Protein AF-0000000076515526 (afdb_homodimer)

pLDDT: mean 81.95, std 21.28, range [21.7, 98.38]

Radius of gyration: 22.46 Å; Cα contacts (8 Å, |Δi|>4): 721; chains: 2; bounding box: 69×51×47 Å

InterPro domains:
  IPR002885 Pentatricopeptide repeat [PF01535] (82-109)
  IPR002885 Pentatricopeptide repeat [PF01535] (110-131)
  IPR002885 Pentatricopeptide repeat [PF01535] (141-168)
  IPR002885 Pentatricopeptide repeat [PF13041] (6-53)
  IPR002885 Pentatricopeptide repeat [PS51375] (5-39)
  IPR002885 Pentatricopeptide repeat [TIGR00756] (8-40)
  IPR002885 Pentatricopeptide repeat [TIGR00756] (141-168)
  IPR011990 Tetratricopeptide-like helical domain superfamily [G3DSA:1.25.40.10] (1-73)
  IPR011990 Tetratricopeptide-like helical domain superfamily [G3DSA:1.25.40.10] (74-132)
  IPR011990 Tetratricopeptide-like helical domain superfamily [G3DSA:1.25.40.10] (133-233)
  IPR046960 Pentatricopeptide repeat-containing protein At4g14850-like, plant [PTHR47926] (3-188)

Sequence (466 aa):
MPEKSSSLWTTMVCGYAQNFCSNEALDLFEDMVGEGFEPSGSTLASVLSACARSGCLELGERIHEFMMVKGVGLGDGVILGTALVYLYAKNGAIAMARRLFDEMSERNVVTWNAMICGLGAYGYVDDVLDLREWVVVPNGVTFVGVLSACCHAGLIDVGCEIFRSMKSVYGIELKIQHYGCLVDLHGRGASTNSGNTEVAERVVKEILALEPQNNVVLSAFSNMQRLDTGRKFMPEKSSSLWTTMVCGYAQNFCSNEALDLFEDMVGEGFEPSGSTLASVLSACARSGCLELGERIHEFMMVKGVGLGDGVILGTALVYLYAKNGAIAMARRLFDEMSERNVVTWNAMICGLGAYGYVDDVLDLREWVVVPNGVTFVGVLSACCHAGLIDVGCEIFRSMKSVYGIELKIQHYGCLVDLHGRGASTNSGNTEVAERVVKEILALEPQNNVVLSAFSNMQRLDTGRKF

Structure (mmCIF, N/CA/C/O backbone):
data_AF-0000000076515526-model_v1
#
loop_
_entity.id
_entity.type
_entity.pdbx_description
1 polymer 'Pentatricopeptide repeat-containing protein'
#
loop_
_atom_site.group_PDB
_atom_site.id
_atom_site.type_symbol
_atom_site.label_atom_id
_atom_site.label_alt_id
_atom_site.label_comp_id
_atom_site.label_asym_id
_atom_site.label_entity_id
_atom_site.label_seq_id
_atom_site.pdbx_PDB_ins_code
_atom_site.Cartn_x
_atom_site.Cartn_y
_atom_site.Cartn_z
_atom_site.occupancy
_atom_site.B_iso_or_equiv
_atom_site.auth_seq_id
_atom_site.auth_comp_id
_atom_site.auth_asym_id
_atom_site.auth_atom_id
_atom_site.pdbx_PDB_model_num
ATOM 1 N N . MET A 1 1 ? 23.5 13 -14.031 1 38.66 1 MET A N 1
ATOM 2 C CA . MET A 1 1 ? 22.859 11.836 -13.422 1 38.66 1 MET A CA 1
ATOM 3 C C . MET A 1 1 ? 23.781 10.617 -13.5 1 38.66 1 MET A C 1
ATOM 5 O O . MET A 1 1 ? 24.406 10.367 -14.523 1 38.66 1 MET A O 1
ATOM 9 N N . PRO A 1 2 ? 24.359 10.305 -12.414 1 48.06 2 PRO A N 1
ATOM 10 C CA . PRO A 1 2 ? 25.297 9.195 -12.562 1 48.06 2 PRO A CA 1
ATOM 11 C C . PRO A 1 2 ? 24.859 8.172 -13.602 1 48.06 2 PRO A C 1
ATOM 13 O O . PRO A 1 2 ? 23.672 8.086 -13.914 1 48.06 2 PRO A O 1
ATOM 16 N N . GLU A 1 3 ? 25.719 7.711 -14.422 1 59.47 3 GLU A N 1
ATOM 17 C CA . GLU A 1 3 ? 25.484 6.668 -15.406 1 59.47 3 GLU A CA 1
ATOM 18 C C . GLU A 1 3 ? 24.516 5.609 -14.875 1 59.47 3 GLU A C 1
ATOM 20 O O . GLU A 1 3 ? 24.75 5.035 -13.812 1 59.47 3 GLU A O 1
ATOM 25 N N . LYS A 1 4 ? 23.328 5.625 -15.422 1 74.19 4 LYS A N 1
ATOM 26 C CA . LYS A 1 4 ? 22.297 4.711 -14.938 1 74.19 4 LYS A CA 1
ATOM 27 C C . LYS A 1 4 ? 22.734 3.258 -15.086 1 74.19 4 LYS A C 1
ATOM 29 O O . LYS A 1 4 ? 23.234 2.857 -16.141 1 74.19 4 LYS A O 1
ATOM 34 N N . SER A 1 5 ? 23 2.656 -14.07 1 87.56 5 SER A N 1
ATOM 35 C CA . SER A 1 5 ? 23.25 1.223 -13.992 1 87.56 5 SER A CA 1
ATOM 36 C C . SER A 1 5 ? 21.953 0.438 -13.789 1 87.56 5 SER A C 1
ATOM 38 O O . SER A 1 5 ? 20.906 1.02 -13.5 1 87.56 5 SER A O 1
ATOM 40 N N . SER A 1 6 ? 22.047 -0.86 -14.094 1 88.19 6 SER A N 1
ATOM 41 C CA . SER A 1 6 ? 20.906 -1.745 -13.898 1 88.19 6 SER A CA 1
ATOM 42 C C . SER A 1 6 ? 20.391 -1.688 -12.461 1 88.19 6 SER A C 1
ATOM 44 O O . SER A 1 6 ? 19.188 -1.714 -12.219 1 88.19 6 SER A O 1
ATOM 46 N N . SER A 1 7 ? 21.328 -1.602 -11.586 1 88.19 7 SER A N 1
ATOM 47 C CA . SER A 1 7 ? 20.984 -1.549 -10.172 1 88.19 7 SER A CA 1
ATOM 48 C C . SER A 1 7 ? 20.234 -0.263 -9.828 1 88.19 7 SER A C 1
ATOM 50 O O . SER A 1 7 ? 19.281 -0.28 -9.047 1 88.19 7 SER A O 1
ATOM 52 N N . LEU A 1 8 ? 20.672 0.806 -10.43 1 90.12 8 LEU A N 1
ATOM 53 C CA . LEU A 1 8 ? 20.016 2.09 -10.188 1 90.12 8 LEU A CA 1
ATOM 54 C C . LEU A 1 8 ? 18.609 2.104 -10.766 1 90.12 8 LEU A C 1
ATOM 56 O O . LEU A 1 8 ? 17.672 2.578 -10.117 1 90.12 8 LEU A O 1
ATOM 60 N N . TRP A 1 9 ? 18.453 1.549 -11.984 1 92.31 9 TRP A N 1
ATOM 61 C CA . TRP A 1 9 ? 17.125 1.432 -12.594 1 92.31 9 TRP A CA 1
ATOM 62 C C . TRP A 1 9 ? 16.188 0.622 -11.711 1 92.31 9 TRP A C 1
ATOM 64 O O . TRP A 1 9 ? 15.047 1.028 -11.461 1 92.31 9 TRP A O 1
ATOM 74 N N . THR A 1 10 ? 16.703 -0.44 -11.195 1 92.81 10 THR A N 1
ATOM 75 C CA . THR A 1 10 ? 15.922 -1.31 -10.328 1 92.81 10 THR A CA 1
ATOM 76 C C . THR A 1 10 ? 15.484 -0.567 -9.07 1 92.81 10 THR A C 1
ATOM 78 O O . THR A 1 10 ? 14.32 -0.63 -8.68 1 92.81 10 THR A O 1
ATOM 81 N N . THR A 1 11 ? 16.391 0.137 -8.531 1 93.25 11 THR A N 1
ATOM 82 C CA . THR A 1 11 ? 16.109 0.897 -7.316 1 93.25 11 THR A CA 1
ATOM 83 C C . THR A 1 11 ? 15.039 1.948 -7.578 1 93.25 11 THR A C 1
ATOM 85 O O . THR A 1 11 ? 14.125 2.121 -6.773 1 93.25 11 THR A O 1
ATOM 88 N N . MET A 1 12 ? 15.156 2.557 -8.68 1 94.25 12 MET A N 1
ATOM 89 C CA . MET A 1 12 ? 14.203 3.613 -9 1 94.25 12 MET A CA 1
ATOM 90 C C . MET A 1 12 ? 12.812 3.033 -9.25 1 94.25 12 MET A C 1
ATOM 92 O O . MET A 1 12 ? 11.828 3.508 -8.68 1 94.25 12 MET A O 1
ATOM 96 N N . VAL A 1 13 ? 12.711 2.008 -10.023 1 95.81 13 VAL A N 1
ATOM 97 C CA . VAL A 1 13 ? 11.43 1.383 -10.352 1 95.81 13 VAL A CA 1
ATOM 98 C C . VAL A 1 13 ? 10.781 0.848 -9.078 1 95.81 13 VAL A C 1
ATOM 100 O O . VAL A 1 13 ? 9.609 1.13 -8.805 1 95.81 13 VAL A O 1
ATOM 103 N N . CYS A 1 14 ? 11.539 0.163 -8.273 1 94.88 14 CYS A N 1
ATOM 104 C CA . CYS A 1 14 ? 11.016 -0.412 -7.035 1 94.88 14 CYS A CA 1
ATOM 105 C C . CYS A 1 14 ? 10.602 0.682 -6.059 1 94.88 14 CYS A C 1
ATOM 107 O O . CYS A 1 14 ? 9.578 0.562 -5.387 1 94.88 14 CYS A O 1
ATOM 109 N N . GLY A 1 15 ? 11.422 1.715 -6.055 1 93.56 15 GLY A N 1
ATOM 110 C CA . GLY A 1 15 ? 11.141 2.816 -5.148 1 93.56 15 GLY A CA 1
ATOM 111 C C . GLY A 1 15 ? 9.805 3.484 -5.418 1 93.56 15 GLY A C 1
ATOM 112 O O . GLY A 1 15 ? 9.039 3.762 -4.488 1 93.56 15 GLY A O 1
ATOM 113 N N . TYR A 1 16 ? 9.484 3.68 -6.664 1 94.5 16 TYR A N 1
ATOM 114 C CA . TYR A 1 16 ? 8.219 4.301 -7.02 1 94.5 16 TYR A CA 1
ATOM 115 C C . TYR A 1 16 ? 7.059 3.326 -6.828 1 94.5 16 TYR A C 1
ATOM 117 O O . TYR A 1 16 ? 6 3.703 -6.32 1 94.5 16 TYR A O 1
ATOM 125 N N . ALA A 1 17 ? 7.309 2.1 -7.191 1 94.75 17 ALA A N 1
ATOM 126 C CA . ALA A 1 17 ? 6.25 1.096 -7.109 1 94.75 17 ALA A CA 1
ATOM 127 C C . ALA A 1 17 ? 5.809 0.88 -5.668 1 94.75 17 ALA A C 1
ATOM 129 O O . ALA A 1 17 ? 4.613 0.764 -5.387 1 94.75 17 ALA A O 1
ATOM 130 N N . GLN A 1 18 ? 6.742 0.837 -4.801 1 91.69 18 GLN A N 1
ATOM 131 C CA . GLN A 1 18 ? 6.402 0.49 -3.424 1 91.69 18 GLN A CA 1
ATOM 132 C C . GLN A 1 18 ? 5.762 1.672 -2.701 1 91.69 18 GLN A C 1
ATOM 134 O O . GLN A 1 18 ? 5.195 1.51 -1.619 1 91.69 18 GLN A O 1
ATOM 139 N N . ASN A 1 19 ? 5.801 2.846 -3.285 1 89.19 19 ASN A N 1
ATOM 140 C CA . ASN A 1 19 ? 5.25 4.039 -2.648 1 89.19 19 ASN A CA 1
ATOM 141 C C . ASN A 1 19 ? 4.02 4.555 -3.389 1 89.19 19 ASN A C 1
ATOM 143 O O . ASN A 1 19 ? 3.805 5.762 -3.48 1 89.19 19 ASN A O 1
ATOM 147 N N . PHE A 1 20 ? 3.33 3.746 -4.008 1 87.19 20 PHE A N 1
ATOM 148 C CA . PHE A 1 20 ? 2.014 3.963 -4.594 1 87.19 20 PHE A CA 1
ATOM 149 C C . PHE A 1 20 ? 2.107 4.879 -5.809 1 87.19 20 PHE A C 1
ATOM 151 O O . PHE A 1 20 ? 1.167 5.617 -6.113 1 87.19 20 PHE A O 1
ATOM 158 N N . CYS A 1 21 ? 3.221 4.945 -6.371 1 93.38 21 CYS A N 1
ATOM 159 C CA . CYS A 1 21 ? 3.43 5.676 -7.617 1 93.38 21 CYS A CA 1
ATOM 160 C C . CYS A 1 21 ? 3.623 4.719 -8.781 1 93.38 21 CYS A C 1
ATOM 162 O O . CYS A 1 21 ? 4.664 4.742 -9.445 1 93.38 21 CYS A O 1
ATOM 164 N N . SER A 1 22 ? 2.641 4.008 -9.086 1 94.5 22 SER A N 1
ATOM 165 C CA . SER A 1 22 ? 2.668 2.924 -10.062 1 94.5 22 SER A CA 1
ATOM 166 C C . SER A 1 22 ? 2.881 3.457 -11.477 1 94.5 22 SER A C 1
ATOM 168 O O . SER A 1 22 ? 3.67 2.9 -12.242 1 94.5 22 SER A O 1
ATOM 170 N N . ASN A 1 23 ? 2.229 4.543 -11.766 1 92.56 23 ASN A N 1
ATOM 171 C CA . ASN A 1 23 ? 2.381 5.086 -13.109 1 92.56 23 ASN A CA 1
ATOM 172 C C . ASN A 1 23 ? 3.818 5.52 -13.383 1 92.56 23 ASN A C 1
ATOM 174 O O . ASN A 1 23 ? 4.375 5.215 -14.438 1 92.56 23 ASN A O 1
ATOM 178 N N . GLU A 1 24 ? 4.367 6.199 -12.414 1 94.56 24 GLU A N 1
ATOM 179 C CA . GLU A 1 24 ? 5.758 6.621 -12.547 1 94.56 24 GLU A CA 1
ATOM 180 C C . GLU A 1 24 ? 6.691 5.418 -12.656 1 94.56 24 GLU A C 1
ATOM 182 O O . GLU A 1 24 ? 7.637 5.43 -13.445 1 94.56 24 GLU A O 1
ATOM 187 N N . ALA A 1 25 ? 6.418 4.387 -11.852 1 96.56 25 ALA A N 1
ATOM 188 C CA . ALA A 1 25 ? 7.215 3.164 -11.898 1 96.56 25 ALA A CA 1
ATOM 189 C C . ALA A 1 25 ? 7.164 2.523 -13.281 1 96.56 25 ALA A C 1
ATOM 191 O O . ALA A 1 25 ? 8.188 2.09 -13.812 1 96.56 25 ALA A O 1
ATOM 192 N N . LEU A 1 26 ? 6.02 2.504 -13.852 1 96.94 26 LEU A N 1
ATOM 193 C CA . LEU A 1 26 ? 5.836 1.887 -15.164 1 96.94 26 LEU A CA 1
ATOM 194 C C . LEU A 1 26 ? 6.539 2.697 -16.25 1 96.94 26 LEU A C 1
ATOM 196 O O . LEU A 1 26 ? 7.137 2.129 -17.172 1 96.94 26 LEU A O 1
ATOM 200 N N . ASP A 1 27 ? 6.434 4.023 -16.125 1 96.44 27 ASP A N 1
ATOM 201 C CA . ASP A 1 27 ? 7.16 4.879 -17.062 1 96.44 27 ASP A CA 1
ATOM 202 C C . ASP A 1 27 ? 8.664 4.621 -17 1 96.44 27 ASP A C 1
ATOM 204 O O . ASP A 1 27 ? 9.328 4.508 -18.031 1 96.44 27 ASP A O 1
ATOM 208 N N . LEU A 1 28 ? 9.172 4.566 -15.789 1 96.44 28 LEU A N 1
ATOM 209 C CA . LEU A 1 28 ? 10.586 4.305 -15.586 1 96.44 28 LEU A CA 1
ATOM 210 C C . LEU A 1 28 ? 10.977 2.945 -16.156 1 96.44 28 LEU A C 1
ATOM 212 O O . LEU A 1 28 ? 12.055 2.797 -16.734 1 96.44 28 LEU A O 1
ATOM 216 N N . PHE A 1 29 ? 10.07 1.975 -16 1 97.38 29 PHE A N 1
ATOM 217 C CA . PHE A 1 29 ? 10.32 0.641 -16.547 1 97.38 29 PHE A CA 1
ATOM 218 C C . PHE A 1 29 ? 10.438 0.682 -18.062 1 97.38 29 PHE A C 1
ATOM 220 O O . PHE A 1 29 ? 11.336 0.062 -18.625 1 97.38 29 PHE A O 1
ATOM 227 N N . GLU A 1 30 ? 9.562 1.394 -18.656 1 96 30 GLU A N 1
ATOM 228 C CA . GLU A 1 30 ? 9.625 1.544 -20.094 1 96 30 GLU A CA 1
ATOM 229 C C . GLU A 1 30 ? 10.938 2.188 -20.531 1 96 30 GLU A C 1
ATOM 231 O O . GLU A 1 30 ? 11.562 1.747 -21.5 1 96 30 GLU A O 1
ATOM 236 N N . ASP A 1 31 ? 11.336 3.199 -19.828 1 96.44 31 ASP A N 1
ATOM 237 C CA . ASP A 1 31 ? 12.609 3.848 -20.109 1 96.44 31 ASP A CA 1
ATOM 238 C C . ASP A 1 31 ? 13.773 2.871 -19.938 1 96.44 31 ASP A C 1
ATOM 240 O O . ASP A 1 31 ? 14.695 2.852 -20.75 1 96.44 31 ASP A O 1
ATOM 244 N N . MET A 1 32 ? 13.758 2.092 -18.844 1 95.62 32 MET A N 1
ATOM 245 C CA . MET A 1 32 ? 14.797 1.118 -18.531 1 95.62 32 MET A CA 1
ATOM 246 C C . MET A 1 32 ? 14.977 0.137 -19.688 1 95.62 32 MET A C 1
ATOM 248 O O . MET A 1 32 ? 16.094 -0.078 -20.156 1 95.62 32 MET A O 1
ATOM 252 N N . VAL A 1 33 ? 13.875 -0.413 -20.109 1 93.88 33 VAL A N 1
ATOM 253 C CA . VAL A 1 33 ? 13.891 -1.394 -21.188 1 93.88 33 VAL A CA 1
ATOM 254 C C . VAL A 1 33 ? 14.312 -0.719 -22.5 1 93.88 33 VAL A C 1
ATOM 256 O O . VAL A 1 33 ? 15.102 -1.281 -23.266 1 93.88 33 VAL A O 1
ATOM 259 N N . GLY A 1 34 ? 13.789 0.48 -22.719 1 94.44 34 GLY A N 1
ATOM 260 C CA . GLY A 1 34 ? 14.141 1.226 -23.922 1 94.44 34 GLY A CA 1
ATOM 261 C C . GLY A 1 34 ? 15.625 1.522 -24.016 1 94.44 34 GLY A C 1
ATOM 262 O O . GLY A 1 34 ? 16.172 1.619 -25.125 1 94.44 34 GLY A O 1
ATOM 263 N N . GLU A 1 35 ? 16.297 1.675 -22.906 1 95.12 35 GLU A N 1
ATOM 264 C CA . GLU A 1 35 ? 17.719 1.973 -22.891 1 95.12 35 GLU A CA 1
ATOM 265 C C . GLU A 1 35 ? 18.547 0.694 -22.953 1 95.12 35 GLU A C 1
ATOM 267 O O . GLU A 1 35 ? 19.781 0.747 -22.938 1 95.12 35 GLU A O 1
ATOM 272 N N . GLY A 1 36 ? 17.906 -0.455 -22.922 1 93.69 36 GLY A N 1
ATOM 273 C CA . GLY A 1 36 ? 18.578 -1.715 -23.188 1 93.69 36 GLY A CA 1
ATOM 274 C C . GLY A 1 36 ? 18.953 -2.471 -21.922 1 93.69 36 GLY A C 1
ATOM 275 O O . GLY A 1 36 ? 19.688 -3.459 -21.969 1 93.69 36 GLY A O 1
ATOM 276 N N . PHE A 1 37 ? 18.469 -2.025 -20.797 1 94.31 37 PHE A N 1
ATOM 277 C CA . PHE A 1 37 ? 18.766 -2.721 -19.547 1 94.31 37 PHE A CA 1
ATOM 278 C C . PHE A 1 37 ? 17.797 -3.875 -19.328 1 94.31 37 PHE A C 1
ATOM 280 O O . PHE A 1 37 ? 16.609 -3.754 -19.609 1 94.31 37 PHE A O 1
ATOM 287 N N . GLU A 1 38 ? 18.328 -4.934 -18.828 1 92.38 38 GLU A N 1
ATOM 288 C CA . GLU A 1 38 ? 17.5 -6.102 -18.516 1 92.38 38 GLU A CA 1
ATOM 289 C C . GLU A 1 38 ? 16.891 -6 -17.125 1 92.38 38 GLU A C 1
ATOM 291 O O . GLU A 1 38 ? 17.625 -5.836 -16.141 1 92.38 38 GLU A O 1
ATOM 296 N N . PRO A 1 39 ? 15.617 -6.191 -17.062 1 93.94 39 PRO A N 1
ATOM 297 C CA . PRO A 1 39 ? 14.992 -6.102 -15.75 1 93.94 39 PRO A CA 1
ATOM 298 C C . PRO A 1 39 ? 15.312 -7.305 -14.859 1 93.94 39 PRO A C 1
ATOM 300 O O . PRO A 1 39 ? 15.398 -8.43 -15.352 1 93.94 39 PRO A O 1
ATOM 303 N N . SER A 1 40 ? 15.578 -7.055 -13.633 1 91.81 40 SER A N 1
ATOM 304 C CA . SER A 1 40 ? 15.781 -8.117 -12.648 1 91.81 40 SER A CA 1
ATOM 305 C C . SER A 1 40 ? 14.445 -8.68 -12.172 1 91.81 40 SER A C 1
ATOM 307 O O . SER A 1 40 ? 13.383 -8.156 -12.516 1 91.81 40 SER A O 1
ATOM 309 N N . GLY A 1 41 ? 14.531 -9.742 -11.328 1 91.88 41 GLY A N 1
ATOM 310 C CA . GLY A 1 41 ? 13.336 -10.289 -10.711 1 91.88 41 GLY A CA 1
ATOM 311 C C . GLY A 1 41 ? 12.578 -9.273 -9.867 1 91.88 41 GLY A C 1
ATOM 312 O O . GLY A 1 41 ? 11.352 -9.219 -9.914 1 91.88 41 GLY A O 1
ATOM 313 N N . SER A 1 42 ? 13.344 -8.492 -9.156 1 93.25 42 SER A N 1
ATOM 314 C CA . SER A 1 42 ? 12.719 -7.469 -8.32 1 93.25 42 SER A CA 1
ATOM 315 C C . SER A 1 42 ? 12.008 -6.418 -9.172 1 93.25 42 SER A C 1
ATOM 317 O O . SER A 1 42 ? 10.938 -5.938 -8.805 1 93.25 42 SER A O 1
ATOM 319 N N . THR A 1 43 ? 12.625 -6.051 -10.273 1 95.06 43 THR A N 1
ATOM 320 C CA . THR A 1 43 ? 12.023 -5.074 -11.172 1 95.06 43 THR A CA 1
ATOM 321 C C . THR A 1 43 ? 10.719 -5.605 -11.758 1 95.06 43 THR A C 1
ATOM 323 O O . THR A 1 43 ? 9.695 -4.922 -11.727 1 95.06 43 THR A O 1
ATOM 326 N N . LEU A 1 44 ? 10.789 -6.809 -12.211 1 95.62 44 LEU A N 1
ATOM 327 C CA . LEU A 1 44 ? 9.617 -7.422 -12.82 1 95.62 44 LEU A CA 1
ATOM 328 C C . LEU A 1 44 ? 8.484 -7.57 -11.805 1 95.62 44 LEU A C 1
ATOM 330 O O . LEU A 1 44 ? 7.336 -7.246 -12.102 1 95.62 44 LEU A O 1
ATOM 334 N N . ALA A 1 45 ?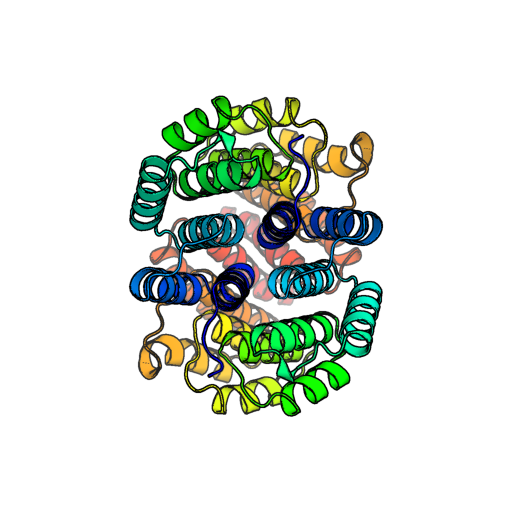 8.812 -7.996 -10.633 1 95.62 45 ALA A N 1
ATOM 335 C CA . ALA A 1 45 ? 7.805 -8.133 -9.578 1 95.62 45 ALA A CA 1
ATOM 336 C C . ALA A 1 45 ? 7.172 -6.785 -9.25 1 95.62 45 ALA A C 1
ATOM 338 O O . ALA A 1 45 ? 5.953 -6.691 -9.078 1 95.62 45 ALA A O 1
ATOM 339 N N . SER A 1 46 ? 7.949 -5.77 -9.195 1 96.88 46 SER A N 1
ATOM 340 C CA . SER A 1 46 ? 7.477 -4.434 -8.844 1 96.88 46 SER A CA 1
ATOM 341 C C . SER A 1 46 ? 6.543 -3.879 -9.906 1 96.88 46 SER A C 1
ATOM 343 O O . SER A 1 46 ? 5.5 -3.301 -9.594 1 96.88 46 SER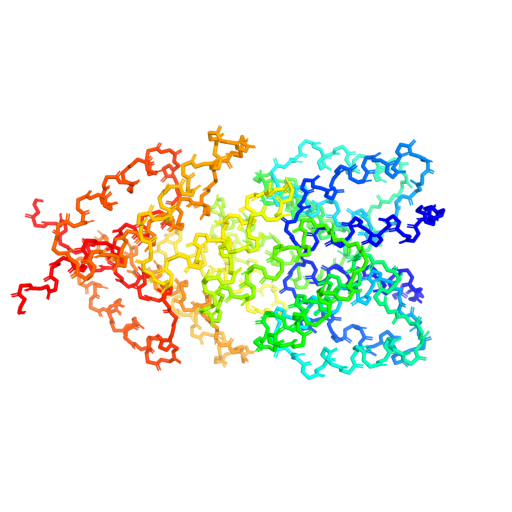 A O 1
ATOM 345 N N . VAL A 1 47 ? 6.91 -4.082 -11.125 1 97.44 47 VAL A N 1
ATOM 346 C CA . VAL A 1 47 ? 6.102 -3.488 -12.188 1 97.44 47 VAL A CA 1
ATOM 347 C C . VAL A 1 47 ? 4.816 -4.293 -12.367 1 97.44 47 VAL A C 1
ATOM 349 O O . VAL A 1 47 ? 3.768 -3.736 -12.703 1 97.44 47 VAL A O 1
ATOM 352 N N . LEU A 1 48 ? 4.867 -5.59 -12.203 1 97.31 48 LEU A N 1
ATOM 353 C CA . LEU A 1 48 ? 3.639 -6.379 -12.219 1 97.31 48 LEU A CA 1
ATOM 354 C C . LEU A 1 48 ? 2.691 -5.93 -11.109 1 97.31 48 LEU A C 1
ATOM 356 O O . LEU A 1 48 ? 1.488 -5.785 -11.336 1 97.31 48 LEU A O 1
ATOM 360 N N . SER A 1 49 ? 3.246 -5.703 -9.922 1 97 49 SER A N 1
ATOM 361 C CA . SER A 1 49 ? 2.449 -5.195 -8.805 1 97 49 SER A CA 1
ATOM 362 C C . SER A 1 49 ? 1.891 -3.809 -9.117 1 97 49 SER A C 1
ATOM 364 O O . SER A 1 49 ? 0.745 -3.508 -8.773 1 97 49 SER A O 1
ATOM 366 N N . ALA A 1 50 ? 2.736 -2.998 -9.734 1 96.62 50 ALA A N 1
ATOM 367 C CA . ALA A 1 50 ? 2.289 -1.664 -10.125 1 96.62 50 ALA A CA 1
ATOM 368 C C . ALA A 1 50 ? 1.137 -1.742 -11.125 1 96.62 50 ALA A C 1
ATOM 370 O O . ALA A 1 50 ? 0.162 -0.993 -11.016 1 96.62 50 ALA A O 1
ATOM 371 N N . CYS A 1 51 ? 1.262 -2.641 -12.078 1 97.12 51 CYS A N 1
ATOM 372 C CA . CYS A 1 51 ? 0.19 -2.852 -13.047 1 97.12 51 CYS A CA 1
ATOM 373 C C . CYS A 1 51 ? -1.095 -3.285 -12.352 1 97.12 51 CYS A C 1
ATOM 375 O O . CYS A 1 51 ? -2.186 -2.852 -12.727 1 97.12 51 CYS A O 1
ATOM 377 N N . ALA A 1 52 ? -0.952 -4.133 -11.375 1 96.44 52 ALA A N 1
ATOM 378 C CA . ALA A 1 52 ? -2.115 -4.598 -10.633 1 96.44 52 ALA A CA 1
ATOM 379 C C . ALA A 1 52 ? -2.812 -3.441 -9.922 1 96.44 52 ALA A C 1
ATOM 381 O O . ALA A 1 52 ? -4.027 -3.277 -10.031 1 96.44 52 ALA A O 1
ATOM 382 N N . ARG A 1 53 ? -2.078 -2.615 -9.281 1 92 53 ARG A N 1
ATOM 383 C CA . ARG A 1 53 ? -2.611 -1.527 -8.469 1 92 53 ARG A CA 1
ATOM 384 C C . ARG A 1 53 ? -3.191 -0.422 -9.352 1 92 53 ARG A C 1
ATOM 386 O O . ARG A 1 53 ? -4.148 0.249 -8.961 1 92 53 ARG A O 1
ATOM 393 N N . SER A 1 54 ? -2.654 -0.326 -10.586 1 91.06 54 SER A N 1
ATOM 394 C CA . SER A 1 54 ? -3.086 0.755 -11.461 1 91.06 54 SER A CA 1
ATOM 395 C C . SER A 1 54 ? -4.191 0.292 -12.406 1 91.06 54 SER A C 1
ATOM 397 O O . SER A 1 54 ? -4.699 1.078 -13.211 1 91.06 54 SER A O 1
ATOM 399 N N . GLY A 1 55 ? -4.492 -0.908 -12.367 1 91.81 55 GLY A N 1
ATOM 400 C CA . GLY A 1 55 ? -5.527 -1.435 -13.242 1 91.81 55 GLY A CA 1
ATOM 401 C C . GLY A 1 55 ? -5.066 -1.588 -14.68 1 91.81 55 GLY A C 1
ATOM 402 O O . GLY A 1 55 ? -5.871 -1.49 -15.609 1 91.81 55 GLY A O 1
ATOM 403 N N . CYS A 1 56 ? -3.82 -1.73 -14.844 1 94.75 56 CYS A N 1
ATOM 404 C CA . CYS A 1 56 ? -3.242 -1.87 -16.172 1 94.75 56 CYS A CA 1
ATOM 405 C C . CYS A 1 56 ? -3.027 -3.338 -16.531 1 94.75 56 CYS A C 1
ATOM 407 O O . CYS A 1 56 ? -1.905 -3.752 -16.828 1 94.75 56 CYS A O 1
ATOM 409 N N . LEU A 1 57 ? -4.047 -4.117 -16.672 1 96.75 57 LEU A N 1
ATOM 410 C CA . LEU A 1 57 ? -3.973 -5.551 -16.938 1 96.75 57 LEU A CA 1
ATOM 411 C C . LEU A 1 57 ? -3.299 -5.824 -18.281 1 96.75 57 LEU A C 1
ATOM 413 O O . LEU A 1 57 ? -2.486 -6.746 -18.391 1 96.75 57 LEU A O 1
ATOM 417 N N . GLU A 1 58 ? -3.646 -5.008 -19.266 1 97.19 58 GLU A N 1
ATOM 418 C CA . GLU A 1 58 ? -3.074 -5.227 -20.594 1 97.19 58 GLU A CA 1
ATOM 419 C C . GLU A 1 58 ? -1.553 -5.117 -20.562 1 97.19 58 GLU A C 1
ATOM 421 O O . GLU A 1 58 ? -0.852 -5.969 -21.109 1 97.19 58 GLU A O 1
ATOM 426 N N . LEU A 1 59 ? -1.137 -4.086 -19.938 1 96.75 59 LEU A N 1
ATOM 427 C CA . LEU A 1 59 ? 0.308 -3.936 -19.812 1 96.75 59 LEU A CA 1
ATOM 428 C C . LEU A 1 59 ? 0.9 -5.09 -19 1 96.75 59 LEU A C 1
ATOM 430 O O . LEU A 1 59 ? 1.955 -5.621 -19.359 1 96.75 59 LEU A O 1
ATOM 434 N N . GLY A 1 60 ? 0.281 -5.473 -17.891 1 97.88 60 GLY A N 1
ATOM 435 C CA . GLY A 1 60 ? 0.71 -6.621 -17.109 1 97.88 60 GLY A CA 1
ATOM 436 C C . GLY A 1 60 ? 0.813 -7.895 -17.938 1 97.88 60 GLY A C 1
ATOM 437 O O . GLY A 1 60 ? 1.748 -8.68 -17.766 1 97.88 60 GLY A O 1
ATOM 438 N N . GLU A 1 61 ? -0.099 -8.047 -18.844 1 98.06 61 GLU A N 1
ATOM 439 C CA . GLU A 1 61 ? -0.086 -9.203 -19.734 1 98.06 61 GLU A CA 1
ATOM 440 C C . GLU A 1 61 ? 1.115 -9.172 -20.672 1 98.06 61 GLU A C 1
ATOM 442 O O . GLU A 1 61 ? 1.724 -10.203 -20.953 1 98.06 61 GLU A O 1
ATOM 447 N N . ARG A 1 62 ? 1.386 -8.047 -21.141 1 96.81 62 ARG A N 1
ATOM 448 C CA . ARG A 1 62 ? 2.553 -7.898 -22.016 1 96.81 62 ARG A CA 1
ATOM 449 C C . ARG A 1 62 ? 3.836 -8.234 -21.25 1 96.81 62 ARG A C 1
ATOM 451 O O . ARG A 1 62 ? 4.734 -8.875 -21.797 1 96.81 62 ARG A O 1
ATOM 458 N N . ILE A 1 63 ? 3.932 -7.828 -20.047 1 96.38 63 ILE A N 1
ATOM 459 C CA . ILE A 1 63 ? 5.098 -8.133 -19.219 1 96.38 63 ILE A CA 1
ATOM 460 C C . ILE A 1 63 ? 5.164 -9.633 -18.953 1 96.38 63 ILE A C 1
ATOM 462 O O . ILE A 1 63 ? 6.246 -10.227 -18.969 1 96.38 63 ILE A O 1
ATOM 466 N N . HIS A 1 64 ? 4.004 -10.195 -18.656 1 96.75 64 HIS A N 1
ATOM 467 C CA . HIS A 1 64 ? 3.93 -11.641 -18.469 1 96.75 64 HIS A CA 1
ATOM 468 C C . HIS A 1 64 ? 4.445 -12.383 -19.703 1 96.75 64 HIS A C 1
ATOM 470 O O . HIS A 1 64 ? 5.227 -13.328 -19.578 1 96.75 64 HIS A O 1
ATOM 476 N N . GLU A 1 65 ? 4.074 -11.906 -20.859 1 95.69 65 GLU A N 1
ATOM 477 C CA . GLU A 1 65 ? 4.547 -12.492 -22.109 1 95.69 65 GLU A CA 1
ATOM 478 C C . GLU A 1 65 ? 6.059 -12.32 -22.266 1 95.69 65 GLU A C 1
ATOM 480 O O . GLU A 1 65 ? 6.754 -13.25 -22.672 1 95.69 65 GLU A O 1
ATOM 485 N N . PHE A 1 66 ? 6.465 -11.164 -22 1 92.62 66 PHE A N 1
ATOM 486 C CA . PHE A 1 66 ? 7.895 -10.883 -22.031 1 92.62 66 PHE A CA 1
ATOM 487 C C . PHE A 1 66 ? 8.664 -11.859 -21.156 1 92.62 66 PHE A C 1
ATOM 489 O O . PHE A 1 66 ? 9.703 -12.383 -21.562 1 92.62 66 PHE A O 1
ATOM 496 N N . MET A 1 67 ? 8.164 -12.094 -20 1 93.12 67 MET A N 1
ATOM 497 C CA . MET A 1 67 ? 8.797 -13.023 -19.062 1 93.12 67 MET A CA 1
ATOM 498 C C . MET A 1 67 ? 8.859 -14.43 -19.656 1 93.12 67 MET A C 1
ATOM 500 O O . MET A 1 67 ? 9.898 -15.094 -19.578 1 93.12 67 MET A O 1
ATOM 504 N N . MET A 1 68 ? 7.832 -14.812 -20.25 1 91.94 68 MET A N 1
ATOM 505 C CA . MET A 1 68 ? 7.77 -16.141 -20.828 1 91.94 68 MET A CA 1
ATOM 506 C C . MET A 1 68 ? 8.805 -16.297 -21.938 1 91.94 68 MET A C 1
ATOM 508 O O . MET A 1 68 ? 9.5 -17.312 -22.016 1 91.94 68 MET A O 1
ATOM 512 N N . VAL A 1 69 ? 8.922 -15.328 -22.75 1 91.25 69 VAL A N 1
ATOM 513 C CA . VAL A 1 69 ? 9.852 -15.359 -23.875 1 91.25 69 VAL A CA 1
ATOM 514 C C . VAL A 1 69 ? 11.289 -15.43 -23.359 1 91.25 69 VAL A C 1
ATOM 516 O O . VAL A 1 69 ? 12.133 -16.109 -23.938 1 91.25 69 VAL A O 1
ATOM 519 N N . LYS A 1 70 ? 11.547 -14.797 -22.234 1 88.62 70 LYS A N 1
ATOM 520 C CA . LYS A 1 70 ? 12.883 -14.766 -21.656 1 88.62 70 LYS A CA 1
ATOM 521 C C . LYS A 1 70 ? 13.141 -15.984 -20.781 1 88.62 70 LYS A C 1
ATOM 523 O O . LYS A 1 70 ? 14.227 -16.125 -20.203 1 88.62 70 LYS A O 1
ATOM 528 N N . GLY A 1 71 ? 12.148 -16.797 -20.609 1 85.81 71 GLY A N 1
ATOM 529 C CA . GLY A 1 71 ? 12.289 -18.016 -19.812 1 85.81 71 GLY A CA 1
ATOM 530 C C . GLY A 1 71 ? 12.18 -17.766 -18.328 1 85.81 71 GLY A C 1
ATOM 531 O O . GLY A 1 71 ? 12.711 -18.531 -17.516 1 85.81 71 GLY A O 1
ATOM 532 N N . VAL A 1 72 ? 11.711 -16.562 -18.031 1 81.56 72 VAL A N 1
ATOM 533 C CA . VAL A 1 72 ? 11.453 -16.234 -16.625 1 81.56 72 VAL A CA 1
ATOM 534 C C . VAL A 1 72 ? 10.016 -16.609 -16.281 1 81.56 72 VAL A C 1
ATOM 536 O O . VAL A 1 72 ? 9.078 -16.234 -17 1 81.56 72 VAL A O 1
ATOM 539 N N . GLY A 1 73 ? 9.773 -17.516 -15.375 1 67.62 73 GLY A N 1
ATOM 540 C CA . GLY A 1 73 ? 8.398 -17.906 -15.094 1 67.62 73 GLY A CA 1
ATOM 541 C C . GLY A 1 73 ? 8.172 -18.297 -13.641 1 67.62 73 GLY A C 1
ATOM 542 O O . GLY A 1 73 ? 8.883 -17.812 -12.75 1 67.62 73 GLY A O 1
ATOM 543 N N . LEU A 1 74 ? 7.152 -18.938 -13.453 1 67.62 74 LEU A N 1
ATOM 544 C CA . LEU A 1 74 ? 6.648 -19.359 -12.148 1 67.62 74 LEU A CA 1
ATOM 545 C C . LEU A 1 74 ? 7.691 -20.172 -11.398 1 67.62 74 LEU A C 1
ATOM 547 O O . LEU A 1 74 ? 7.73 -20.172 -10.164 1 67.62 74 LEU A O 1
ATOM 551 N N . GLY A 1 75 ? 8.406 -20.656 -12.156 1 62.81 75 GLY A N 1
ATOM 552 C CA . GLY A 1 75 ? 9.469 -21.469 -11.578 1 62.81 75 GLY A CA 1
ATOM 553 C C . GLY A 1 75 ? 10.609 -20.641 -11.023 1 62.81 75 GLY A C 1
ATOM 554 O O . GLY A 1 75 ? 11.445 -21.141 -10.273 1 62.81 75 GLY A O 1
ATOM 555 N N . ASP A 1 76 ? 10.625 -19.453 -11.328 1 67.56 76 ASP A N 1
ATOM 556 C CA . ASP A 1 76 ? 11.766 -18.609 -10.961 1 67.56 76 ASP A CA 1
ATOM 557 C C . ASP A 1 76 ? 11.578 -18.016 -9.562 1 67.56 76 ASP A C 1
ATOM 559 O O . ASP A 1 76 ? 12.484 -17.375 -9.031 1 67.56 76 ASP A O 1
ATOM 563 N N . GLY A 1 77 ? 10.523 -18.406 -9.031 1 83.5 77 GLY A N 1
ATOM 564 C CA . GLY A 1 77 ? 10.477 -18 -7.633 1 83.5 77 GLY A CA 1
ATOM 565 C C . GLY A 1 77 ? 9.094 -17.578 -7.176 1 83.5 77 GLY A C 1
ATOM 566 O O . GLY A 1 77 ? 8.25 -17.203 -7.992 1 83.5 77 GLY A O 1
ATOM 567 N N . VAL A 1 78 ? 8.906 -17.719 -5.977 1 92.81 78 VAL A N 1
ATOM 568 C CA . VAL A 1 78 ? 7.625 -17.5 -5.32 1 92.81 78 VAL A CA 1
ATOM 569 C C . VAL A 1 78 ? 7.207 -16.031 -5.504 1 92.81 78 VAL A C 1
ATOM 571 O O . VAL A 1 78 ? 6.02 -15.742 -5.645 1 92.81 78 VAL A O 1
ATOM 574 N N . ILE A 1 79 ? 8.18 -15.164 -5.664 1 94.56 79 ILE A N 1
ATOM 575 C CA . ILE A 1 79 ? 7.871 -13.742 -5.707 1 94.56 79 ILE A CA 1
ATOM 576 C C . ILE A 1 79 ? 7.262 -13.383 -7.059 1 94.56 79 ILE A C 1
ATOM 578 O O . ILE A 1 79 ? 6.238 -12.695 -7.125 1 94.56 79 ILE A O 1
ATOM 582 N N . LEU A 1 80 ? 7.848 -13.891 -8.133 1 94.81 80 LEU A N 1
ATOM 583 C CA . LEU A 1 80 ? 7.328 -13.594 -9.461 1 94.81 80 LEU A CA 1
ATOM 584 C C . LEU A 1 80 ? 5.98 -14.273 -9.68 1 94.81 80 LEU A C 1
ATOM 586 O O . LEU A 1 80 ? 5.059 -13.664 -10.234 1 94.81 80 LEU A O 1
ATOM 590 N N . GLY A 1 81 ? 5.91 -15.523 -9.273 1 95.81 81 GLY A N 1
ATOM 591 C CA . GLY A 1 81 ? 4.625 -16.203 -9.344 1 95.81 81 GLY A CA 1
ATOM 592 C C . GLY A 1 81 ? 3.529 -15.477 -8.586 1 95.81 81 GLY A C 1
ATOM 593 O O . GLY A 1 81 ? 2.414 -15.32 -9.094 1 95.81 81 GLY A O 1
ATOM 594 N N . THR A 1 82 ? 3.818 -14.977 -7.41 1 96.94 82 THR A N 1
ATOM 595 C CA . THR A 1 82 ? 2.881 -14.227 -6.582 1 96.94 82 THR A CA 1
ATOM 596 C C . THR A 1 82 ? 2.455 -12.938 -7.281 1 96.94 82 THR A C 1
ATOM 598 O O . THR A 1 82 ? 1.273 -12.586 -7.277 1 96.94 82 THR A O 1
ATOM 601 N N . ALA A 1 83 ? 3.406 -12.242 -7.875 1 97 83 ALA A N 1
ATOM 602 C CA . ALA A 1 83 ? 3.105 -11 -8.57 1 97 83 ALA A CA 1
ATOM 603 C C . ALA A 1 83 ? 2.148 -11.242 -9.742 1 97 83 ALA A C 1
ATOM 605 O O . ALA A 1 83 ? 1.267 -10.422 -10.008 1 97 83 ALA A O 1
ATOM 606 N N . LEU A 1 84 ? 2.311 -12.336 -10.391 1 97.19 84 LEU A N 1
ATOM 607 C CA . LEU A 1 84 ? 1.425 -12.688 -11.492 1 97.19 84 LEU A CA 1
ATOM 608 C C . LEU A 1 84 ? 0.025 -13.016 -10.984 1 97.19 84 LEU A C 1
ATOM 610 O O . LEU A 1 84 ? -0.968 -12.531 -11.531 1 97.19 84 LEU A O 1
ATOM 614 N N . VAL A 1 85 ? -0.046 -13.82 -9.969 1 97.69 85 VAL A N 1
ATOM 615 C CA . VAL A 1 85 ? -1.337 -14.133 -9.367 1 97.69 85 VAL A CA 1
ATOM 616 C C . VAL A 1 85 ? -2.037 -12.844 -8.938 1 97.69 85 VAL A C 1
ATOM 618 O O . VAL A 1 85 ? -3.227 -12.664 -9.203 1 97.69 85 VAL A O 1
ATOM 621 N N . TYR A 1 86 ? -1.313 -11.969 -8.32 1 97.94 86 TYR A N 1
ATOM 622 C CA . TYR A 1 86 ? -1.84 -10.695 -7.844 1 97.94 86 TYR A CA 1
ATOM 623 C C . TYR A 1 86 ? -2.354 -9.852 -9 1 97.94 86 TYR A C 1
ATOM 625 O O . TYR A 1 86 ? -3.439 -9.273 -8.922 1 97.94 86 TYR A O 1
ATOM 633 N N . LEU A 1 87 ? -1.576 -9.789 -10.062 1 97.75 87 LEU A N 1
ATOM 634 C CA . LEU A 1 87 ? -1.962 -9.008 -11.234 1 97.75 87 LEU A CA 1
ATOM 635 C C . LEU A 1 87 ? -3.328 -9.438 -11.75 1 97.75 87 LEU A C 1
ATOM 637 O O . LEU A 1 87 ? -4.234 -8.617 -11.898 1 97.75 87 LEU A O 1
ATOM 641 N N . TYR A 1 88 ? -3.432 -10.703 -11.938 1 98.25 88 TYR A N 1
ATOM 642 C CA . TYR A 1 88 ? -4.641 -11.219 -12.57 1 98.25 88 TYR A CA 1
ATOM 643 C C . TYR A 1 88 ? -5.809 -11.211 -11.586 1 98.25 88 TYR A C 1
ATOM 645 O O . TYR A 1 88 ? -6.926 -10.82 -11.945 1 98.25 88 TYR A O 1
ATOM 653 N N . ALA A 1 89 ? -5.629 -11.539 -10.375 1 98 89 ALA A N 1
ATOM 654 C CA . ALA A 1 89 ? -6.699 -11.602 -9.383 1 98 89 ALA A CA 1
ATOM 655 C C . ALA A 1 89 ? -7.25 -10.211 -9.078 1 98 89 ALA A C 1
ATOM 657 O O . ALA A 1 89 ? -8.469 -10.023 -9.016 1 98 89 ALA A O 1
ATOM 658 N N . LYS A 1 90 ? -6.371 -9.32 -8.922 1 95.19 90 LYS A N 1
ATOM 659 C CA . LYS A 1 90 ? -6.77 -7.957 -8.562 1 95.19 90 LYS A CA 1
ATOM 660 C C . LYS A 1 90 ? -7.617 -7.324 -9.664 1 95.19 90 LYS A C 1
ATOM 662 O O . LYS A 1 90 ? -8.477 -6.488 -9.391 1 95.19 90 LYS A O 1
ATOM 667 N N . ASN A 1 91 ? -7.363 -7.746 -10.891 1 95.56 91 ASN A N 1
ATOM 668 C CA . ASN A 1 91 ? -8.039 -7.121 -12.023 1 95.56 91 ASN A CA 1
ATOM 669 C C . ASN A 1 91 ? -9.172 -8 -12.555 1 95.56 91 ASN A C 1
ATOM 671 O O . ASN A 1 91 ? -9.656 -7.797 -13.664 1 95.56 91 ASN A O 1
ATOM 675 N N . GLY A 1 92 ? -9.547 -9.016 -11.883 1 95.12 92 GLY A N 1
ATOM 676 C CA . GLY A 1 92 ? -10.758 -9.773 -12.141 1 95.12 92 GLY A CA 1
ATOM 677 C C . GLY A 1 92 ? -10.547 -10.93 -13.109 1 95.12 92 GLY A C 1
ATOM 678 O O . GLY A 1 92 ? -11.5 -11.602 -13.492 1 95.12 92 GLY A O 1
ATOM 679 N N . ALA A 1 93 ? -9.367 -11.047 -13.578 1 98 93 ALA A N 1
ATOM 680 C CA . ALA A 1 93 ? -9.047 -12.234 -14.375 1 98 93 ALA A CA 1
ATOM 681 C C . ALA A 1 93 ? -8.828 -13.453 -13.484 1 98 93 ALA A C 1
ATOM 683 O O . ALA A 1 93 ? -7.742 -14.031 -13.477 1 98 93 ALA A O 1
ATOM 684 N N . ILE A 1 94 ? -9.875 -13.906 -12.875 1 98 94 ILE A N 1
ATOM 685 C CA . ILE A 1 94 ? -9.828 -14.867 -11.773 1 98 94 ILE A CA 1
ATOM 686 C C . ILE A 1 94 ? -9.422 -16.234 -12.305 1 98 94 ILE A C 1
ATOM 688 O O . ILE A 1 94 ? -8.664 -16.969 -11.656 1 98 94 ILE A O 1
ATOM 692 N N . ALA A 1 95 ? -9.953 -16.562 -13.445 1 97.88 95 ALA A N 1
ATOM 693 C CA . ALA A 1 95 ? -9.617 -17.875 -14.016 1 97.88 95 ALA A CA 1
ATOM 694 C C . ALA A 1 95 ? -8.109 -18 -14.234 1 97.88 95 ALA A C 1
ATOM 696 O O . ALA A 1 95 ? -7.512 -19.016 -13.891 1 97.88 95 ALA A O 1
ATOM 697 N N . MET A 1 96 ? -7.535 -17 -14.805 1 98 96 MET A N 1
ATOM 698 C CA . MET A 1 96 ? -6.094 -17 -15.031 1 98 96 MET A CA 1
ATOM 699 C C . MET A 1 96 ? -5.332 -16.984 -13.711 1 98 96 MET A C 1
ATOM 701 O O . MET A 1 96 ? -4.344 -17.719 -13.562 1 98 96 MET A O 1
ATOM 705 N N . ALA A 1 97 ? -5.746 -16.172 -12.75 1 98.25 97 ALA A N 1
ATOM 706 C CA . ALA A 1 97 ? -5.121 -16.125 -11.438 1 98.25 97 ALA A CA 1
ATOM 707 C C . ALA A 1 97 ? -5.129 -17.5 -10.766 1 98.25 97 ALA A C 1
ATOM 709 O O . ALA A 1 97 ? -4.117 -17.938 -10.219 1 98.25 97 ALA A O 1
ATOM 710 N N . ARG A 1 98 ? -6.277 -18.156 -10.875 1 97.62 98 ARG A N 1
ATOM 711 C CA . ARG A 1 98 ? -6.43 -19.469 -10.266 1 97.62 98 ARG A CA 1
ATOM 712 C C . ARG A 1 98 ? -5.523 -20.5 -10.938 1 97.62 98 ARG A C 1
ATOM 714 O O . ARG A 1 98 ? -4.906 -21.312 -10.258 1 97.62 98 ARG A O 1
ATOM 721 N N . ARG A 1 99 ? -5.469 -20.438 -12.172 1 97.31 99 ARG A N 1
ATOM 722 C CA . ARG A 1 99 ? -4.598 -21.344 -12.906 1 97.31 99 ARG A CA 1
ATOM 723 C C . ARG A 1 99 ? -3.143 -21.172 -12.484 1 97.31 99 ARG A C 1
ATOM 725 O O . ARG A 1 99 ? -2.461 -22.141 -12.164 1 97.31 99 ARG A O 1
ATOM 732 N N . LEU A 1 100 ? -2.666 -19.969 -12.484 1 97.06 100 LEU A N 1
ATOM 733 C CA . LEU A 1 100 ? -1.293 -19.672 -12.086 1 97.06 100 LEU A CA 1
ATOM 734 C C . LEU A 1 100 ? -1.045 -20.094 -10.641 1 97.06 100 LEU A C 1
ATOM 736 O O . LEU A 1 100 ? -0.025 -20.719 -10.344 1 97.06 100 LEU A O 1
ATOM 740 N N . PHE A 1 101 ? -1.968 -19.781 -9.805 1 97.31 101 PHE A N 1
ATOM 741 C CA . PHE A 1 101 ? -1.903 -20.125 -8.391 1 97.31 101 PHE A CA 1
ATOM 742 C C . PHE A 1 101 ? -1.726 -21.641 -8.219 1 97.31 101 PHE A C 1
ATOM 744 O O . PHE A 1 101 ? -0.859 -22.078 -7.457 1 97.31 101 PHE A O 1
ATOM 751 N N . ASP A 1 102 ? -2.486 -22.328 -8.977 1 95.88 102 ASP A N 1
ATOM 752 C CA . ASP A 1 102 ? -2.463 -23.781 -8.859 1 95.88 102 ASP A CA 1
ATOM 753 C C . ASP A 1 102 ? -1.177 -24.359 -9.453 1 95.88 102 ASP A C 1
ATOM 755 O O . ASP A 1 102 ? -0.691 -25.406 -8.992 1 95.88 102 ASP A O 1
ATOM 759 N N . GLU A 1 103 ? -0.613 -23.719 -10.383 1 94.88 103 GLU A N 1
ATOM 760 C CA . GLU A 1 103 ? 0.589 -24.203 -11.062 1 94.88 103 GLU A CA 1
ATOM 761 C C . GLU A 1 103 ? 1.839 -23.922 -10.234 1 94.88 103 GLU A C 1
ATOM 763 O O . GLU A 1 103 ? 2.898 -24.5 -10.477 1 94.88 103 GLU A O 1
ATOM 768 N N . MET A 1 104 ? 1.728 -23 -9.289 1 94.56 104 MET A N 1
ATOM 769 C CA . MET A 1 104 ? 2.891 -22.672 -8.469 1 94.5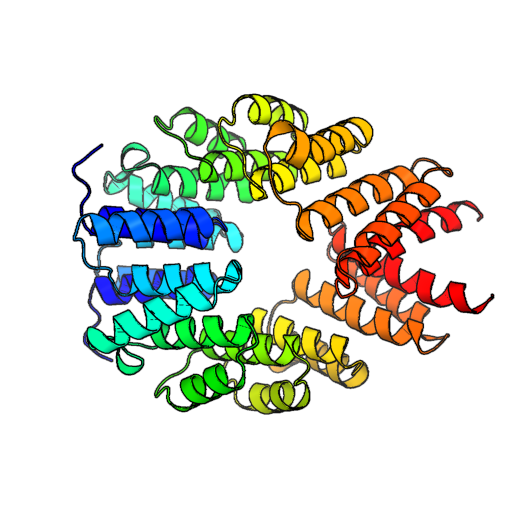6 104 MET A CA 1
ATOM 770 C C . MET A 1 104 ? 3.279 -23.844 -7.57 1 94.56 104 MET A C 1
ATOM 772 O O . MET A 1 104 ? 2.416 -24.469 -6.953 1 94.56 104 MET A O 1
ATOM 776 N N . SER A 1 105 ? 4.586 -24.109 -7.559 1 92 105 SER A N 1
ATOM 777 C CA . SER A 1 105 ? 5.074 -25.203 -6.719 1 92 105 SER A CA 1
ATOM 778 C C . SER A 1 105 ? 5.168 -24.766 -5.258 1 92 105 SER A C 1
ATOM 780 O O . SER A 1 105 ? 5.105 -25.609 -4.355 1 92 105 SER A O 1
ATOM 782 N N . GLU A 1 106 ? 5.418 -23.594 -5.031 1 92.44 106 GLU A N 1
ATOM 783 C CA . GLU A 1 106 ? 5.508 -23.016 -3.689 1 92.44 106 GLU A CA 1
ATOM 784 C C . GLU A 1 106 ? 4.68 -21.734 -3.576 1 92.44 106 GLU A C 1
ATOM 786 O O . GLU A 1 106 ? 4.582 -20.969 -4.531 1 92.44 106 GLU A O 1
ATOM 791 N N . ARG A 1 107 ? 4.109 -21.609 -2.369 1 94.5 107 ARG A N 1
ATOM 792 C CA . ARG A 1 107 ? 3.318 -20.422 -2.078 1 94.5 107 ARG A CA 1
ATOM 793 C C . ARG A 1 107 ? 3.648 -19.875 -0.697 1 94.5 107 ARG A C 1
ATOM 795 O O . ARG A 1 107 ? 3.959 -20.625 0.224 1 94.5 107 ARG A O 1
ATOM 802 N N . ASN A 1 108 ? 3.68 -18.625 -0.608 1 93.88 108 ASN A N 1
ATOM 803 C CA . ASN A 1 108 ? 3.824 -17.984 0.696 1 93.88 108 ASN A CA 1
ATOM 804 C C . ASN A 1 108 ? 2.572 -17.203 1.076 1 93.88 108 ASN A C 1
ATOM 806 O O . ASN A 1 108 ? 1.564 -17.25 0.369 1 93.88 108 ASN A O 1
ATOM 810 N N . VAL A 1 109 ? 2.605 -16.531 2.182 1 95.94 109 VAL A N 1
ATOM 811 C CA . VAL A 1 109 ? 1.42 -15.867 2.713 1 95.94 109 VAL A CA 1
ATOM 812 C C . VAL A 1 109 ? 0.963 -14.773 1.748 1 95.94 109 VAL A C 1
ATOM 814 O O . VAL A 1 109 ? -0.236 -14.523 1.604 1 95.94 109 VAL A O 1
ATOM 817 N N . VAL A 1 110 ? 1.859 -14.148 1.056 1 96.44 110 VAL A N 1
ATOM 818 C CA . VAL A 1 110 ? 1.523 -13.102 0.096 1 96.44 110 VAL A CA 1
ATOM 819 C C . VAL A 1 110 ? 0.739 -13.703 -1.069 1 96.44 110 VAL A C 1
ATOM 821 O O . VAL A 1 110 ? -0.194 -13.078 -1.583 1 96.44 110 VAL A O 1
ATOM 824 N N . THR A 1 111 ? 1.16 -14.891 -1.44 1 97.19 111 THR A N 1
ATOM 825 C CA . THR A 1 111 ? 0.46 -15.586 -2.514 1 97.19 111 THR A CA 1
ATOM 826 C C . THR A 1 111 ? -0.992 -15.859 -2.127 1 97.19 111 THR A C 1
ATOM 828 O O . THR A 1 111 ? -1.909 -15.57 -2.898 1 97.19 111 THR A O 1
ATOM 831 N N . TRP A 1 112 ? -1.126 -16.391 -0.99 1 97.56 112 TRP A N 1
ATOM 832 C CA . TRP A 1 112 ? -2.459 -16.703 -0.486 1 97.56 112 TRP A CA 1
ATOM 833 C C . TRP A 1 112 ? -3.305 -15.438 -0.356 1 97.56 112 TRP A C 1
ATOM 835 O O . TRP A 1 112 ? -4.469 -15.422 -0.77 1 97.56 112 TRP A O 1
ATOM 845 N N . ASN A 1 113 ? -2.736 -14.43 0.198 1 97.25 113 ASN A N 1
ATOM 846 C CA . ASN A 1 113 ? -3.434 -13.156 0.332 1 97.25 113 ASN A CA 1
ATOM 847 C C . ASN A 1 113 ? -3.904 -12.633 -1.021 1 97.25 113 ASN A C 1
ATOM 849 O O . ASN A 1 113 ? -5.023 -12.133 -1.142 1 97.25 113 ASN A O 1
ATOM 853 N N . ALA A 1 114 ? -3.025 -12.711 -1.982 1 97.62 114 ALA A N 1
ATOM 854 C CA . ALA A 1 114 ? -3.371 -12.234 -3.318 1 97.62 114 ALA A CA 1
ATOM 855 C C . ALA A 1 114 ? -4.598 -12.961 -3.859 1 97.62 114 ALA A C 1
ATOM 857 O O . ALA A 1 114 ? -5.527 -12.328 -4.371 1 97.62 114 ALA A O 1
ATOM 858 N N . MET A 1 115 ? -4.605 -14.25 -3.697 1 98.25 115 MET A N 1
ATOM 859 C CA . MET A 1 115 ? -5.707 -15.047 -4.223 1 98.25 115 MET A CA 1
ATOM 860 C C . MET A 1 115 ? -6.984 -14.812 -3.422 1 98.25 115 MET A C 1
ATOM 862 O O . MET A 1 115 ? -8.055 -14.617 -3.996 1 98.25 115 MET A O 1
ATOM 866 N N . ILE A 1 116 ? -6.898 -14.789 -2.148 1 98.06 116 ILE A N 1
ATOM 867 C CA . ILE A 1 116 ? -8.039 -14.594 -1.26 1 98.06 116 ILE A CA 1
ATOM 868 C C . ILE A 1 116 ? -8.664 -13.219 -1.513 1 98.06 116 ILE A C 1
ATOM 870 O O . ILE A 1 116 ? -9.875 -13.102 -1.706 1 98.06 116 ILE A O 1
ATOM 874 N N . CYS A 1 117 ? -7.859 -12.234 -1.541 1 96.12 117 CYS A N 1
ATOM 875 C CA . CYS A 1 117 ? -8.359 -10.883 -1.759 1 96.12 117 CYS A CA 1
ATOM 876 C C . CYS A 1 117 ? -8.984 -10.75 -3.145 1 96.12 117 CYS A C 1
ATOM 878 O O . CYS A 1 117 ? -10.023 -10.102 -3.303 1 96.12 117 CYS A O 1
ATOM 880 N N . GLY A 1 118 ? -8.32 -11.352 -4.113 1 96.06 118 GLY A N 1
ATOM 881 C CA . GLY A 1 118 ? -8.867 -11.328 -5.461 1 96.06 118 GLY A CA 1
ATOM 882 C C . GLY A 1 118 ? -10.227 -11.992 -5.562 1 96.06 118 GLY A C 1
ATOM 883 O O . GLY A 1 118 ? -11.164 -11.414 -6.113 1 96.06 118 GLY A O 1
ATOM 884 N N . LEU A 1 119 ? -10.312 -13.141 -5.031 1 97.38 119 LEU A N 1
ATOM 885 C CA . LEU A 1 119 ? -11.57 -13.875 -5.035 1 97.38 119 LEU A CA 1
ATOM 886 C C . LEU A 1 119 ? -12.656 -13.102 -4.289 1 97.38 119 LEU A C 1
ATOM 888 O O . LEU A 1 119 ? -13.781 -12.977 -4.773 1 97.38 119 LEU A O 1
ATOM 892 N N . GLY A 1 120 ? -12.367 -12.555 -3.195 1 95.56 120 GLY A N 1
ATOM 893 C CA . GLY A 1 120 ? -13.312 -11.812 -2.383 1 95.56 120 GLY A CA 1
ATOM 894 C C . GLY A 1 120 ? -13.852 -10.57 -3.076 1 95.56 120 GLY A C 1
ATOM 895 O O . GLY A 1 120 ? -15.047 -10.281 -3.004 1 95.56 120 GLY A O 1
ATOM 896 N N . ALA A 1 121 ? -13 -9.922 -3.74 1 90.62 121 ALA A N 1
ATOM 897 C CA . ALA A 1 121 ? -13.375 -8.68 -4.406 1 90.62 121 ALA A CA 1
ATOM 898 C C . ALA A 1 121 ? -14.375 -8.938 -5.527 1 90.62 121 ALA A C 1
ATOM 900 O O . ALA A 1 121 ? -15.141 -8.047 -5.902 1 90.62 121 ALA A O 1
ATOM 901 N N . TYR A 1 122 ? -14.352 -10.086 -5.996 1 92.69 122 TYR A N 1
ATOM 902 C CA . TYR A 1 122 ? -15.227 -10.383 -7.125 1 92.69 122 TYR A CA 1
ATOM 903 C C . TYR A 1 122 ? -16.328 -11.359 -6.727 1 92.69 122 TYR A C 1
ATOM 905 O O . TYR A 1 122 ? -16.938 -12 -7.586 1 92.69 122 TYR A O 1
ATOM 913 N N . GLY A 1 123 ? -16.531 -11.586 -5.438 1 91.06 123 GLY A N 1
ATOM 914 C CA . GLY A 1 123 ? -17.734 -12.211 -4.918 1 91.06 123 GLY A CA 1
ATOM 915 C C . GLY A 1 123 ? -17.609 -13.711 -4.766 1 91.06 123 GLY A C 1
ATOM 916 O O . GLY A 1 123 ? -18.609 -14.414 -4.633 1 91.06 123 GLY A O 1
ATOM 917 N N . TYR A 1 124 ? -16.438 -14.219 -4.809 1 96.62 124 TYR A N 1
ATOM 918 C CA . TYR A 1 124 ? -16.25 -15.656 -4.664 1 96.62 124 TYR A CA 1
ATOM 919 C C . TYR A 1 124 ? -16 -16.031 -3.209 1 96.62 124 TYR A C 1
ATOM 921 O O . TYR A 1 124 ? -15 -16.656 -2.885 1 96.62 124 TYR A O 1
ATOM 929 N N . VAL A 1 125 ? -16.969 -15.75 -2.393 1 96.94 125 VAL A N 1
ATOM 930 C CA . VAL A 1 125 ? -16.828 -15.875 -0.948 1 96.94 125 VAL A CA 1
ATOM 931 C C . VAL A 1 125 ? -16.641 -17.344 -0.574 1 96.94 125 VAL A C 1
ATOM 933 O O . VAL A 1 125 ? -15.867 -17.656 0.338 1 96.94 125 VAL A O 1
ATOM 936 N N . ASP A 1 126 ? -17.328 -18.219 -1.239 1 97.62 126 ASP A N 1
ATOM 937 C CA . ASP A 1 126 ? -17.172 -19.625 -0.933 1 97.62 126 ASP A CA 1
ATOM 938 C C . ASP A 1 126 ? -15.742 -20.094 -1.186 1 97.62 126 ASP A C 1
ATOM 940 O O . ASP A 1 126 ? -15.172 -20.844 -0.386 1 97.62 126 ASP A O 1
ATOM 944 N N . ASP A 1 127 ? -15.234 -19.688 -2.266 1 97.81 127 ASP A N 1
ATOM 945 C CA . ASP A 1 127 ? -13.852 -20.016 -2.582 1 97.81 127 ASP A CA 1
ATOM 946 C C . ASP A 1 127 ? -12.898 -19.453 -1.534 1 97.81 127 ASP A C 1
ATOM 948 O O . ASP A 1 127 ? -11.914 -20.094 -1.164 1 97.81 127 ASP A O 1
ATOM 952 N N . VAL A 1 128 ? -13.125 -18.219 -1.105 1 98.38 128 VAL A N 1
ATOM 953 C CA . VAL A 1 128 ? -12.312 -17.562 -0.087 1 98.38 128 VAL A CA 1
ATOM 954 C C . VAL A 1 128 ? -12.312 -18.406 1.19 1 98.38 128 VAL A C 1
ATOM 956 O O . VAL A 1 128 ? -11.25 -18.672 1.758 1 98.38 128 VAL A O 1
ATOM 959 N N . LEU A 1 129 ? -13.484 -18.797 1.627 1 97.88 129 LEU A N 1
ATOM 960 C CA . LEU A 1 129 ? -13.617 -19.562 2.863 1 97.88 129 LEU A CA 1
ATOM 961 C C . LEU A 1 129 ? -12.945 -20.938 2.73 1 97.88 129 LEU A C 1
ATOM 963 O O . LEU A 1 129 ? -12.344 -21.438 3.688 1 97.88 129 LEU A O 1
ATOM 967 N N . ASP A 1 130 ? -13.055 -21.5 1.578 1 97.44 130 ASP A N 1
ATOM 968 C CA . ASP A 1 130 ? -12.383 -22.766 1.319 1 97.44 130 ASP A CA 1
ATOM 969 C C . ASP A 1 130 ? -10.867 -22.609 1.366 1 97.44 130 ASP A C 1
ATOM 971 O O . ASP A 1 130 ? -10.164 -23.406 2 1 97.44 130 ASP A O 1
ATOM 975 N N . LEU A 1 131 ? -10.312 -21.625 0.725 1 97.56 131 LEU A N 1
ATOM 976 C CA . LEU A 1 131 ? -8.875 -21.406 0.649 1 97.56 131 LEU A CA 1
ATOM 977 C C . LEU A 1 131 ? -8.305 -21.094 2.025 1 97.56 131 LEU A C 1
ATOM 979 O O . LEU A 1 131 ? -7.172 -21.469 2.336 1 97.56 131 LEU A O 1
ATOM 983 N N . ARG A 1 132 ? -9.047 -20.328 2.779 1 96.75 132 ARG A N 1
ATOM 984 C CA . ARG A 1 132 ? -8.602 -19.938 4.109 1 96.75 132 ARG A CA 1
ATOM 985 C C . ARG A 1 132 ? -8.172 -21.141 4.93 1 96.75 132 ARG A C 1
ATOM 987 O O . ARG A 1 132 ? -7.219 -21.062 5.711 1 96.75 132 ARG A O 1
ATOM 994 N N . GLU A 1 133 ? -8.797 -22.25 4.711 1 94.06 133 GLU A N 1
ATOM 995 C CA . GLU A 1 133 ? -8.523 -23.453 5.484 1 94.06 133 GLU A CA 1
ATOM 996 C C . GLU A 1 133 ? -7.148 -24.031 5.141 1 94.06 133 GLU A C 1
ATOM 998 O O . GLU A 1 133 ? -6.59 -24.812 5.91 1 94.06 133 GLU A O 1
ATOM 1003 N N . TRP A 1 134 ? -6.609 -23.641 4.086 1 93.69 134 TRP A N 1
ATOM 1004 C CA . TRP A 1 134 ? -5.344 -24.203 3.619 1 93.69 134 TRP A CA 1
ATOM 1005 C C . TRP A 1 134 ? -4.188 -23.25 3.928 1 93.69 134 TRP A C 1
ATOM 1007 O O . TRP A 1 134 ? -3.023 -23.594 3.707 1 93.69 134 TRP A O 1
ATOM 1017 N N . VAL A 1 135 ? -4.496 -22.047 4.34 1 94.12 135 VAL A N 1
ATOM 1018 C CA . VAL A 1 135 ? -3.43 -21.109 4.688 1 94.12 135 VAL A CA 1
ATOM 1019 C C . VAL A 1 135 ? -2.76 -21.547 5.988 1 94.12 135 VAL A C 1
ATOM 1021 O O . VAL A 1 135 ? -3.385 -21.531 7.051 1 94.12 135 VAL A O 1
ATOM 1024 N N . VAL A 1 136 ? -1.58 -21.906 5.887 1 87.62 136 VAL A N 1
ATOM 1025 C CA . VAL A 1 136 ? -0.884 -22.484 7.027 1 87.62 136 VAL A CA 1
ATOM 1026 C C . VAL A 1 136 ? -0.585 -21.391 8.055 1 87.62 136 VAL A C 1
ATOM 1028 O O . VAL A 1 136 ? -0.82 -21.578 9.258 1 87.62 136 VAL A O 1
ATOM 1031 N N . VAL A 1 137 ? -0.062 -20.25 7.66 1 93.25 137 VAL A N 1
ATOM 1032 C CA . VAL A 1 137 ? 0.283 -19.156 8.562 1 93.25 137 VAL A CA 1
ATOM 1033 C C . VAL A 1 137 ? -0.358 -17.859 8.078 1 93.25 137 VAL A C 1
ATOM 1035 O O . VAL A 1 137 ? 0.31 -17.016 7.473 1 93.25 137 VAL A O 1
ATOM 1038 N N . PRO A 1 138 ? -1.628 -17.75 8.406 1 96.06 138 PRO A N 1
ATOM 1039 C CA . PRO A 1 138 ? -2.295 -16.5 8 1 96.06 138 PRO A CA 1
ATOM 1040 C C . PRO A 1 138 ? -1.794 -15.289 8.773 1 96.06 138 PRO A C 1
ATOM 1042 O O . PRO A 1 138 ? -1.187 -15.43 9.836 1 96.06 138 PRO A O 1
ATOM 1045 N N . ASN A 1 139 ? -1.887 -14.164 8.227 1 94.62 139 ASN A N 1
ATOM 1046 C CA . ASN A 1 139 ? -1.555 -12.914 8.906 1 94.62 139 ASN A CA 1
ATOM 1047 C C . ASN A 1 139 ? -2.709 -11.914 8.836 1 94.62 139 ASN A C 1
ATOM 1049 O O . ASN A 1 139 ? -3.824 -12.273 8.461 1 94.62 139 ASN A O 1
ATOM 1053 N N . GLY A 1 140 ? -2.484 -10.711 9.32 1 93.69 140 GLY A N 1
ATOM 1054 C CA . GLY A 1 140 ? -3.531 -9.703 9.359 1 93.69 140 GLY A CA 1
ATOM 1055 C C . GLY A 1 140 ? -4.141 -9.414 8 1 93.69 140 GLY A C 1
ATOM 1056 O O . GLY A 1 140 ? -5.348 -9.18 7.895 1 93.69 140 GLY A O 1
ATOM 1057 N N . VAL A 1 141 ? -3.342 -9.414 7 1 93.56 141 VAL A N 1
ATOM 1058 C CA . VAL A 1 141 ? -3.805 -9.133 5.645 1 93.56 141 VAL A CA 1
ATOM 1059 C C . VAL A 1 141 ? -4.734 -10.25 5.172 1 93.56 141 VAL A C 1
ATOM 1061 O O . VAL A 1 141 ? -5.734 -9.992 4.5 1 93.56 141 VAL A O 1
ATOM 1064 N N . THR A 1 142 ? -4.398 -11.469 5.477 1 97.31 142 THR A N 1
ATOM 1065 C CA . THR A 1 142 ? -5.254 -12.602 5.16 1 97.31 142 THR A CA 1
ATOM 1066 C C . THR A 1 142 ? -6.676 -12.367 5.66 1 97.31 142 THR A C 1
ATOM 1068 O O . THR A 1 142 ? -7.637 -12.5 4.902 1 97.31 142 THR A O 1
ATOM 1071 N N . PHE A 1 143 ? -6.711 -11.953 6.84 1 96.62 143 PHE A N 1
ATOM 1072 C CA . PHE A 1 143 ? -8.016 -11.859 7.48 1 96.62 143 PHE A CA 1
ATOM 1073 C C . PHE A 1 143 ? -8.758 -10.617 7.02 1 96.62 143 PHE A C 1
ATOM 1075 O O . PHE A 1 143 ? -9.992 -10.594 7.008 1 96.62 143 PHE A O 1
ATOM 1082 N N . VAL A 1 144 ? -8.039 -9.617 6.695 1 92.44 144 VAL A N 1
ATOM 1083 C CA . VAL A 1 144 ? -8.719 -8.5 6.039 1 92.44 144 VAL A CA 1
ATOM 1084 C C . VAL A 1 144 ? -9.43 -9 4.777 1 92.44 144 VAL A C 1
ATOM 1086 O O . VAL A 1 144 ? -10.578 -8.641 4.523 1 92.44 144 VAL A O 1
ATOM 1089 N N . GLY A 1 145 ? -8.719 -9.805 4.004 1 95.19 145 GLY A N 1
ATOM 1090 C CA . GLY A 1 145 ? -9.305 -10.367 2.795 1 95.19 145 GLY A CA 1
ATOM 1091 C C . GLY A 1 145 ? -10.523 -11.234 3.072 1 95.19 145 GLY A C 1
ATOM 1092 O O . GLY A 1 145 ? -11.555 -11.094 2.412 1 95.19 145 GLY A O 1
ATOM 1093 N N . VAL A 1 146 ? -10.414 -12.023 4.035 1 97.75 146 VAL A N 1
ATOM 1094 C CA . VAL A 1 146 ? -11.492 -12.953 4.359 1 97.75 146 VAL A CA 1
ATOM 1095 C C . VAL A 1 146 ? -12.688 -12.188 4.91 1 97.75 146 VAL A C 1
ATOM 1097 O O . VAL A 1 146 ? -13.828 -12.406 4.48 1 97.75 146 VAL A O 1
ATOM 1100 N N . LEU A 1 147 ? -12.461 -11.281 5.812 1 93.75 147 LEU A N 1
ATOM 1101 C CA . LEU A 1 147 ? -13.531 -10.508 6.43 1 93.75 147 LEU A CA 1
ATOM 1102 C C . LEU A 1 147 ? -14.227 -9.617 5.402 1 93.75 147 LEU A C 1
ATOM 1104 O O . LEU A 1 147 ? -15.445 -9.461 5.434 1 93.75 147 LEU A O 1
ATOM 1108 N N . SER A 1 148 ? -13.461 -9.094 4.543 1 90.94 148 SER A N 1
ATOM 1109 C CA . SER A 1 148 ? -14.031 -8.281 3.479 1 90.94 148 SER A CA 1
ATOM 1110 C C . SER A 1 148 ? -14.961 -9.102 2.592 1 90.94 148 SER A C 1
ATOM 1112 O O . SER A 1 148 ? -16.031 -8.625 2.195 1 90.94 148 SER A O 1
ATOM 1114 N N . ALA A 1 149 ? -14.516 -10.281 2.295 1 94.69 149 ALA A N 1
ATOM 1115 C CA . ALA A 1 149 ? -15.359 -11.172 1.501 1 94.69 149 ALA A CA 1
ATOM 1116 C C . ALA A 1 149 ? -16.656 -11.484 2.229 1 94.69 149 ALA A C 1
ATOM 1118 O O . ALA A 1 149 ? -17.734 -11.484 1.62 1 94.69 149 ALA A O 1
ATOM 1119 N N . CYS A 1 150 ? -16.594 -11.734 3.492 1 93.56 150 CYS A N 1
ATOM 1120 C CA . CYS A 1 150 ? -17.781 -12 4.293 1 93.56 150 CYS A CA 1
ATOM 1121 C C . CYS A 1 150 ? -18.719 -10.789 4.312 1 93.56 150 CYS A C 1
ATOM 1123 O O . CYS A 1 150 ? -19.938 -10.938 4.246 1 93.56 150 CYS A O 1
ATOM 1125 N N . CYS A 1 151 ? -18.109 -9.641 4.402 1 83 151 CYS A N 1
ATOM 1126 C CA . CYS A 1 151 ? -18.891 -8.398 4.391 1 83 151 CYS A CA 1
ATOM 1127 C C . CYS A 1 151 ? -19.672 -8.258 3.09 1 83 151 CYS A C 1
ATOM 1129 O O . CYS A 1 151 ? -20.875 -8.008 3.113 1 83 151 CYS A O 1
ATOM 1131 N N . HIS A 1 152 ? -19.078 -8.484 2.035 1 84.19 152 HIS A N 1
ATOM 1132 C CA . HIS A 1 152 ? -19.688 -8.336 0.72 1 84.19 152 HIS A CA 1
ATOM 1133 C C . HIS A 1 152 ? -20.812 -9.344 0.523 1 84.19 152 HIS A C 1
ATOM 1135 O O . HIS A 1 152 ? -21.812 -9.055 -0.147 1 84.19 152 HIS A O 1
ATOM 1141 N N . ALA A 1 153 ? -20.594 -10.445 1.17 1 91.5 153 ALA A N 1
ATOM 1142 C CA . ALA A 1 153 ? -21.562 -11.523 0.982 1 91.5 153 ALA A CA 1
ATOM 1143 C C . ALA A 1 153 ? -22.641 -11.484 2.055 1 91.5 153 ALA A C 1
ATOM 1145 O O . ALA A 1 153 ? -23.578 -12.289 2.035 1 91.5 153 ALA A O 1
ATOM 1146 N N . GLY A 1 154 ? -22.453 -10.648 3.025 1 84.75 154 GLY A N 1
ATOM 1147 C CA . GLY A 1 154 ? -23.438 -10.531 4.09 1 84.75 154 GLY A CA 1
ATOM 1148 C C . GLY A 1 154 ? -23.391 -11.68 5.078 1 84.75 154 GLY A C 1
ATOM 1149 O O . GLY A 1 154 ? -24.406 -12.055 5.664 1 84.75 154 GLY A O 1
ATOM 1150 N N . LEU A 1 155 ? -22.266 -12.289 5.203 1 93.75 155 LEU A N 1
ATOM 1151 C CA . LEU A 1 155 ? -22.109 -13.398 6.137 1 93.75 155 LEU A CA 1
ATOM 1152 C C . LEU A 1 155 ? -21.656 -12.891 7.504 1 93.75 155 LEU A C 1
ATOM 1154 O O . LEU A 1 155 ? -20.516 -13.117 7.91 1 93.75 155 LEU A O 1
ATOM 1158 N N . ILE A 1 156 ? -22.484 -12.375 8.258 1 87.25 156 ILE A N 1
ATOM 1159 C CA . ILE A 1 156 ? -22.188 -11.664 9.492 1 87.25 156 ILE A CA 1
ATOM 1160 C C . ILE A 1 156 ? -21.719 -12.648 10.555 1 87.25 156 ILE A C 1
ATOM 1162 O O . ILE A 1 156 ? -20.656 -12.453 11.164 1 87.25 156 ILE A O 1
ATOM 1166 N N . ASP A 1 157 ? -22.469 -13.719 10.734 1 90.75 157 ASP A N 1
ATOM 1167 C CA . ASP A 1 157 ? -22.109 -14.68 11.773 1 90.75 157 ASP A CA 1
ATOM 1168 C C . ASP A 1 157 ? -20.75 -15.312 11.5 1 90.75 157 ASP A C 1
ATOM 1170 O O . ASP A 1 157 ? -19.906 -15.391 12.398 1 90.75 157 ASP A O 1
ATOM 1174 N N . VAL A 1 158 ? -20.578 -15.695 10.328 1 95.94 158 VAL A N 1
ATOM 1175 C CA . VAL A 1 158 ? -19.312 -16.312 9.93 1 95.94 158 VAL A CA 1
ATOM 1176 C C . VAL A 1 158 ? -18.172 -15.312 10.102 1 95.94 158 VAL A C 1
ATOM 1178 O O . VAL A 1 158 ? -17.125 -15.648 10.648 1 95.94 158 VAL A O 1
ATOM 1181 N N . GLY A 1 159 ? -18.359 -14.117 9.617 1 95.19 159 GLY A N 1
ATOM 1182 C CA . GLY A 1 159 ? -17.359 -13.062 9.75 1 95.19 159 GLY A CA 1
ATOM 1183 C C . GLY A 1 159 ? -16.984 -12.773 11.195 1 95.19 159 GLY A C 1
ATOM 1184 O O . GLY A 1 159 ? -15.812 -12.578 11.508 1 95.19 159 GLY A O 1
ATOM 1185 N N . CYS A 1 160 ? -17.953 -12.773 12.039 1 89.12 160 CYS A N 1
ATOM 1186 C CA . CYS A 1 160 ? -17.703 -12.523 13.453 1 89.12 160 CYS A CA 1
ATOM 1187 C C . CYS A 1 160 ? -16.875 -13.648 14.07 1 89.12 160 CYS A C 1
ATOM 1189 O O . CYS A 1 160 ? -15.969 -13.398 14.867 1 89.12 160 CYS A O 1
ATOM 1191 N N . GLU A 1 161 ? -17.234 -14.742 13.703 1 94.94 161 GLU A N 1
ATOM 1192 C CA . GLU A 1 161 ? -16.453 -15.883 14.195 1 94.94 161 GLU A CA 1
ATOM 1193 C C . GLU A 1 161 ? -15.008 -15.812 13.719 1 94.94 161 GLU A C 1
ATOM 1195 O O . GLU A 1 161 ? -14.086 -16.078 14.492 1 94.94 161 GLU A O 1
ATOM 1200 N N . ILE A 1 162 ? -14.883 -15.477 12.562 1 96.88 162 ILE A N 1
ATOM 1201 C CA . ILE A 1 162 ? -13.547 -15.367 11.977 1 96.88 162 ILE A CA 1
ATOM 1202 C C . ILE A 1 162 ? -12.773 -14.25 12.672 1 96.88 162 ILE A C 1
ATOM 1204 O O . ILE A 1 162 ? -11.602 -14.422 13.023 1 96.88 162 ILE A O 1
ATOM 1208 N N . PHE A 1 163 ? -13.375 -13.156 12.828 1 94.12 163 PHE A N 1
ATOM 1209 C CA . PHE A 1 163 ? -12.75 -12.031 13.523 1 94.12 163 PHE A CA 1
ATOM 1210 C C . PHE A 1 163 ? -12.242 -12.453 14.891 1 94.12 163 PHE A C 1
ATOM 1212 O O . PHE A 1 163 ? -11.094 -12.172 15.25 1 94.12 163 PHE A O 1
ATOM 1219 N N . ARG A 1 164 ? -13.062 -13.188 15.547 1 91.62 164 ARG A N 1
ATOM 1220 C CA . ARG A 1 164 ? -12.68 -13.641 16.875 1 91.62 164 ARG A CA 1
ATOM 1221 C C . ARG A 1 164 ? -11.523 -14.633 16.812 1 91.62 164 ARG A C 1
ATOM 1223 O O . ARG A 1 164 ? -10.656 -14.641 17.688 1 91.62 164 ARG A O 1
ATOM 1230 N N . SER A 1 165 ? -11.484 -15.406 15.852 1 95.19 165 SER A N 1
ATOM 1231 C CA . SER A 1 165 ? -10.469 -16.453 15.727 1 95.19 165 SER A CA 1
ATOM 1232 C C . SER A 1 165 ? -9.086 -15.852 15.492 1 95.19 165 SER A C 1
ATOM 1234 O O . SER A 1 165 ? -8.07 -16.516 15.703 1 95.19 165 SER A O 1
ATOM 1236 N N . MET A 1 166 ? -8.984 -14.617 14.953 1 95.31 166 MET A N 1
ATOM 1237 C CA . MET A 1 166 ? -7.695 -13.977 14.672 1 95.31 166 MET A CA 1
ATOM 1238 C C . MET A 1 166 ? -6.801 -13.984 15.906 1 95.31 166 MET A C 1
ATOM 1240 O O . MET A 1 166 ? -5.637 -14.375 15.828 1 95.31 166 MET A O 1
ATOM 1244 N N . LYS A 1 167 ? -7.359 -13.562 17 1 91.94 167 LYS A N 1
ATOM 1245 C CA . LYS A 1 167 ? -6.59 -13.516 18.234 1 91.94 167 LYS A CA 1
ATOM 1246 C C . LYS A 1 167 ? -6.57 -14.875 18.922 1 91.94 167 LYS A C 1
ATOM 1248 O O . LYS A 1 167 ? -5.508 -15.375 19.297 1 91.94 167 LYS A O 1
ATOM 1253 N N . SER A 1 168 ? -7.746 -15.492 19.062 1 94.06 168 SER A N 1
ATOM 1254 C CA . SER A 1 168 ? -7.891 -16.672 19.906 1 94.06 168 SER A CA 1
ATOM 1255 C C . SER A 1 168 ? -7.172 -17.875 19.297 1 94.06 168 SER A C 1
ATOM 1257 O O . SER A 1 168 ? -6.621 -18.703 20.031 1 94.06 168 SER A O 1
ATOM 1259 N N . VAL A 1 169 ? -7.125 -17.984 18.031 1 94.56 169 VAL A N 1
ATOM 1260 C CA . VAL A 1 169 ? -6.562 -19.172 17.375 1 94.56 169 VAL A CA 1
ATOM 1261 C C . VAL A 1 169 ? -5.188 -18.828 16.797 1 94.56 169 VAL A C 1
ATOM 1263 O O . VAL A 1 169 ? -4.234 -19.594 16.969 1 94.56 169 VAL A O 1
ATOM 1266 N N . TYR A 1 170 ? -4.977 -17.703 16.25 1 95.06 170 TYR A N 1
ATOM 1267 C CA . TYR A 1 170 ? -3.77 -17.422 15.484 1 95.06 170 TYR A CA 1
ATOM 1268 C C . TYR A 1 170 ? -2.865 -16.438 16.203 1 95.06 170 TYR A C 1
ATOM 1270 O O . TYR A 1 170 ? -1.743 -16.172 15.766 1 95.06 170 TYR A O 1
ATOM 1278 N N . GLY A 1 171 ? -3.408 -15.812 17.219 1 94.62 171 GLY A N 1
ATOM 1279 C CA . GLY A 1 171 ? -2.598 -14.883 18 1 94.62 171 GLY A CA 1
ATOM 1280 C C . GLY A 1 171 ? -2.297 -13.594 17.266 1 94.62 171 GLY A C 1
ATOM 1281 O O . GLY A 1 171 ? -1.289 -12.938 17.531 1 94.62 171 GLY A O 1
ATOM 1282 N N . ILE A 1 172 ? -3.113 -13.242 16.359 1 93.06 172 ILE A N 1
ATOM 1283 C CA . ILE A 1 172 ? -2.904 -12.047 15.562 1 93.06 172 ILE A CA 1
ATOM 1284 C C . ILE A 1 172 ? -3.445 -10.828 16.297 1 93.06 172 ILE A C 1
ATOM 1286 O O . ILE A 1 172 ? -4.574 -10.844 16.797 1 93.06 172 ILE A O 1
ATOM 1290 N N . GLU A 1 173 ? -2.545 -9.828 16.391 1 87.06 173 GLU A N 1
ATOM 1291 C CA . GLU A 1 173 ? -2.98 -8.57 16.984 1 87.06 173 GLU A CA 1
ATOM 1292 C C . GLU A 1 173 ? -3.943 -7.828 16.078 1 87.06 173 GLU A C 1
ATOM 1294 O O . GLU A 1 173 ? -3.646 -7.621 14.891 1 87.06 173 GLU A O 1
ATOM 1299 N N . LEU A 1 174 ? -5.035 -7.398 16.609 1 85.25 174 LEU A N 1
ATOM 1300 C CA . LEU A 1 174 ? -6.062 -6.699 15.852 1 85.25 174 LEU A CA 1
ATOM 1301 C C . LEU A 1 174 ? -5.68 -5.242 15.633 1 85.25 174 LEU A C 1
ATOM 1303 O O . LEU A 1 174 ? -5.191 -4.578 16.547 1 85.25 174 LEU A O 1
ATOM 1307 N N . LYS A 1 175 ? -5.766 -4.855 14.445 1 79 175 LYS A N 1
ATOM 1308 C CA . LYS A 1 175 ? -5.473 -3.48 14.047 1 79 175 LYS A CA 1
ATOM 1309 C C . LYS A 1 175 ? -6.727 -2.773 13.547 1 79 175 LYS A C 1
ATOM 1311 O O . LYS A 1 175 ? -7.789 -3.389 13.438 1 79 175 LYS A O 1
ATOM 1316 N N . ILE A 1 176 ? -6.574 -1.501 13.172 1 72.94 176 ILE A N 1
ATOM 1317 C CA . ILE A 1 176 ? -7.699 -0.649 12.812 1 72.94 176 ILE A CA 1
ATOM 1318 C C . ILE A 1 176 ? -8.414 -1.23 11.586 1 72.94 176 ILE A C 1
ATOM 1320 O O . ILE A 1 176 ? -9.641 -1.164 11.492 1 72.94 176 ILE A O 1
ATOM 1324 N N . GLN A 1 177 ? -7.641 -1.784 10.711 1 77.44 177 GLN A N 1
ATOM 1325 C CA . GLN A 1 177 ? -8.227 -2.322 9.492 1 77.44 177 GLN A CA 1
ATOM 1326 C C . GLN A 1 177 ? -9.133 -3.514 9.797 1 77.44 177 GLN A C 1
ATOM 1328 O O . GLN A 1 177 ? -10.156 -3.711 9.133 1 77.44 177 GLN A O 1
ATOM 1333 N N . HIS A 1 178 ? -8.781 -4.25 10.805 1 84.44 178 HIS A N 1
ATOM 1334 C CA . HIS A 1 178 ? -9.594 -5.406 11.18 1 84.44 178 HIS A CA 1
ATOM 1335 C C . HIS A 1 178 ? -10.906 -4.977 11.82 1 84.44 178 HIS A C 1
ATOM 1337 O O . HIS A 1 178 ? -11.969 -5.508 11.5 1 84.44 178 HIS A O 1
ATOM 1343 N N . TYR A 1 179 ? -10.773 -4.008 12.625 1 75.69 179 TYR A N 1
ATOM 1344 C CA . TYR A 1 179 ? -11.977 -3.449 13.234 1 75.69 179 TYR A CA 1
ATOM 1345 C C . TYR A 1 179 ? -12.867 -2.797 12.18 1 75.69 179 TYR A C 1
ATOM 1347 O O . TYR A 1 179 ? -14.094 -2.863 12.273 1 75.69 179 TYR A O 1
ATOM 1355 N N . GLY A 1 180 ? -12.25 -2.1 11.242 1 74.31 180 GLY A N 1
ATOM 1356 C CA . GLY A 1 180 ? -13.008 -1.54 10.133 1 74.31 180 GLY A CA 1
ATOM 1357 C C . GLY A 1 180 ? -13.828 -2.576 9.391 1 74.31 180 GLY A C 1
ATOM 1358 O O . GLY A 1 180 ? -14.984 -2.324 9.039 1 74.31 180 GLY A O 1
ATOM 1359 N N . CYS A 1 181 ? -13.266 -3.715 9.219 1 82 181 CYS A N 1
ATOM 1360 C CA . CYS A 1 181 ? -13.984 -4.801 8.562 1 82 181 CYS A CA 1
ATOM 1361 C C . CYS A 1 181 ? -15.18 -5.242 9.398 1 82 181 CYS A C 1
ATOM 1363 O O . CYS A 1 181 ? -16.25 -5.559 8.859 1 82 181 CYS A O 1
ATOM 1365 N N . LEU A 1 182 ? -14.938 -5.312 10.672 1 80 182 LEU A N 1
ATOM 1366 C CA . LEU A 1 182 ? -16.016 -5.711 11.578 1 80 182 LEU A CA 1
ATOM 1367 C C . LEU A 1 182 ? -17.156 -4.711 11.531 1 80 182 LEU A C 1
ATOM 1369 O O . LEU A 1 182 ? -18.328 -5.102 11.5 1 80 182 LEU A O 1
ATOM 1373 N N . VAL A 1 183 ? -16.828 -3.457 11.531 1 72.81 183 VAL A N 1
ATOM 1374 C CA . VAL A 1 183 ? -17.828 -2.4 11.453 1 72.81 183 VAL A CA 1
ATOM 1375 C C . VAL A 1 183 ? -18.609 -2.516 10.141 1 72.81 183 VAL A C 1
ATOM 1377 O O . VAL A 1 183 ? -19.844 -2.441 10.133 1 72.81 183 VAL A O 1
ATOM 1380 N N . ASP A 1 184 ? -17.938 -2.764 9.102 1 73.56 184 ASP A N 1
ATOM 1381 C CA . ASP A 1 184 ? -18.578 -2.938 7.805 1 73.56 184 ASP A CA 1
ATOM 1382 C C . ASP A 1 184 ? -19.484 -4.16 7.801 1 73.56 184 ASP A C 1
ATOM 1384 O O . ASP A 1 184 ? -20.547 -4.145 7.18 1 73.56 184 ASP A O 1
ATOM 1388 N N . LEU A 1 185 ? -19.016 -5.145 8.438 1 79.19 185 LEU A N 1
ATOM 1389 C CA . LEU A 1 185 ? -19.75 -6.402 8.508 1 79.19 185 LEU A CA 1
ATOM 1390 C C . LEU A 1 185 ? -21.109 -6.195 9.18 1 79.19 185 LEU A C 1
ATOM 1392 O O . LEU A 1 185 ? -22.141 -6.656 8.672 1 79.19 185 LEU A O 1
ATOM 1396 N N . HIS A 1 186 ? -21.141 -5.438 10.172 1 71.81 186 HIS A N 1
ATOM 1397 C CA . HIS A 1 186 ? -22.375 -5.211 10.93 1 71.81 186 HIS A CA 1
ATOM 1398 C C . HIS A 1 186 ? -23.234 -4.133 10.281 1 71.81 186 HIS A C 1
ATOM 1400 O O . HIS A 1 186 ? -24.453 -4.133 10.43 1 71.81 186 HIS A O 1
ATOM 1406 N N . GLY A 1 187 ? -22.594 -3.184 9.695 1 62.69 187 GLY A N 1
ATOM 1407 C CA . GLY A 1 187 ? -23.344 -2.131 9.016 1 62.69 187 GLY A CA 1
ATOM 1408 C C . GLY A 1 187 ? -24.172 -2.639 7.863 1 62.69 187 GLY A C 1
ATOM 1409 O O . GLY A 1 187 ? -25.297 -2.168 7.648 1 62.69 187 GLY A O 1
ATOM 1410 N N . ARG A 1 188 ? -23.734 -3.475 7.172 1 61.66 188 ARG A N 1
ATOM 1411 C CA . ARG A 1 188 ? -24.469 -4.031 6.039 1 61.66 188 ARG A CA 1
ATOM 1412 C C . ARG A 1 188 ? -25.609 -4.93 6.512 1 61.66 188 ARG A C 1
ATOM 1414 O O . ARG A 1 188 ? -26.641 -5.047 5.84 1 61.66 188 ARG A O 1
ATOM 1421 N N . GLY A 1 189 ? -25.391 -5.555 7.617 1 53.22 189 GLY A N 1
ATOM 1422 C CA . GLY A 1 189 ? -26.453 -6.367 8.211 1 53.22 189 GLY A CA 1
ATOM 1423 C C . GLY A 1 189 ? -27.625 -5.543 8.711 1 53.22 189 GLY A C 1
ATOM 1424 O O . GLY A 1 189 ? -28.766 -5.996 8.672 1 53.22 189 GLY A O 1
ATOM 1425 N N . ALA A 1 190 ? -27.297 -4.387 9.305 1 49.53 190 ALA A N 1
ATOM 1426 C CA . ALA A 1 190 ? -28.344 -3.514 9.828 1 49.53 190 ALA A CA 1
ATOM 1427 C C . ALA A 1 190 ? -29.266 -3.037 8.711 1 49.53 190 ALA A C 1
ATOM 1429 O O . ALA A 1 190 ? -30.453 -2.795 8.938 1 49.53 190 ALA A O 1
ATOM 1430 N N . SER A 1 191 ? -28.703 -2.752 7.609 1 43.53 191 SER A N 1
ATOM 1431 C CA . SER A 1 191 ? -29.562 -2.293 6.535 1 43.53 191 SER A CA 1
ATOM 1432 C C . SER A 1 191 ? -30.609 -3.348 6.184 1 43.53 191 SER A C 1
ATOM 1434 O O . SER A 1 191 ? -31.719 -3.014 5.746 1 43.53 191 SER A O 1
ATOM 1436 N N . THR A 1 192 ? -30.266 -4.527 6.477 1 45.03 192 THR A N 1
ATOM 1437 C CA . THR A 1 192 ? -31.266 -5.52 6.102 1 45.03 192 THR A CA 1
ATOM 1438 C C . THR A 1 192 ? -32.219 -5.805 7.27 1 45.03 192 THR A C 1
ATOM 1440 O O . THR A 1 192 ? -33.344 -6.223 7.062 1 45.03 192 THR A O 1
ATOM 1443 N N . ASN A 1 193 ? -31.656 -5.742 8.633 1 39.72 193 ASN A N 1
ATOM 1444 C CA . ASN A 1 193 ? -32.531 -6.055 9.758 1 39.72 193 ASN A CA 1
ATOM 1445 C C . ASN A 1 193 ? -32.531 -4.945 10.805 1 39.72 193 ASN A C 1
ATOM 1447 O O . ASN A 1 193 ? -31.453 -4.406 11.133 1 39.72 193 ASN A O 1
ATOM 1451 N N . SER A 1 194 ? -33.594 -4.164 11.242 1 43 194 SER A N 1
ATOM 1452 C CA . SER A 1 194 ? -33.875 -3.111 12.219 1 43 194 SER A CA 1
ATOM 1453 C C . SER A 1 194 ? -32.969 -3.232 13.438 1 43 194 SER A C 1
ATOM 1455 O O . SER A 1 194 ? -32.625 -2.229 14.07 1 43 194 SER A O 1
ATOM 1457 N N . GLY A 1 195 ? -32.719 -4.309 14.031 1 42.06 195 GLY A N 1
ATOM 1458 C CA . GLY A 1 195 ? -32.156 -4.598 15.344 1 42.06 195 GLY A CA 1
ATOM 1459 C C . GLY A 1 195 ? -30.656 -4.473 15.398 1 42.06 195 GLY A C 1
ATOM 1460 O O . GLY A 1 195 ? -30.078 -4.449 16.484 1 42.06 195 GLY A O 1
ATOM 1461 N N . ASN A 1 196 ? -29.922 -4.402 14.414 1 47.19 196 ASN A N 1
ATOM 1462 C CA . ASN A 1 196 ? -28.484 -4.645 14.375 1 47.19 196 ASN A CA 1
ATOM 1463 C C . ASN A 1 196 ? -27.688 -3.34 14.461 1 47.19 196 ASN A C 1
ATOM 1465 O O . ASN A 1 196 ? -26.469 -3.348 14.383 1 47.19 196 ASN A O 1
ATOM 1469 N N . THR A 1 197 ? -28.328 -2.371 14.656 1 48.72 197 THR A N 1
ATOM 1470 C CA . THR A 1 197 ? -27.719 -1.055 14.805 1 48.72 197 THR A CA 1
ATOM 1471 C C . THR A 1 197 ? -27.031 -0.926 16.156 1 48.72 197 THR A C 1
ATOM 1473 O O . THR A 1 197 ? -25.969 -0.313 16.266 1 48.72 197 THR A O 1
ATOM 1476 N N . GLU A 1 198 ? -27.781 -1.521 17.078 1 49.22 198 GLU A N 1
ATOM 1477 C CA . GLU A 1 198 ? -27.219 -1.414 18.422 1 49.22 198 GLU A CA 1
ATOM 1478 C C . GLU A 1 198 ? -25.844 -2.088 18.5 1 49.22 198 GLU A C 1
ATOM 1480 O O . GLU A 1 198 ? -24.938 -1.578 19.156 1 49.22 198 GLU A O 1
ATOM 1485 N N . VAL A 1 199 ? -25.703 -3.168 17.891 1 48.59 199 VAL A N 1
ATOM 1486 C CA . VAL A 1 199 ? -24.453 -3.9 17.938 1 48.59 199 VAL A CA 1
ATOM 1487 C C . VAL A 1 199 ? -23.359 -3.104 17.203 1 48.59 199 VAL A C 1
ATOM 1489 O O . VAL A 1 199 ? -22.25 -2.979 17.703 1 48.59 199 VAL A O 1
ATOM 1492 N N . ALA A 1 200 ? -23.812 -2.631 16.156 1 50.91 200 ALA A N 1
ATOM 1493 C CA . ALA A 1 200 ? -22.859 -1.812 15.406 1 50.91 200 ALA A CA 1
ATOM 1494 C C . ALA A 1 200 ? -22.391 -0.623 16.234 1 50.91 200 ALA A C 1
ATOM 1496 O O . ALA A 1 200 ? -21.203 -0.297 16.25 1 50.91 200 ALA A O 1
ATOM 1497 N N . GLU A 1 201 ? -23.359 -0.153 16.969 1 50.72 201 GLU A N 1
ATOM 1498 C CA . GLU A 1 201 ? -23.031 0.97 17.828 1 50.72 201 GLU A CA 1
ATOM 1499 C C . GLU A 1 201 ? -22.047 0.547 18.938 1 50.72 201 GLU A C 1
ATOM 1501 O O . GLU A 1 201 ? -21.109 1.273 19.25 1 50.72 201 GLU A O 1
ATOM 1506 N N . ARG A 1 202 ? -22.344 -0.514 19.469 1 50.94 202 ARG A N 1
ATOM 1507 C CA . ARG A 1 202 ? -21.484 -1.01 20.547 1 50.94 202 ARG A CA 1
ATOM 1508 C C . ARG A 1 202 ? -20.094 -1.314 20.016 1 50.94 202 ARG A C 1
ATOM 1510 O O . ARG A 1 202 ? -19.094 -0.998 20.672 1 50.94 202 ARG A O 1
ATOM 1517 N N . VAL A 1 203 ? -20.016 -1.928 19 1 51.12 203 VAL A N 1
ATOM 1518 C CA . VAL A 1 203 ? -18.719 -2.287 18.422 1 51.12 203 VAL A CA 1
ATOM 1519 C C . VAL A 1 203 ? -17.922 -1.022 18.125 1 51.12 203 VAL A C 1
ATOM 1521 O O . VAL A 1 203 ? -16.719 -0.954 18.422 1 51.12 203 VAL A O 1
ATOM 1524 N N . VAL A 1 204 ? -18.641 -0.114 17.656 1 53.06 204 VAL A N 1
ATOM 1525 C CA . VAL A 1 204 ? -17.969 1.153 17.359 1 53.06 204 VAL A CA 1
ATOM 1526 C C . VAL A 1 204 ? -17.453 1.78 18.656 1 53.06 204 VAL A C 1
ATOM 1528 O O . VAL A 1 204 ? -16.328 2.285 18.703 1 53.06 204 VAL A O 1
ATOM 1531 N N . LYS A 1 205 ? -18.375 1.744 19.594 1 50.88 205 LYS A N 1
ATOM 1532 C CA . LYS A 1 205 ? -17.969 2.307 20.875 1 50.88 205 LYS A CA 1
ATOM 1533 C C . LYS A 1 205 ? -16.719 1.609 21.406 1 50.88 205 LYS A C 1
ATOM 1535 O O . LYS A 1 205 ? -15.82 2.26 21.938 1 50.88 205 LYS A O 1
ATOM 1540 N N . GLU A 1 206 ? -16.703 0.386 21.328 1 48.81 206 GLU A N 1
ATOM 1541 C CA . GLU A 1 206 ? -15.562 -0.377 21.828 1 48.81 206 GLU A CA 1
ATOM 1542 C C . GLU A 1 206 ? -14.32 -0.115 20.984 1 48.81 206 GLU A C 1
ATOM 1544 O O . GLU A 1 206 ? -13.211 -0.04 21.516 1 48.81 206 GLU A O 1
ATOM 1549 N N . ILE A 1 207 ? -14.57 -0.111 19.766 1 50 207 ILE A N 1
ATOM 1550 C CA . ILE A 1 207 ? -13.453 0.182 18.875 1 50 207 ILE A CA 1
ATOM 1551 C C . ILE A 1 207 ? -12.891 1.568 19.188 1 50 207 ILE A C 1
ATOM 1553 O O . ILE A 1 207 ? -11.68 1.756 19.234 1 50 207 ILE A O 1
ATOM 1557 N N . LEU A 1 208 ? -13.859 2.504 19.375 1 51.44 208 LEU A N 1
ATOM 1558 C CA . LEU A 1 208 ? -13.445 3.863 19.703 1 51.44 208 LEU A CA 1
ATOM 1559 C C . LEU A 1 208 ? -12.68 3.895 21.016 1 51.44 208 LEU A C 1
ATOM 1561 O O . LEU A 1 208 ? -11.781 4.719 21.203 1 51.44 208 LEU A O 1
ATOM 1565 N N . ALA A 1 209 ? -13.156 3.082 21.875 1 47.59 209 ALA A N 1
ATOM 1566 C CA . ALA A 1 209 ? -12.438 3.002 23.156 1 47.59 209 ALA A CA 1
ATOM 1567 C C . ALA A 1 209 ? -11.008 2.494 22.938 1 47.59 209 ALA A C 1
ATOM 1569 O O . ALA A 1 209 ? -10.102 2.852 23.703 1 47.59 209 ALA A O 1
ATOM 1570 N N . LEU A 1 210 ? -10.859 1.681 22.078 1 41.5 210 LEU A N 1
ATOM 1571 C CA . LEU A 1 210 ? -9.539 1.093 21.875 1 41.5 210 LEU A CA 1
ATOM 1572 C C . LEU A 1 210 ? -8.633 2.055 21.109 1 41.5 210 LEU A C 1
ATOM 1574 O O . LEU A 1 210 ? -7.426 2.104 21.359 1 41.5 210 LEU A O 1
ATOM 1578 N N . GLU A 1 211 ? -9.047 2.648 20.109 1 37.97 211 GLU A N 1
ATOM 1579 C CA . GLU A 1 211 ? -8.242 3.617 19.359 1 37.97 211 GLU A CA 1
ATOM 1580 C C . GLU A 1 211 ? -9.023 4.902 19.109 1 37.97 211 GLU A C 1
ATOM 1582 O O . GLU A 1 211 ? -9.602 5.082 18.031 1 37.97 211 GLU A O 1
ATOM 1587 N N . PRO A 1 212 ? -9.133 5.637 20.156 1 39.75 212 PRO A N 1
ATOM 1588 C CA . PRO A 1 212 ? -9.938 6.863 20.078 1 39.75 212 PRO A CA 1
ATOM 1589 C C . PRO A 1 212 ? -9.633 7.691 18.844 1 39.75 212 PRO A C 1
ATOM 1591 O O . PRO A 1 212 ? -10.5 8.422 18.359 1 39.75 212 PRO A O 1
ATOM 1594 N N . GLN A 1 213 ? -8.5 7.691 18.469 1 39.62 213 GLN A N 1
ATOM 1595 C CA . GLN A 1 213 ? -8.125 8.617 17.391 1 39.62 213 GLN A CA 1
ATOM 1596 C C . GLN A 1 213 ? -8.539 8.078 16.031 1 39.62 213 GLN A C 1
ATOM 1598 O O . GLN A 1 213 ? -8.273 8.695 15 1 39.62 213 GLN A O 1
ATOM 1603 N N . ASN A 1 214 ? -9.078 6.945 16.062 1 37.84 214 ASN A N 1
ATOM 1604 C CA . ASN A 1 214 ? -9.281 6.32 14.75 1 37.84 214 ASN A CA 1
ATOM 1605 C C . ASN A 1 214 ? -10.586 6.785 14.109 1 37.84 214 ASN A C 1
ATOM 1607 O O . ASN A 1 214 ? -11.672 6.391 14.531 1 37.84 214 ASN A O 1
ATOM 1611 N N . ASN A 1 215 ? -10.539 7.867 13.539 1 41.19 215 ASN A N 1
ATOM 1612 C CA . ASN A 1 215 ? -11.625 8.5 12.797 1 41.19 215 ASN A CA 1
ATOM 1613 C C . ASN A 1 215 ? -12.312 7.52 11.852 1 41.19 215 ASN A C 1
ATOM 1615 O O . ASN A 1 215 ? -13.484 7.695 11.516 1 41.19 215 ASN A O 1
ATOM 1619 N N . VAL A 1 216 ? -11.648 6.57 11.406 1 41.31 216 VAL A N 1
ATOM 1620 C CA 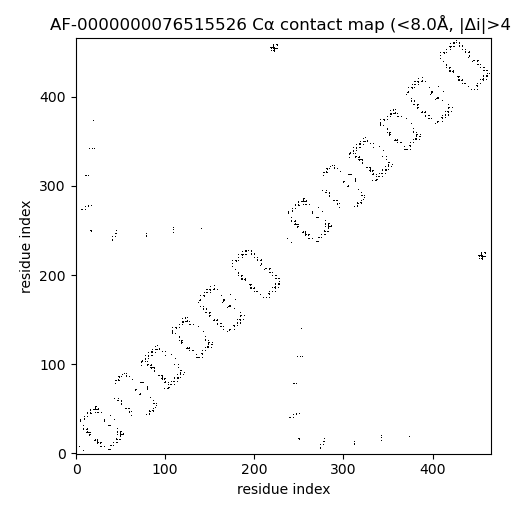. VAL A 1 216 ? -12.242 5.617 10.484 1 41.31 216 VAL A CA 1
ATOM 1621 C C . VAL A 1 216 ? -13.367 4.852 11.172 1 41.31 216 VAL A C 1
ATOM 1623 O O . VAL A 1 216 ? -14.43 4.621 10.586 1 41.31 216 VAL A O 1
ATOM 1626 N N . VAL A 1 217 ? -13.062 4.539 12.438 1 44.06 217 VAL A N 1
ATOM 1627 C CA . VAL A 1 217 ? -14.086 3.826 13.203 1 44.06 217 VAL A CA 1
ATOM 1628 C C . VAL A 1 217 ? -15.336 4.688 13.32 1 44.06 217 VAL A C 1
ATOM 1630 O O . VAL A 1 217 ? -16.453 4.188 13.164 1 44.06 217 VAL A O 1
ATOM 1633 N N . LEU A 1 218 ? -15.016 5.883 13.562 1 41.75 218 LEU A N 1
ATOM 1634 C CA . LEU A 1 218 ? -16.156 6.785 13.719 1 41.75 218 LEU A CA 1
ATOM 1635 C C . LEU A 1 218 ? -16.938 6.91 12.422 1 41.75 218 LEU A C 1
ATOM 1637 O O . LEU A 1 218 ? -18.172 6.918 12.43 1 41.75 218 LEU A O 1
ATOM 1641 N N . SER A 1 219 ? -16.188 6.922 11.414 1 43.69 219 SER A N 1
ATOM 1642 C CA . SER A 1 219 ? -16.844 7.039 10.117 1 43.69 219 SER A CA 1
ATOM 1643 C C . SER A 1 219 ? -17.578 5.758 9.758 1 43.69 219 SER A C 1
ATOM 1645 O O . SER A 1 219 ? -18.688 5.809 9.227 1 43.69 219 SER A O 1
ATOM 1647 N N . ALA A 1 220 ? -16.969 4.664 10.102 1 42.94 220 ALA A N 1
ATOM 1648 C CA . ALA A 1 220 ? -17.625 3.383 9.867 1 42.94 220 ALA A CA 1
ATOM 1649 C C . ALA A 1 220 ? -18.875 3.246 10.727 1 42.94 220 ALA A C 1
ATOM 1651 O O . ALA A 1 220 ? -19.906 2.729 10.273 1 42.94 220 ALA A O 1
ATOM 1652 N N . PHE A 1 221 ? -18.859 3.754 11.914 1 42.84 221 PHE A N 1
ATOM 1653 C CA . PHE A 1 221 ? -19.969 3.703 12.852 1 42.84 221 PHE A CA 1
ATOM 1654 C C . PHE A 1 221 ? -21.125 4.57 12.367 1 42.84 221 PHE A C 1
ATOM 1656 O O . PHE A 1 221 ? -22.297 4.188 12.492 1 42.84 221 PHE A O 1
ATOM 1663 N N . SER A 1 222 ? -20.812 5.625 11.93 1 40.69 222 SER A N 1
ATOM 1664 C CA . SER A 1 222 ? -21.859 6.547 11.492 1 40.69 222 SER A CA 1
ATOM 1665 C C . SER A 1 222 ? -22.641 5.969 10.328 1 40.69 222 SER A C 1
ATOM 1667 O O . SER A 1 222 ? -23.844 6.258 10.18 1 40.69 222 SER A O 1
ATOM 1669 N N . ASN A 1 223 ? -22.062 5.164 9.555 1 38.84 223 ASN A N 1
ATOM 1670 C CA . ASN A 1 223 ? -22.766 4.445 8.492 1 38.84 223 ASN A CA 1
ATOM 1671 C C . ASN A 1 223 ? -23.781 3.451 9.062 1 38.84 223 ASN A C 1
ATOM 1673 O O . ASN A 1 223 ? -24.844 3.25 8.492 1 38.84 223 ASN A O 1
ATOM 1677 N N . MET A 1 224 ? -23.609 2.896 10.164 1 38.84 224 MET A N 1
ATOM 1678 C CA . MET A 1 224 ? -24.484 1.91 10.797 1 38.84 224 MET A CA 1
ATOM 1679 C C . MET A 1 224 ? -25.766 2.562 11.305 1 38.84 224 MET A C 1
ATOM 1681 O O . MET A 1 224 ? -26.844 1.979 11.203 1 38.84 224 MET A O 1
ATOM 1685 N N . GLN A 1 225 ? -25.719 3.602 11.898 1 37.09 225 GLN A N 1
ATOM 1686 C CA . GLN A 1 225 ? -26.906 4.211 12.5 1 37.09 225 GLN A CA 1
ATOM 1687 C C . GLN A 1 225 ? -27.875 4.691 11.438 1 37.09 225 GLN A C 1
ATOM 1689 O O . GLN A 1 225 ? -29.094 4.688 11.648 1 37.09 225 GLN A O 1
ATOM 1694 N N . ARG A 1 226 ? -27.5 5.156 10.289 1 35.41 226 ARG A N 1
ATOM 1695 C CA . ARG A 1 226 ? -28.406 5.684 9.273 1 35.41 226 ARG A CA 1
ATOM 1696 C C . ARG A 1 226 ? -29.141 4.559 8.555 1 35.41 226 ARG A C 1
ATOM 1698 O O . ARG A 1 226 ? -30.25 4.754 8.055 1 35.41 226 ARG A O 1
ATOM 1705 N N . LEU A 1 227 ? -28.625 3.418 8.406 1 33.62 227 LEU A N 1
ATOM 1706 C CA . LEU A 1 227 ? -29.406 2.322 7.836 1 33.62 227 LEU A CA 1
ATOM 1707 C C . LEU A 1 227 ? -30.609 1.994 8.719 1 33.62 227 LEU A C 1
ATOM 1709 O O . LEU A 1 227 ? -31.641 1.557 8.227 1 33.62 227 LEU A O 1
ATOM 1713 N N . ASP A 1 228 ? -30.594 2.312 9.844 1 32.44 228 ASP A N 1
ATOM 1714 C CA . ASP A 1 228 ? -31.781 2.082 10.664 1 32.44 228 ASP A CA 1
ATOM 1715 C C . ASP A 1 228 ? -32.844 3.154 10.406 1 32.44 228 ASP A C 1
ATOM 1717 O O . ASP A 1 228 ? -34.031 2.857 10.383 1 32.44 228 ASP A O 1
ATOM 1721 N N . THR A 1 229 ? -32.438 4.426 10.211 1 31.91 229 THR A N 1
ATOM 1722 C CA . THR A 1 229 ? -33.5 5.43 10.156 1 31.91 229 THR A CA 1
ATOM 1723 C C . THR A 1 229 ? -34.156 5.453 8.773 1 31.91 229 THR A C 1
ATOM 1725 O O . THR A 1 229 ? -35.219 6.074 8.586 1 31.91 229 THR A O 1
ATOM 1728 N N . GLY A 1 230 ? -33.594 5.035 7.75 1 31.58 230 GLY A N 1
ATOM 1729 C CA . GLY A 1 230 ? -34.312 5.043 6.488 1 31.58 230 GLY A CA 1
ATOM 1730 C C . GLY A 1 230 ? -35.5 4.09 6.465 1 31.58 230 GLY A C 1
ATOM 1731 O O . GLY A 1 230 ? -36.156 3.938 5.441 1 31.58 230 GLY A O 1
ATOM 1732 N N . ARG A 1 231 ? -35.719 3.211 7.285 1 29.8 231 ARG A N 1
ATOM 1733 C CA . ARG A 1 231 ? -36.969 2.477 7.176 1 29.8 231 ARG A CA 1
ATOM 1734 C C . ARG A 1 231 ? -38.125 3.307 7.707 1 29.8 231 ARG A C 1
ATOM 1736 O O . ARG A 1 231 ? -39.281 2.844 7.727 1 29.8 231 ARG A O 1
ATOM 1743 N N . LYS A 1 232 ? -37.938 4.379 8.367 1 28.36 232 LYS A N 1
ATOM 1744 C CA . LYS A 1 232 ? -39.25 4.922 8.734 1 28.36 232 LYS A CA 1
ATOM 1745 C C . LYS A 1 232 ? -39.844 5.707 7.578 1 28.36 232 LYS A C 1
ATOM 1747 O O . LYS A 1 232 ? -40.938 6.305 7.727 1 28.36 232 LYS A O 1
ATOM 1752 N N . PHE A 1 233 ? -39.125 5.871 6.508 1 23.16 233 PHE A N 1
ATOM 1753 C CA . PHE A 1 233 ? -40.125 6.359 5.543 1 23.16 233 PHE A CA 1
ATOM 1754 C C . PHE A 1 233 ? -40.656 5.215 4.699 1 23.16 233 PHE A C 1
ATOM 1756 O O . PHE A 1 233 ? -39.938 4.246 4.422 1 23.16 233 PHE A O 1
ATOM 1763 N N . MET B 1 1 ? 16.422 -24.953 -1.843 1 39.06 1 MET B N 1
ATOM 1764 C CA . MET B 1 1 ? 16.234 -23.547 -2.148 1 39.06 1 MET B CA 1
ATOM 1765 C C . MET B 1 1 ? 17.422 -22.984 -2.922 1 39.06 1 MET B C 1
ATOM 1767 O O . MET B 1 1 ? 18.578 -23.266 -2.582 1 39.06 1 MET B O 1
ATOM 1771 N N . PRO B 1 2 ? 17.234 -22.844 -4.121 1 48.59 2 PRO B N 1
ATOM 1772 C CA . PRO B 1 2 ? 18.438 -22.422 -4.848 1 48.59 2 PRO B CA 1
ATOM 1773 C C . PRO B 1 2 ? 19.344 -21.531 -4.008 1 48.59 2 PRO B C 1
ATOM 1775 O O . PRO B 1 2 ? 18.875 -20.891 -3.055 1 48.59 2 PRO B O 1
ATOM 1778 N N . GLU B 1 3 ? 20.594 -21.75 -4.09 1 60.88 3 GLU B N 1
ATOM 1779 C CA . GLU B 1 3 ? 21.625 -20.953 -3.445 1 60.88 3 GLU B CA 1
ATOM 1780 C C . GLU B 1 3 ? 21.266 -19.469 -3.457 1 60.88 3 GLU B C 1
ATOM 1782 O O . GLU B 1 3 ? 20.969 -18.906 -4.516 1 60.88 3 GLU B O 1
ATOM 1787 N N . LYS B 1 4 ? 20.906 -18.984 -2.256 1 74.25 4 LYS B N 1
ATOM 1788 C CA . LYS B 1 4 ? 20.422 -17.609 -2.143 1 74.25 4 LYS B CA 1
ATOM 1789 C C . LYS B 1 4 ? 21.5 -16.625 -2.596 1 74.25 4 LYS B C 1
ATOM 1791 O O . LYS B 1 4 ? 22.656 -16.719 -2.186 1 74.25 4 LYS B O 1
ATOM 1796 N N . SER B 1 5 ? 21.328 -16.047 -3.646 1 87.81 5 SER B N 1
ATOM 1797 C CA . SER B 1 5 ? 22.141 -14.953 -4.152 1 87.81 5 SER B CA 1
ATOM 1798 C C . SER B 1 5 ? 21.625 -13.609 -3.645 1 87.81 5 SER B C 1
ATOM 1800 O O . SER B 1 5 ? 20.531 -13.523 -3.088 1 87.81 5 SER B O 1
ATOM 1802 N N . SER B 1 6 ? 22.5 -12.625 -3.709 1 88.38 6 SER B N 1
ATOM 1803 C CA . SER B 1 6 ? 22.125 -11.273 -3.312 1 88.38 6 SER B CA 1
ATOM 1804 C C . SER B 1 6 ? 20.891 -10.797 -4.062 1 88.38 6 SER B C 1
ATOM 1806 O O . SER B 1 6 ? 20.031 -10.133 -3.488 1 88.38 6 SER B O 1
ATOM 1808 N N . SER B 1 7 ? 20.844 -11.156 -5.293 1 88.25 7 SER B N 1
ATOM 1809 C CA . SER B 1 7 ? 19.719 -10.758 -6.125 1 88.25 7 SER B CA 1
ATOM 1810 C C . SER B 1 7 ? 18.422 -11.414 -5.656 1 88.25 7 SER B C 1
ATOM 1812 O O . SER B 1 7 ? 17.359 -10.781 -5.648 1 88.25 7 SER B O 1
ATOM 1814 N N . LEU B 1 8 ? 18.531 -12.656 -5.27 1 90.31 8 LEU B N 1
ATOM 1815 C CA . LEU B 1 8 ? 17.359 -13.375 -4.789 1 90.31 8 LEU B CA 1
ATOM 1816 C C . LEU B 1 8 ? 16.875 -12.805 -3.459 1 90.31 8 LEU B C 1
ATOM 1818 O O . LEU B 1 8 ? 15.672 -12.617 -3.26 1 90.31 8 LEU B O 1
ATOM 1822 N N . TRP B 1 9 ? 17.828 -12.5 -2.545 1 92.38 9 TRP B N 1
ATOM 1823 C CA . TRP B 1 9 ? 17.484 -11.859 -1.277 1 92.38 9 TRP B CA 1
ATOM 1824 C C . TRP B 1 9 ? 16.75 -10.539 -1.509 1 92.38 9 TRP B C 1
ATOM 1826 O O . TRP B 1 9 ? 15.719 -10.281 -0.893 1 92.38 9 TRP B O 1
ATOM 1836 N N . THR B 1 10 ? 17.281 -9.797 -2.426 1 92.81 10 THR B N 1
ATOM 1837 C CA . THR B 1 10 ? 16.688 -8.508 -2.748 1 92.81 10 THR B CA 1
ATOM 1838 C C . THR B 1 10 ? 15.266 -8.672 -3.271 1 92.81 10 THR B C 1
ATOM 1840 O O . THR B 1 10 ? 14.352 -7.969 -2.842 1 92.81 10 THR B O 1
ATOM 1843 N N . THR B 1 11 ? 15.117 -9.617 -4.113 1 93.25 11 THR B N 1
ATOM 1844 C CA . THR B 1 11 ? 13.805 -9.883 -4.695 1 93.25 11 THR B CA 1
ATOM 1845 C C . THR B 1 11 ? 12.805 -10.297 -3.613 1 93.25 11 THR B C 1
ATOM 1847 O O . THR B 1 11 ? 11.664 -9.836 -3.609 1 93.25 11 THR B O 1
ATOM 1850 N N . MET B 1 12 ? 13.281 -11.086 -2.746 1 94.31 12 MET B N 1
ATOM 1851 C CA . MET B 1 12 ? 12.391 -11.578 -1.697 1 94.31 12 MET B CA 1
ATOM 1852 C C . MET B 1 12 ? 12 -10.445 -0.748 1 94.31 12 MET B C 1
ATOM 1854 O O . MET B 1 12 ? 10.82 -10.25 -0.458 1 94.31 12 MET B O 1
ATOM 1858 N N . VAL B 1 13 ? 12.938 -9.68 -0.279 1 95.81 13 VAL B N 1
ATOM 1859 C CA . VAL B 1 13 ? 12.688 -8.578 0.649 1 95.81 13 VAL B CA 1
ATOM 1860 C C . VAL B 1 13 ? 11.758 -7.559 0.002 1 95.81 13 VAL B C 1
ATOM 1862 O O . VAL B 1 13 ? 10.742 -7.172 0.592 1 95.81 13 VAL B O 1
ATOM 1865 N N . CYS B 1 14 ? 12.039 -7.191 -1.223 1 94.88 14 CYS B N 1
ATOM 1866 C CA . CYS B 1 14 ? 11.227 -6.207 -1.93 1 94.88 14 CYS B CA 1
ATOM 1867 C C . CYS B 1 14 ? 9.82 -6.742 -2.186 1 94.88 14 CYS B C 1
ATOM 1869 O O . CYS B 1 14 ? 8.844 -6.004 -2.068 1 94.88 14 CYS B O 1
ATOM 1871 N N . GLY B 1 15 ? 9.805 -8.023 -2.5 1 93.62 15 GLY B N 1
ATOM 1872 C CA . GLY B 1 15 ? 8.516 -8.641 -2.785 1 93.62 15 GLY B CA 1
ATOM 1873 C C . GLY B 1 15 ? 7.562 -8.602 -1.606 1 93.62 15 GLY B C 1
ATOM 1874 O O . GLY B 1 15 ? 6.387 -8.273 -1.767 1 93.62 15 GLY B O 1
ATOM 1875 N N . TYR B 1 16 ? 8.07 -8.852 -0.434 1 94.56 16 TYR B N 1
ATOM 1876 C CA . TYR B 1 16 ? 7.23 -8.82 0.759 1 94.56 16 TYR B CA 1
ATOM 1877 C C . TYR B 1 16 ? 6.898 -7.387 1.155 1 94.56 16 TYR B C 1
ATOM 1879 O O . TYR B 1 16 ? 5.762 -7.086 1.525 1 94.56 16 TYR B O 1
ATOM 1887 N N . ALA B 1 17 ? 7.883 -6.539 1.031 1 94.69 17 ALA B N 1
ATOM 1888 C CA . ALA B 1 17 ? 7.695 -5.148 1.441 1 94.69 17 ALA B CA 1
ATOM 1889 C C . ALA B 1 17 ? 6.625 -4.469 0.596 1 94.69 17 ALA B C 1
ATOM 1891 O O . ALA B 1 17 ? 5.797 -3.717 1.118 1 94.69 17 ALA B O 1
ATOM 1892 N N . GLN B 1 18 ? 6.645 -4.727 -0.646 1 91.56 18 GLN B N 1
ATOM 1893 C CA . GLN B 1 18 ? 5.742 -3.998 -1.53 1 91.56 18 GLN B CA 1
ATOM 1894 C C . GLN B 1 18 ? 4.32 -4.547 -1.437 1 91.56 18 GLN B C 1
ATOM 1896 O O . GLN B 1 18 ? 3.375 -3.926 -1.927 1 91.56 18 GLN B O 1
ATOM 1901 N N . ASN B 1 19 ? 4.137 -5.668 -0.789 1 89.44 19 ASN B N 1
ATOM 1902 C CA . ASN B 1 19 ? 2.82 -6.293 -0.697 1 89.44 19 ASN B CA 1
ATOM 1903 C C . ASN B 1 19 ? 2.293 -6.277 0.735 1 89.44 19 ASN B C 1
ATOM 1905 O O . ASN B 1 19 ? 1.633 -7.227 1.167 1 89.44 19 ASN B O 1
ATOM 1909 N N . PHE B 1 20 ? 2.652 -5.371 1.488 1 87.19 20 PHE B N 1
ATOM 1910 C CA . PHE B 1 20 ? 2.123 -5.031 2.805 1 87.19 20 PHE B CA 1
ATOM 1911 C C . PHE B 1 20 ? 2.508 -6.094 3.83 1 87.19 20 PHE B C 1
ATOM 1913 O O . PHE B 1 20 ? 1.775 -6.324 4.797 1 87.19 20 PHE B O 1
ATOM 1920 N N . CYS B 1 21 ? 3.514 -6.793 3.555 1 93.56 21 CYS B N 1
ATOM 1921 C CA . CYS B 1 21 ? 4.07 -7.758 4.496 1 93.56 21 CYS B CA 1
ATOM 1922 C C . CYS B 1 21 ? 5.398 -7.266 5.062 1 93.56 21 CYS B C 1
ATOM 1924 O O . CYS B 1 21 ? 6.426 -7.926 4.91 1 93.56 21 CYS B O 1
ATOM 1926 N N . SER B 1 22 ? 5.344 -6.238 5.762 1 94.5 22 SER B N 1
ATOM 1927 C CA . SER B 1 22 ? 6.508 -5.52 6.266 1 94.5 22 SER B CA 1
ATOM 1928 C C . SER B 1 22 ? 7.27 -6.352 7.293 1 94.5 22 SER B C 1
ATOM 1930 O O . SER B 1 22 ? 8.5 -6.41 7.262 1 94.5 22 SER B O 1
ATOM 1932 N N . ASN B 1 23 ? 6.531 -7.008 8.133 1 92.44 23 ASN B N 1
ATOM 1933 C CA . ASN B 1 23 ? 7.207 -7.805 9.156 1 92.44 23 ASN B CA 1
ATOM 1934 C C . ASN B 1 23 ? 8.023 -8.938 8.531 1 92.44 23 ASN B C 1
ATOM 1936 O O . ASN B 1 23 ? 9.172 -9.164 8.914 1 92.44 23 ASN B O 1
ATOM 1940 N N . GLU B 1 24 ? 7.402 -9.578 7.602 1 94.56 24 GLU B N 1
ATOM 1941 C CA . GLU B 1 24 ? 8.109 -10.648 6.906 1 94.56 24 GLU B CA 1
ATOM 1942 C C . GLU B 1 24 ? 9.328 -10.109 6.16 1 94.56 24 GLU B C 1
ATOM 1944 O O . GLU B 1 24 ? 10.391 -10.742 6.156 1 94.56 24 GLU B O 1
ATOM 1949 N N . ALA B 1 25 ? 9.172 -8.961 5.52 1 96.56 25 ALA B N 1
ATOM 1950 C CA . ALA B 1 25 ? 10.273 -8.32 4.809 1 96.56 25 ALA B CA 1
ATOM 1951 C C . ALA B 1 25 ? 11.438 -8.023 5.754 1 96.56 25 ALA B C 1
ATOM 1953 O O . ALA B 1 25 ? 12.602 -8.266 5.418 1 96.56 25 ALA B O 1
ATOM 1954 N N . LEU B 1 26 ? 11.125 -7.543 6.906 1 96.94 26 LEU B N 1
ATOM 1955 C CA . LEU B 1 26 ? 12.148 -7.188 7.883 1 96.94 26 LEU B CA 1
ATOM 1956 C C . LEU B 1 26 ? 12.859 -8.43 8.406 1 96.94 26 LEU B C 1
ATOM 1958 O O . LEU B 1 26 ? 14.078 -8.422 8.602 1 96.94 26 LEU B O 1
ATOM 1962 N N . ASP B 1 27 ? 12.062 -9.484 8.641 1 96.44 27 ASP B N 1
ATOM 1963 C CA . ASP B 1 27 ? 12.664 -10.75 9.055 1 96.44 27 ASP B CA 1
ATOM 1964 C C . ASP B 1 27 ? 13.648 -11.258 8 1 96.44 27 ASP B C 1
ATOM 1966 O O . ASP B 1 27 ? 14.75 -11.695 8.328 1 96.44 27 ASP B O 1
ATOM 1970 N N . LEU B 1 28 ? 13.219 -11.227 6.773 1 96.31 28 LEU B N 1
ATOM 1971 C CA . LEU B 1 28 ? 14.07 -11.664 5.672 1 96.31 28 LEU B CA 1
ATOM 1972 C C . LEU B 1 28 ? 15.328 -10.812 5.586 1 96.31 28 LEU B C 1
ATOM 1974 O O . LEU B 1 28 ? 16.422 -11.336 5.301 1 96.31 28 LEU B O 1
ATOM 1978 N N . PHE B 1 29 ? 15.172 -9.508 5.844 1 97.44 29 PHE B N 1
ATOM 1979 C CA . PHE B 1 29 ? 16.312 -8.602 5.828 1 97.44 29 PHE B CA 1
ATOM 1980 C C . PHE B 1 29 ? 17.328 -9 6.895 1 97.44 29 PHE B C 1
ATOM 1982 O O . PHE B 1 29 ? 18.531 -9.023 6.633 1 97.44 29 PHE B O 1
ATOM 1989 N N . GLU B 1 30 ? 16.828 -9.289 8.047 1 96 30 GLU B N 1
ATOM 1990 C CA . GLU B 1 30 ? 17.719 -9.727 9.125 1 96 30 GLU B CA 1
ATOM 1991 C C . GLU B 1 30 ? 18.453 -11.008 8.742 1 96 30 GLU B C 1
ATOM 1993 O O . GLU B 1 30 ? 19.656 -11.133 8.984 1 96 30 GLU B O 1
ATOM 1998 N N . ASP B 1 31 ? 17.75 -11.922 8.148 1 96.44 31 ASP B N 1
ATOM 1999 C CA . ASP B 1 31 ? 18.359 -13.156 7.676 1 96.44 31 ASP B CA 1
ATOM 2000 C C . ASP B 1 31 ? 19.438 -12.867 6.621 1 96.44 31 ASP B C 1
ATOM 2002 O O . ASP B 1 31 ? 20.516 -13.469 6.637 1 96.44 31 ASP B O 1
ATOM 2006 N N . MET B 1 32 ? 19.109 -11.969 5.656 1 95.5 32 MET B N 1
ATOM 2007 C CA . MET B 1 32 ? 20.016 -11.602 4.578 1 95.5 32 MET B CA 1
ATOM 2008 C C . MET B 1 32 ? 21.344 -11.078 5.137 1 95.5 32 MET B C 1
ATOM 2010 O O . MET B 1 32 ? 22.406 -11.539 4.738 1 95.5 32 MET B O 1
ATOM 2014 N N . VAL B 1 33 ? 21.219 -10.164 6.059 1 93.81 33 VAL B N 1
ATOM 2015 C CA . VAL B 1 33 ? 22.406 -9.555 6.664 1 93.81 33 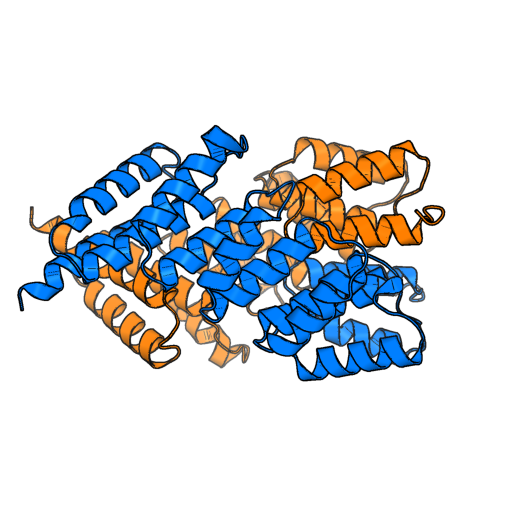VAL B CA 1
ATOM 2016 C C . VAL B 1 33 ? 23.156 -10.586 7.5 1 93.81 33 VAL B C 1
ATOM 2018 O O . VAL B 1 33 ? 24.375 -10.648 7.473 1 93.81 33 VAL B O 1
ATOM 2021 N N . GLY B 1 34 ? 22.391 -11.391 8.227 1 94.5 34 GLY B N 1
ATOM 2022 C CA . GLY B 1 34 ? 22.984 -12.43 9.047 1 94.5 34 GLY B CA 1
ATOM 2023 C C . GLY B 1 34 ? 23.797 -13.43 8.242 1 94.5 34 GLY B C 1
ATOM 2024 O O . GLY B 1 34 ? 24.766 -13.992 8.734 1 94.5 34 GLY B O 1
ATOM 2025 N N . GLU B 1 35 ? 23.406 -13.68 7.016 1 95.19 35 GLU B N 1
ATOM 2026 C CA . GLU B 1 35 ? 24.094 -14.625 6.148 1 95.19 35 GLU B CA 1
ATOM 2027 C C . GLU B 1 35 ? 25.266 -13.969 5.422 1 95.19 35 GLU B C 1
ATOM 2029 O O . GLU B 1 35 ? 25.969 -14.617 4.641 1 95.19 35 GLU B O 1
ATOM 2034 N N . GLY B 1 36 ? 25.422 -12.664 5.582 1 93.62 36 GLY B N 1
ATOM 2035 C CA . GLY B 1 36 ? 26.609 -11.977 5.102 1 93.62 36 GLY B CA 1
ATOM 2036 C C . GLY B 1 36 ? 26.391 -11.273 3.771 1 93.62 36 GLY B C 1
ATOM 2037 O O . GLY B 1 36 ? 27.359 -10.805 3.148 1 93.62 36 GLY B O 1
ATOM 2038 N N . PHE B 1 37 ? 25.188 -11.195 3.32 1 94.38 37 PHE B N 1
ATOM 2039 C CA . PHE B 1 37 ? 24.906 -10.508 2.062 1 94.38 37 PHE B CA 1
ATOM 2040 C C . PHE B 1 37 ? 24.766 -9.008 2.281 1 94.38 37 PHE B C 1
ATOM 2042 O O . PHE B 1 37 ? 24.172 -8.578 3.275 1 94.38 37 PHE B O 1
ATOM 2049 N N . GLU B 1 38 ? 25.297 -8.258 1.378 1 92.25 38 GLU B N 1
ATOM 2050 C CA . GLU B 1 38 ? 25.188 -6.805 1.439 1 92.25 38 GLU B CA 1
ATOM 2051 C C . GLU B 1 38 ? 23.891 -6.324 0.799 1 92.25 38 GLU B C 1
ATOM 2053 O O . GLU B 1 38 ? 23.609 -6.617 -0.367 1 92.25 38 GLU B O 1
ATOM 2058 N N . PRO B 1 39 ? 23.172 -5.531 1.532 1 93.94 39 PRO B N 1
ATOM 2059 C CA . PRO B 1 39 ? 21.922 -5.039 0.956 1 93.94 39 PRO B CA 1
ATOM 2060 C C . PRO B 1 39 ? 22.141 -3.996 -0.139 1 93.94 39 PRO B C 1
ATOM 2062 O O . PRO B 1 39 ? 23.062 -3.18 -0.041 1 93.94 39 PRO B O 1
ATOM 2065 N N . SER B 1 40 ? 21.406 -4.094 -1.182 1 91.81 40 SER B N 1
ATOM 2066 C CA . SER B 1 40 ? 21.422 -3.1 -2.252 1 91.81 40 SER B CA 1
ATOM 2067 C C . SER B 1 40 ? 20.609 -1.871 -1.884 1 91.81 40 SER B C 1
ATOM 2069 O O . SER B 1 40 ? 19.922 -1.854 -0.852 1 91.81 40 SER B O 1
ATOM 2071 N N . GLY B 1 41 ? 20.641 -0.858 -2.775 1 91.81 41 GLY B N 1
ATOM 2072 C CA . GLY B 1 41 ? 19.797 0.316 -2.59 1 91.81 41 GLY B CA 1
ATOM 2073 C C . GLY B 1 41 ? 18.312 -0.008 -2.545 1 91.81 41 GLY B C 1
ATOM 2074 O O . GLY B 1 41 ? 17.578 0.543 -1.726 1 91.81 41 GLY B O 1
ATOM 2075 N N . SER B 1 42 ? 17.938 -0.912 -3.41 1 93.31 42 SER B N 1
ATOM 2076 C CA . SER B 1 42 ? 16.547 -1.308 -3.441 1 93.31 42 SER B CA 1
ATOM 2077 C C . SER B 1 42 ? 16.141 -2.014 -2.15 1 93.31 42 SER B C 1
ATOM 2079 O O . SER B 1 42 ? 15.023 -1.816 -1.65 1 93.31 42 SER B O 1
ATOM 2081 N N . THR B 1 43 ? 17.016 -2.84 -1.647 1 95.06 43 THR B N 1
ATOM 2082 C CA . THR B 1 43 ? 16.75 -3.551 -0.403 1 9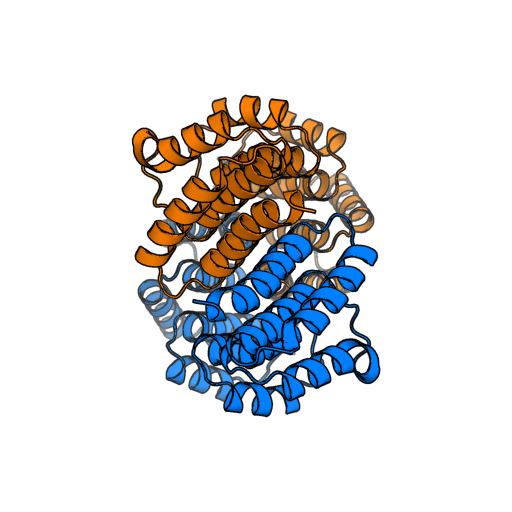5.06 43 THR B CA 1
ATOM 2083 C C . THR B 1 43 ? 16.594 -2.57 0.758 1 95.06 43 THR B C 1
ATOM 2085 O O . THR B 1 43 ? 15.633 -2.641 1.518 1 95.06 43 THR B O 1
ATOM 2088 N N . LEU B 1 44 ? 17.531 -1.679 0.825 1 95.62 44 LEU B N 1
ATOM 2089 C CA . LEU B 1 44 ? 17.516 -0.699 1.906 1 95.62 44 LEU B CA 1
ATOM 2090 C C . LEU B 1 44 ? 16.266 0.181 1.832 1 95.62 44 LEU B C 1
ATOM 2092 O O . LEU B 1 44 ? 15.617 0.417 2.848 1 95.62 44 LEU B O 1
ATOM 2096 N N . ALA B 1 45 ? 15.93 0.613 0.666 1 95.56 45 ALA B N 1
ATOM 2097 C CA . ALA B 1 45 ? 14.734 1.429 0.49 1 95.56 45 ALA B CA 1
ATOM 2098 C C . ALA B 1 45 ? 13.477 0.661 0.907 1 95.56 45 ALA B C 1
ATOM 2100 O O . ALA B 1 45 ? 12.602 1.211 1.57 1 95.56 45 ALA B O 1
ATOM 2101 N N . SER B 1 46 ? 13.414 -0.578 0.576 1 96.88 46 SER B N 1
ATOM 2102 C CA . SER B 1 46 ? 12.25 -1.411 0.871 1 96.88 46 SER B CA 1
ATOM 2103 C C . SER B 1 46 ? 12.094 -1.631 2.371 1 96.88 46 SER B C 1
ATOM 2105 O O . SER B 1 46 ? 10.984 -1.546 2.906 1 96.88 46 SER B O 1
ATOM 2107 N N . VAL B 1 47 ? 13.188 -1.865 3.02 1 97.44 47 VAL B N 1
ATOM 2108 C CA . VAL B 1 47 ? 13.078 -2.174 4.441 1 97.44 47 VAL B CA 1
ATOM 2109 C C . VAL B 1 47 ? 12.828 -0.893 5.23 1 97.44 47 VAL B C 1
ATOM 2111 O O . VAL B 1 47 ? 12.133 -0.914 6.254 1 97.44 47 VAL B O 1
ATOM 2114 N N . LEU B 1 48 ? 13.391 0.214 4.816 1 97.38 48 LEU B N 1
ATOM 2115 C CA . LEU B 1 48 ? 13.055 1.485 5.445 1 97.38 48 LEU B CA 1
ATOM 2116 C C . LEU B 1 48 ? 11.562 1.784 5.301 1 97.38 48 LEU B C 1
ATOM 2118 O O . LEU B 1 48 ? 10.914 2.211 6.262 1 97.38 48 LEU B O 1
ATOM 2122 N N . SER B 1 49 ? 11.023 1.546 4.102 1 97 49 SER B N 1
ATOM 2123 C CA . SER B 1 49 ? 9.594 1.724 3.873 1 97 49 SER B CA 1
ATOM 2124 C C . SER B 1 49 ? 8.773 0.763 4.727 1 97 49 SER B C 1
ATOM 2126 O O . SER B 1 49 ? 7.727 1.138 5.258 1 97 49 SER B O 1
ATOM 2128 N N . ALA B 1 50 ? 9.266 -0.461 4.812 1 96.69 50 ALA B N 1
ATOM 2129 C CA . ALA B 1 50 ? 8.594 -1.45 5.648 1 96.69 50 ALA B CA 1
ATOM 2130 C C . ALA B 1 50 ? 8.57 -1.011 7.109 1 96.69 50 ALA B C 1
ATOM 2132 O O . ALA B 1 50 ? 7.551 -1.146 7.789 1 96.69 50 ALA B O 1
ATOM 2133 N N . CYS B 1 51 ? 9.695 -0.489 7.57 1 97.19 51 CYS B N 1
ATOM 2134 C CA . CYS B 1 51 ? 9.766 0.028 8.938 1 97.19 51 CYS B CA 1
ATOM 2135 C C . CYS B 1 51 ? 8.773 1.163 9.141 1 97.19 51 CYS B C 1
ATOM 2137 O O . CYS B 1 51 ? 8.141 1.257 10.195 1 97.19 51 CYS B O 1
ATOM 2139 N N . ALA B 1 52 ? 8.656 2.006 8.156 1 96.38 52 ALA B N 1
ATOM 2140 C CA . ALA B 1 52 ? 7.719 3.117 8.242 1 96.38 52 ALA B CA 1
ATOM 2141 C C . ALA B 1 52 ? 6.285 2.613 8.367 1 96.38 52 ALA B C 1
ATOM 2143 O O . ALA B 1 52 ? 5.543 3.043 9.258 1 96.38 52 ALA B O 1
ATOM 2144 N N . ARG B 1 53 ? 5.918 1.676 7.59 1 91.69 53 ARG B N 1
ATOM 2145 C CA . ARG B 1 53 ? 4.547 1.171 7.531 1 91.69 53 ARG B CA 1
ATOM 2146 C C . ARG B 1 53 ? 4.211 0.352 8.773 1 91.69 53 ARG B C 1
ATOM 2148 O O . ARG B 1 53 ? 3.062 0.331 9.219 1 91.69 53 ARG B O 1
ATOM 2155 N N . SER B 1 54 ? 5.258 -0.237 9.375 1 91.12 54 SER B N 1
ATOM 2156 C CA . SER B 1 54 ? 5.023 -1.107 10.523 1 91.12 54 SER B CA 1
ATOM 2157 C C . SER B 1 54 ? 5.188 -0.349 11.836 1 91.12 54 SER B C 1
ATOM 2159 O O . SER B 1 54 ? 5.004 -0.917 12.914 1 91.12 54 SER B O 1
ATOM 2161 N N . GLY B 1 55 ? 5.566 0.83 11.766 1 91.56 55 GLY B N 1
ATOM 2162 C CA . GLY B 1 55 ? 5.762 1.618 12.969 1 91.56 55 GLY B CA 1
ATOM 2163 C C . GLY B 1 55 ? 7.016 1.24 13.734 1 91.56 55 GLY B C 1
ATOM 2164 O O . GLY B 1 55 ? 7.066 1.362 14.961 1 91.56 55 GLY B O 1
ATOM 2165 N N . CYS B 1 56 ? 7.949 0.723 13.039 1 94.75 56 CYS B N 1
ATOM 2166 C CA . CYS B 1 56 ? 9.203 0.294 13.648 1 94.75 56 CYS B CA 1
ATOM 2167 C C . CYS B 1 56 ? 10.281 1.361 13.484 1 94.75 56 CYS B C 1
ATOM 2169 O O . CYS B 1 56 ? 11.344 1.098 12.922 1 94.75 56 CYS B O 1
ATOM 2171 N N . LEU B 1 57 ? 10.148 2.492 14.086 1 96.75 57 LEU B N 1
ATOM 2172 C CA . LEU B 1 57 ? 11.062 3.619 13.953 1 96.75 57 LEU B CA 1
ATOM 2173 C C . LEU B 1 57 ? 12.445 3.258 14.477 1 96.75 57 LEU B C 1
ATOM 2175 O O . LEU B 1 57 ? 13.461 3.615 13.867 1 96.75 57 LEU B O 1
ATOM 2179 N N . GLU B 1 58 ? 12.477 2.555 15.617 1 97.19 58 GLU B N 1
ATOM 2180 C CA . GLU B 1 58 ? 13.766 2.197 16.203 1 97.19 58 GLU B CA 1
ATOM 2181 C C . GLU B 1 58 ? 14.594 1.356 15.242 1 97.19 58 GLU B C 1
ATOM 2183 O O . GLU B 1 58 ? 15.781 1.622 15.047 1 97.19 58 GLU B O 1
ATOM 2188 N N . LEU B 1 59 ? 13.938 0.396 14.703 1 96.81 59 LEU B N 1
ATOM 2189 C CA . LEU B 1 59 ? 14.641 -0.417 13.719 1 96.81 59 LEU B CA 1
ATOM 2190 C C . LEU B 1 59 ? 15.055 0.426 12.516 1 96.81 59 LEU B C 1
ATOM 2192 O O . LEU B 1 59 ? 16.172 0.284 12.016 1 96.81 59 LEU B O 1
ATOM 2196 N N . GLY B 1 60 ? 14.172 1.268 12.008 1 97.88 60 GLY B N 1
ATOM 2197 C CA . GLY B 1 60 ? 14.508 2.184 10.93 1 97.88 60 GLY B CA 1
ATOM 2198 C C . GLY B 1 60 ? 15.719 3.047 11.227 1 97.88 60 GLY B C 1
ATOM 2199 O O . GLY B 1 60 ? 16.547 3.283 10.352 1 97.88 60 GLY B O 1
ATOM 2200 N N . GLU B 1 61 ? 15.812 3.449 12.453 1 98 61 GLU B N 1
ATOM 2201 C CA . GLU B 1 61 ? 16.953 4.25 12.883 1 98 61 GLU B CA 1
ATOM 2202 C C . GLU B 1 61 ? 18.25 3.441 12.836 1 98 61 GLU B C 1
ATOM 2204 O O . GLU B 1 61 ? 19.297 3.961 12.453 1 98 61 GLU B O 1
ATOM 2209 N N . ARG B 1 62 ? 18.156 2.264 13.242 1 96.81 62 ARG B N 1
ATOM 2210 C CA . ARG B 1 62 ? 19.328 1.395 13.18 1 96.81 62 ARG B CA 1
ATOM 2211 C C . ARG B 1 62 ? 19.781 1.189 11.734 1 96.81 62 ARG B C 1
ATOM 2213 O O . ARG B 1 62 ? 20.984 1.184 11.453 1 96.81 62 ARG B O 1
ATOM 2220 N N . ILE B 1 63 ? 18.875 1.041 10.852 1 96.38 63 ILE B N 1
ATOM 2221 C CA . ILE B 1 63 ? 19.203 0.884 9.438 1 96.38 63 ILE B CA 1
ATOM 2222 C C . ILE B 1 63 ? 19.812 2.176 8.906 1 96.38 63 ILE B C 1
ATOM 2224 O O . ILE B 1 63 ? 20.766 2.141 8.125 1 96.38 63 ILE B O 1
ATOM 2228 N N . HIS B 1 64 ? 19.203 3.275 9.305 1 96.75 64 HIS B N 1
ATOM 2229 C CA . HIS B 1 64 ? 19.766 4.57 8.922 1 96.75 64 HIS B CA 1
ATOM 2230 C C . HIS B 1 64 ? 21.219 4.703 9.375 1 96.75 64 HIS B C 1
ATOM 2232 O O . HIS B 1 64 ? 22.062 5.145 8.602 1 96.75 64 HIS B O 1
ATOM 2238 N N . GLU B 1 65 ? 21.484 4.246 10.578 1 95.69 65 GLU B N 1
ATOM 2239 C CA . GLU B 1 65 ? 22.844 4.266 11.102 1 95.69 65 GLU B CA 1
ATOM 2240 C C . GLU B 1 65 ? 23.766 3.346 10.289 1 95.69 65 GLU B C 1
ATOM 2242 O O . GLU B 1 65 ? 24.891 3.705 9.977 1 95.69 65 GLU B O 1
ATOM 2247 N N . PHE B 1 66 ? 23.266 2.223 10.055 1 92.75 66 PHE B N 1
ATOM 2248 C CA . PHE B 1 66 ? 24 1.265 9.234 1 92.75 66 PHE B CA 1
ATOM 2249 C C . PHE B 1 66 ? 24.391 1.884 7.902 1 92.75 66 PHE B C 1
ATOM 2251 O O . PHE B 1 66 ? 25.531 1.731 7.449 1 92.75 66 PHE B O 1
ATOM 2258 N N . MET B 1 67 ? 23.484 2.568 7.293 1 93.06 67 MET B N 1
ATOM 2259 C CA . MET B 1 67 ? 23.734 3.227 6.012 1 93.06 67 MET B CA 1
ATOM 2260 C C . MET B 1 67 ? 24.844 4.27 6.141 1 93.06 67 MET B C 1
ATOM 2262 O O . MET B 1 67 ? 25.75 4.328 5.301 1 93.06 67 MET B O 1
ATOM 2266 N N . MET B 1 68 ? 24.781 4.977 7.164 1 91.94 68 MET B N 1
ATOM 2267 C CA . MET B 1 68 ? 25.766 6.023 7.383 1 91.94 68 MET B CA 1
ATOM 2268 C C . MET B 1 68 ? 27.156 5.426 7.535 1 91.94 68 MET B C 1
ATOM 2270 O O . MET B 1 68 ? 28.125 5.93 6.953 1 91.94 68 MET B O 1
ATOM 2274 N N . VAL B 1 69 ? 27.281 4.391 8.25 1 91.25 69 VAL B N 1
ATOM 2275 C CA . VAL B 1 69 ? 28.562 3.736 8.492 1 91.25 69 VAL B CA 1
ATOM 2276 C C . VAL B 1 69 ? 29.125 3.193 7.184 1 91.25 69 VAL B C 1
ATOM 2278 O O . VAL B 1 69 ? 30.328 3.238 6.957 1 91.25 69 VAL B O 1
ATOM 2281 N N . LYS B 1 70 ? 28.266 2.766 6.301 1 88.69 70 LYS B N 1
ATOM 2282 C CA . LYS B 1 70 ? 28.688 2.184 5.031 1 88.69 70 LYS B CA 1
ATOM 2283 C C . LYS B 1 70 ? 28.875 3.264 3.971 1 88.69 70 LYS B C 1
ATOM 2285 O O . LYS B 1 70 ? 29.234 2.963 2.83 1 88.69 70 LYS B O 1
ATOM 2290 N N . GLY B 1 71 ? 28.578 4.473 4.305 1 85.56 71 GLY B N 1
ATOM 2291 C CA . GLY B 1 71 ? 28.766 5.586 3.385 1 85.56 71 GLY B CA 1
ATOM 2292 C C . GLY B 1 71 ? 27.641 5.73 2.387 1 85.56 71 GLY B C 1
ATOM 2293 O O . GLY B 1 71 ? 27.828 6.277 1.299 1 85.56 71 GLY B O 1
ATOM 2294 N N . VAL B 1 72 ? 26.562 5 2.699 1 81.69 72 VAL B N 1
ATOM 2295 C CA . VAL B 1 72 ? 25.375 5.137 1.877 1 81.69 72 VAL B CA 1
ATOM 2296 C C . VAL B 1 72 ? 24.469 6.23 2.449 1 81.69 72 VAL B C 1
ATOM 2298 O O . VAL B 1 72 ? 24.203 6.254 3.652 1 81.69 72 VAL B O 1
ATOM 2301 N N . GLY B 1 73 ? 24.219 7.305 1.745 1 67.31 73 GLY B N 1
ATOM 2302 C CA . GLY B 1 73 ? 23.438 8.375 2.33 1 67.31 73 GLY B CA 1
ATOM 2303 C C . GLY B 1 73 ? 22.547 9.086 1.317 1 67.31 73 GLY B C 1
ATOM 2304 O O . GLY B 1 73 ? 22.172 8.508 0.301 1 67.31 73 GLY B O 1
ATOM 2305 N N . LEU B 1 74 ? 22.141 10.172 1.707 1 67.06 74 LEU B N 1
ATOM 2306 C CA . LEU B 1 74 ? 21.203 11.031 0.973 1 67.06 74 LEU B CA 1
ATOM 2307 C C . LEU B 1 74 ? 21.75 11.359 -0.41 1 67.06 74 LEU B C 1
ATOM 2309 O O . LEU B 1 74 ? 20.984 11.578 -1.352 1 67.06 74 LEU B O 1
ATOM 2313 N N . GLY B 1 75 ? 22.906 11.281 -0.384 1 62.16 75 GLY B N 1
ATOM 2314 C CA . GLY B 1 75 ? 23.562 11.57 -1.651 1 62.16 75 GLY B CA 1
ATOM 2315 C C . GLY B 1 75 ? 23.484 10.414 -2.631 1 62.16 75 GLY B C 1
ATOM 2316 O O . GLY B 1 75 ? 23.75 10.586 -3.822 1 62.16 75 GLY B O 1
ATOM 2317 N N . ASP B 1 76 ? 23.109 9.32 -2.184 1 66.5 76 ASP B N 1
ATOM 2318 C CA . ASP B 1 76 ? 23.156 8.125 -3.02 1 66.5 76 ASP B CA 1
ATOM 2319 C C . ASP B 1 76 ? 21.859 7.984 -3.834 1 66.5 76 ASP B C 1
ATOM 2321 O O . ASP B 1 76 ? 21.75 7.098 -4.684 1 66.5 76 ASP B O 1
ATOM 2325 N N . GLY B 1 77 ? 21.078 8.945 -3.643 1 83.25 77 GLY B N 1
ATOM 2326 C CA . GLY B 1 77 ? 19.969 8.898 -4.59 1 83.25 77 GLY B CA 1
ATOM 2327 C C . GLY B 1 77 ? 18.641 9.305 -3.98 1 83.25 77 GLY B C 1
ATOM 2328 O O . GLY B 1 77 ? 18.469 9.25 -2.76 1 83.25 77 GLY B O 1
ATOM 2329 N N . VAL B 1 78 ? 17.859 9.75 -4.777 1 92.75 78 VAL B N 1
ATOM 2330 C CA . VAL B 1 78 ? 16.547 10.305 -4.414 1 92.75 78 VAL B CA 1
ATOM 2331 C C . VAL B 1 78 ? 15.703 9.234 -3.732 1 92.75 78 VAL B C 1
ATOM 2333 O O . VAL B 1 78 ? 14.938 9.539 -2.816 1 92.75 78 VAL B O 1
ATOM 2336 N N . ILE B 1 79 ? 15.969 7.984 -4.047 1 94.56 79 ILE B N 1
ATOM 2337 C CA . ILE B 1 79 ? 15.109 6.914 -3.547 1 94.56 79 ILE B CA 1
ATOM 2338 C C . ILE B 1 79 ? 15.422 6.648 -2.074 1 94.56 79 ILE B C 1
ATOM 2340 O O . ILE B 1 79 ? 14.516 6.559 -1.248 1 94.56 79 ILE B O 1
ATOM 2344 N N . LEU B 1 80 ? 16.688 6.59 -1.736 1 94.75 80 LEU B N 1
ATOM 2345 C CA . LEU B 1 80 ? 17.062 6.332 -0.352 1 94.75 80 LEU B CA 1
ATOM 2346 C C . LEU B 1 80 ? 16.734 7.527 0.535 1 94.75 80 LEU B C 1
ATOM 2348 O O . LEU B 1 80 ? 16.234 7.359 1.648 1 94.75 80 LEU B O 1
ATOM 2352 N N . GLY B 1 81 ? 17.062 8.703 0.03 1 95.69 81 GLY B N 1
ATOM 2353 C CA . GLY B 1 81 ? 16.656 9.891 0.766 1 95.69 81 GLY B CA 1
ATOM 2354 C C . GLY B 1 81 ? 15.172 9.961 1.027 1 95.69 81 GLY B C 1
ATOM 2355 O O . GLY B 1 81 ? 14.742 10.281 2.139 1 95.69 81 GLY B O 1
ATOM 2356 N N . THR B 1 82 ? 14.359 9.633 0.051 1 96.94 82 THR B N 1
ATOM 2357 C CA . THR B 1 82 ? 12.906 9.617 0.165 1 96.94 82 THR B CA 1
ATOM 2358 C C . THR B 1 82 ? 12.461 8.594 1.207 1 96.94 82 THR B C 1
ATOM 2360 O O . THR B 1 82 ? 11.578 8.875 2.02 1 96.94 82 THR B O 1
ATOM 2363 N N . ALA B 1 83 ? 13.062 7.426 1.188 1 97.06 83 ALA B N 1
ATOM 2364 C CA . ALA B 1 83 ? 12.711 6.379 2.143 1 97.06 83 ALA B CA 1
ATOM 2365 C C . ALA B 1 83 ? 12.992 6.824 3.576 1 97.06 83 ALA B C 1
ATOM 2367 O O . ALA B 1 83 ? 12.227 6.508 4.492 1 97.06 83 ALA B O 1
ATOM 2368 N N . LEU B 1 84 ? 14.039 7.555 3.752 1 97.19 84 LEU B N 1
ATOM 2369 C CA . LEU B 1 84 ? 14.375 8.07 5.074 1 97.19 84 LEU B CA 1
ATOM 2370 C C . LEU B 1 84 ? 13.375 9.133 5.516 1 97.19 84 LEU B C 1
ATOM 2372 O O . LEU B 1 84 ? 12.891 9.102 6.648 1 97.19 84 LEU B O 1
ATOM 2376 N N . VAL B 1 85 ? 13.086 10.055 4.637 1 97.69 85 VAL B N 1
ATOM 2377 C CA . VAL B 1 85 ? 12.086 11.07 4.941 1 97.69 85 VAL B CA 1
ATOM 2378 C C . VAL B 1 85 ? 10.758 10.406 5.305 1 97.69 85 VAL B C 1
ATOM 2380 O O . VAL B 1 85 ? 10.117 10.773 6.293 1 97.69 85 VAL B O 1
ATOM 2383 N N . TYR B 1 86 ? 10.391 9.422 4.555 1 97.88 86 TYR B N 1
ATOM 2384 C CA . TYR B 1 86 ? 9.141 8.695 4.773 1 97.88 86 TYR B CA 1
ATOM 2385 C C . TYR B 1 86 ? 9.148 8 6.133 1 97.88 86 TYR B C 1
ATOM 2387 O O . TYR B 1 86 ? 8.164 8.062 6.871 1 97.88 86 TYR B O 1
ATOM 2395 N N . LEU B 1 87 ? 10.258 7.355 6.449 1 97.81 87 LEU B N 1
ATOM 2396 C CA . LEU B 1 87 ? 10.383 6.656 7.723 1 97.81 87 LEU B CA 1
ATOM 2397 C C . LEU B 1 87 ? 10.102 7.598 8.891 1 97.81 87 LEU B C 1
ATOM 2399 O O . LEU B 1 87 ? 9.242 7.316 9.727 1 97.81 87 LEU B O 1
ATOM 2403 N N . TYR B 1 88 ? 10.773 8.688 8.859 1 98.25 88 TYR B N 1
ATOM 2404 C CA . TYR B 1 88 ? 10.703 9.602 10 1 98.25 88 TYR B CA 1
ATOM 2405 C C . TYR B 1 88 ? 9.383 10.359 10 1 98.25 88 TYR B C 1
ATOM 2407 O O . TYR B 1 88 ? 8.75 10.508 11.055 1 98.25 88 TYR B O 1
ATOM 2415 N N . ALA B 1 89 ? 8.883 10.789 8.914 1 97.94 89 ALA B N 1
ATOM 2416 C CA . ALA B 1 89 ? 7.648 11.562 8.828 1 97.94 89 ALA B CA 1
ATOM 2417 C C . ALA B 1 89 ? 6.441 10.719 9.219 1 97.94 89 ALA B C 1
ATOM 2419 O O . ALA B 1 89 ? 5.578 11.164 9.977 1 97.94 89 ALA B O 1
ATOM 2420 N N . LYS B 1 90 ? 6.43 9.555 8.727 1 95.06 90 LYS B N 1
ATOM 2421 C CA . LYS B 1 90 ? 5.293 8.664 8.969 1 95.06 90 LYS B CA 1
ATOM 2422 C C . LYS B 1 90 ? 5.172 8.336 10.453 1 95.06 90 LYS B C 1
ATOM 2424 O O . LYS B 1 90 ? 4.07 8.102 10.953 1 95.06 90 LYS B O 1
ATOM 2429 N N . ASN B 1 91 ? 6.309 8.32 11.133 1 95.38 91 ASN B N 1
ATOM 2430 C CA . ASN B 1 91 ? 6.309 7.902 12.531 1 95.38 91 ASN B CA 1
ATOM 2431 C C . ASN B 1 91 ? 6.398 9.102 13.477 1 95.38 91 ASN B C 1
ATOM 2433 O O . ASN B 1 91 ? 6.719 8.945 14.656 1 95.38 91 ASN B O 1
ATOM 2437 N N . GLY B 1 92 ? 6.25 10.273 13.023 1 95 92 GLY B N 1
ATOM 2438 C CA . GLY B 1 92 ? 6.066 11.461 13.836 1 95 92 GLY B CA 1
ATOM 2439 C C . GLY B 1 92 ? 7.371 12.148 14.195 1 95 92 GLY B C 1
ATOM 2440 O O . GLY B 1 92 ? 7.379 13.117 14.961 1 95 92 GLY B O 1
ATOM 2441 N N . ALA B 1 93 ? 8.43 11.578 13.773 1 97.94 93 ALA B N 1
ATOM 2442 C CA . ALA B 1 93 ? 9.703 12.273 13.938 1 97.94 93 ALA B CA 1
ATOM 2443 C C . ALA B 1 93 ? 9.867 13.375 12.898 1 97.94 93 ALA B C 1
ATOM 2445 O O . ALA B 1 93 ? 10.805 13.344 12.094 1 97.94 93 ALA B O 1
ATOM 2446 N N . ILE B 1 94 ? 9.094 14.391 13.016 1 97.94 94 ILE B N 1
ATOM 2447 C CA . ILE B 1 94 ? 8.898 15.406 11.984 1 97.94 94 ILE B CA 1
ATOM 2448 C C . ILE B 1 94 ? 10.156 16.266 11.852 1 97.94 94 ILE B C 1
ATOM 2450 O O . ILE B 1 94 ? 10.555 16.625 10.75 1 97.94 94 ILE B O 1
ATOM 2454 N N . ALA B 1 95 ? 10.719 16.578 12.969 1 97.81 95 ALA B N 1
ATOM 2455 C CA . ALA B 1 95 ? 11.922 17.406 12.93 1 97.81 95 ALA B CA 1
ATOM 2456 C C . ALA B 1 95 ? 13.023 16.734 12.117 1 97.81 95 ALA B C 1
ATOM 2458 O O . ALA B 1 95 ? 13.664 17.359 11.281 1 97.81 95 ALA B O 1
ATOM 2459 N N . MET B 1 96 ? 13.242 15.492 12.375 1 98 96 MET B N 1
ATOM 2460 C CA . MET B 1 96 ? 14.242 14.727 11.641 1 98 96 MET B CA 1
ATOM 2461 C C . MET B 1 96 ? 13.867 14.609 10.164 1 98 96 MET B C 1
ATOM 2463 O O . MET B 1 96 ? 14.711 14.766 9.289 1 98 96 MET B O 1
ATOM 2467 N N . ALA B 1 97 ? 12.617 14.312 9.867 1 98.25 97 ALA B N 1
ATOM 2468 C CA . ALA B 1 97 ? 12.125 14.211 8.492 1 98.25 97 ALA B CA 1
ATOM 2469 C C . ALA B 1 97 ? 12.375 15.508 7.73 1 98.25 97 ALA B C 1
ATOM 2471 O O . ALA B 1 97 ? 12.852 15.492 6.594 1 98.25 97 ALA B O 1
ATOM 2472 N N . ARG B 1 98 ? 12.078 16.609 8.406 1 97.56 98 ARG B N 1
ATOM 2473 C CA . ARG B 1 98 ? 12.242 17.906 7.781 1 97.56 98 ARG B CA 1
ATOM 2474 C C . ARG B 1 98 ? 13.711 18.203 7.512 1 97.56 98 ARG B C 1
ATOM 2476 O O . ARG B 1 98 ? 14.062 18.734 6.453 1 97.56 98 ARG B O 1
ATOM 2483 N N . ARG B 1 99 ? 14.5 17.891 8.422 1 97.25 99 ARG B N 1
ATOM 2484 C CA . ARG B 1 99 ? 15.93 18.094 8.242 1 97.25 99 ARG B CA 1
ATOM 2485 C C . ARG B 1 99 ? 16.453 17.312 7.043 1 97.25 99 ARG B C 1
ATOM 2487 O O . ARG B 1 99 ? 17.141 17.875 6.184 1 97.25 99 ARG B O 1
ATOM 2494 N N . LEU B 1 100 ? 16.141 16.062 6.98 1 97 100 LEU B N 1
ATOM 2495 C CA . LEU B 1 100 ? 16.578 15.219 5.867 1 97 100 LEU B CA 1
ATOM 2496 C C . LEU B 1 100 ? 16.016 15.734 4.547 1 97 100 LEU B C 1
ATOM 2498 O O . LEU B 1 100 ? 16.75 15.828 3.557 1 97 100 LEU B O 1
ATOM 2502 N N . PHE B 1 101 ? 14.789 16.094 4.582 1 97.31 101 PHE B N 1
ATOM 2503 C CA . PHE B 1 101 ? 14.109 16.625 3.414 1 97.31 101 PHE B CA 1
ATOM 2504 C C . PHE B 1 101 ? 14.844 17.844 2.875 1 97.31 101 PHE B C 1
ATOM 2506 O O . PHE B 1 101 ? 15.102 17.953 1.674 1 97.31 101 PHE B O 1
ATOM 2513 N N . ASP B 1 102 ? 15.195 18.672 3.771 1 95.81 102 ASP B N 1
ATOM 2514 C CA . ASP B 1 102 ? 15.852 19.906 3.391 1 95.81 102 ASP B CA 1
ATOM 2515 C C . ASP B 1 102 ? 17.281 19.656 2.906 1 95.81 102 ASP B C 1
ATOM 2517 O O . ASP B 1 102 ? 17.797 20.391 2.061 1 95.81 102 ASP B O 1
ATOM 2521 N N . GLU B 1 103 ? 17.891 18.641 3.367 1 94.75 103 GLU B N 1
ATOM 2522 C CA . GLU B 1 103 ? 19.281 18.328 3.021 1 94.75 103 GLU B CA 1
ATOM 2523 C C . GLU B 1 103 ? 19.359 17.625 1.667 1 94.75 103 GLU B C 1
ATOM 2525 O O . GLU B 1 103 ? 20.438 17.547 1.066 1 94.75 103 GLU B O 1
ATOM 2530 N N . MET B 1 104 ? 18.25 17.109 1.203 1 94.5 104 MET B N 1
ATOM 2531 C CA . MET B 1 104 ? 18.266 16.406 -0.077 1 94.5 104 MET B CA 1
ATOM 2532 C C . MET B 1 104 ? 18.5 17.375 -1.228 1 94.5 104 MET B C 1
ATOM 2534 O O . MET B 1 104 ? 17.891 18.453 -1.274 1 94.5 104 MET B O 1
ATOM 2538 N N . SER B 1 105 ? 19.422 16.969 -2.102 1 91.88 105 SER B N 1
ATOM 2539 C CA . SER B 1 105 ? 19.719 17.812 -3.252 1 91.88 105 SER B CA 1
ATOM 2540 C C . SER B 1 105 ? 18.641 17.688 -4.32 1 91.88 105 SER B C 1
ATOM 2542 O O . SER B 1 105 ? 18.453 18.609 -5.125 1 91.88 105 SER B O 1
ATOM 2544 N N . GLU B 1 106 ? 18.062 16.609 -4.418 1 92.44 106 GLU B N 1
ATOM 2545 C CA . GLU B 1 106 ? 16.984 16.344 -5.371 1 92.44 106 GLU B CA 1
ATOM 2546 C C . GLU B 1 106 ? 15.789 15.695 -4.684 1 92.44 106 GLU B C 1
ATOM 2548 O O . GLU B 1 106 ? 15.961 14.906 -3.752 1 92.44 106 GLU B O 1
ATOM 2553 N N . ARG B 1 107 ? 14.641 16.109 -5.195 1 94.5 107 ARG B N 1
ATOM 2554 C CA . ARG B 1 107 ? 13.391 15.555 -4.684 1 94.5 107 ARG B CA 1
ATOM 2555 C C . ARG B 1 107 ? 12.445 15.195 -5.824 1 94.5 107 ARG B C 1
ATOM 2557 O O . ARG B 1 107 ? 12.422 15.875 -6.852 1 94.5 107 ARG B O 1
ATOM 2564 N N . ASN B 1 108 ? 11.789 14.117 -5.676 1 93.81 108 ASN B N 1
ATOM 2565 C CA . ASN B 1 108 ? 10.734 13.766 -6.621 1 93.81 108 ASN B CA 1
ATOM 2566 C C . ASN B 1 108 ? 9.359 13.789 -5.965 1 93.81 108 ASN B C 1
ATOM 2568 O O . ASN B 1 108 ? 9.227 14.188 -4.805 1 93.81 108 ASN B O 1
ATOM 2572 N N . VAL B 1 109 ? 8.336 13.422 -6.68 1 96 109 VAL B N 1
ATOM 2573 C CA . VAL B 1 109 ? 6.965 13.547 -6.199 1 96 109 VAL B CA 1
ATOM 2574 C C . VAL B 1 109 ? 6.766 12.656 -4.977 1 96 109 VAL B C 1
ATOM 2576 O O . VAL B 1 109 ? 6.016 13.008 -4.059 1 96 109 VAL B O 1
ATOM 2579 N N . VAL B 1 110 ? 7.434 11.555 -4.898 1 96.44 110 VAL B N 1
ATOM 2580 C CA . VAL B 1 110 ? 7.324 10.641 -3.762 1 96.44 110 VAL B CA 1
ATOM 2581 C C . VAL B 1 110 ? 7.887 11.305 -2.508 1 96.44 110 VAL B C 1
ATOM 2583 O O . VAL B 1 110 ? 7.344 11.141 -1.413 1 96.44 110 VAL B O 1
ATOM 2586 N N . THR B 1 111 ? 8.969 12.031 -2.725 1 97.12 111 THR B N 1
ATOM 2587 C CA . THR B 1 111 ? 9.57 12.758 -1.612 1 97.12 111 THR B CA 1
ATOM 2588 C C . THR B 1 111 ? 8.594 13.773 -1.035 1 97.12 111 THR B C 1
ATOM 2590 O O . THR B 1 111 ? 8.391 13.828 0.18 1 97.12 111 THR B O 1
ATOM 2593 N N . TRP B 1 112 ? 8.047 14.523 -1.896 1 97.56 112 TRP B N 1
ATOM 2594 C CA . TRP B 1 112 ? 7.082 15.547 -1.492 1 97.56 112 TRP B CA 1
ATOM 2595 C C . TRP B 1 112 ? 5.875 14.914 -0.811 1 97.56 112 TRP B C 1
ATOM 2597 O O . TRP B 1 112 ? 5.426 15.383 0.238 1 97.56 112 TRP B O 1
ATOM 2607 N N . ASN B 1 113 ? 5.371 13.875 -1.396 1 97.25 113 ASN B N 1
ATOM 2608 C CA . ASN B 1 113 ? 4.242 13.164 -0.811 1 97.25 113 ASN B CA 1
ATOM 2609 C C . ASN B 1 113 ? 4.555 12.688 0.605 1 97.25 113 ASN B C 1
ATOM 2611 O O . ASN B 1 113 ? 3.713 12.789 1.499 1 97.25 113 ASN B O 1
ATOM 2615 N N . ALA B 1 114 ? 5.734 12.141 0.759 1 97.69 114 ALA B N 1
ATOM 2616 C CA . ALA B 1 114 ? 6.133 11.641 2.072 1 97.69 114 ALA B CA 1
ATOM 2617 C C . ALA B 1 114 ? 6.098 12.758 3.115 1 97.69 114 ALA B C 1
ATOM 2619 O O . ALA B 1 114 ? 5.555 12.578 4.207 1 97.69 114 ALA B O 1
ATOM 2620 N N . MET B 1 115 ? 6.617 13.883 2.756 1 98.19 115 MET B N 1
ATOM 2621 C CA . MET B 1 115 ? 6.684 15 3.693 1 98.19 115 MET B CA 1
ATOM 2622 C C . MET B 1 115 ? 5.297 15.586 3.943 1 98.19 115 MET B C 1
ATOM 2624 O O . MET B 1 115 ? 4.922 15.836 5.09 1 98.19 115 MET B O 1
ATOM 2628 N N . ILE B 1 116 ? 4.535 15.781 2.932 1 98 116 ILE B N 1
ATOM 2629 C CA . ILE B 1 116 ? 3.193 16.344 3.023 1 98 116 ILE B CA 1
ATOM 2630 C C . ILE B 1 116 ? 2.307 15.43 3.871 1 98 116 ILE B C 1
ATOM 2632 O O . ILE B 1 116 ? 1.649 15.891 4.809 1 98 116 ILE B O 1
ATOM 2636 N N . CYS B 1 117 ? 2.32 14.195 3.578 1 96.12 117 CYS B N 1
ATOM 2637 C CA . CYS B 1 117 ? 1.495 13.25 4.32 1 96.12 117 CYS B CA 1
ATOM 2638 C C . CYS B 1 117 ? 1.934 13.172 5.777 1 96.12 117 CYS B C 1
ATOM 2640 O O . CYS B 1 117 ? 1.097 13.102 6.68 1 96.12 117 CYS B O 1
ATOM 2642 N N . GLY B 1 118 ? 3.246 13.18 5.965 1 96.12 118 GLY B N 1
ATOM 2643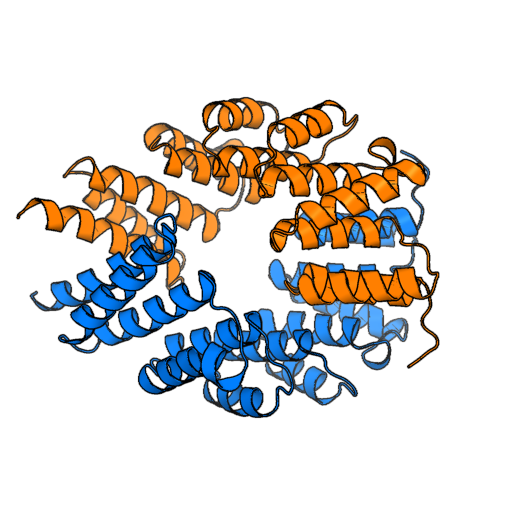 C CA . GLY B 1 118 ? 3.756 13.156 7.328 1 96.12 118 GLY B CA 1
ATOM 2644 C C . GLY B 1 118 ? 3.338 14.367 8.141 1 96.12 118 GLY B C 1
ATOM 2645 O O . GLY B 1 118 ? 2.84 14.234 9.258 1 96.12 118 GLY B O 1
ATOM 2646 N N . LEU B 1 119 ? 3.504 15.5 7.582 1 97.31 119 LEU B N 1
ATOM 2647 C CA . LEU B 1 119 ? 3.105 16.734 8.242 1 97.31 119 LEU B CA 1
ATOM 2648 C C . LEU B 1 119 ? 1.605 16.75 8.516 1 97.31 119 LEU B C 1
ATOM 2650 O O . LEU B 1 119 ? 1.172 17.109 9.609 1 97.31 119 LEU B O 1
ATOM 2654 N N . GLY B 1 120 ? 0.828 16.359 7.609 1 95.31 120 GLY B N 1
ATOM 2655 C CA . GLY B 1 120 ? -0.621 16.344 7.738 1 95.31 120 GLY B CA 1
ATOM 2656 C C . GLY B 1 120 ? -1.113 15.422 8.836 1 95.31 120 GLY B C 1
ATOM 2657 O O . GLY B 1 120 ? -2.021 15.773 9.594 1 95.31 120 GLY B O 1
ATOM 2658 N N . ALA B 1 121 ? -0.517 14.328 8.922 1 90.62 121 ALA B N 1
ATOM 2659 C CA . ALA B 1 121 ? -0.934 13.32 9.898 1 90.62 121 ALA B CA 1
ATOM 2660 C C . ALA B 1 121 ? -0.698 13.812 11.328 1 90.62 121 ALA B C 1
ATOM 2662 O O . ALA B 1 121 ? -1.36 13.359 12.258 1 90.62 121 ALA B O 1
ATOM 2663 N N . TYR B 1 122 ? 0.176 14.703 11.445 1 92.5 122 TYR B N 1
ATOM 2664 C CA . TYR B 1 122 ? 0.512 15.156 12.789 1 92.5 122 TYR B CA 1
ATOM 2665 C C . TYR B 1 122 ? 0.082 16.609 12.992 1 92.5 122 TYR B C 1
ATOM 2667 O O . TYR B 1 122 ? 0.579 17.281 13.898 1 92.5 122 TYR B O 1
ATOM 2675 N N . GLY B 1 123 ? -0.742 17.156 12.109 1 91.25 123 GLY B N 1
ATOM 2676 C CA . GLY B 1 123 ? -1.485 18.375 12.359 1 91.25 123 GLY B CA 1
ATOM 2677 C C . GLY B 1 123 ? -0.766 19.625 11.875 1 91.25 123 GLY B C 1
ATOM 2678 O O . GLY B 1 123 ? -1.109 20.734 12.266 1 91.25 123 GLY B O 1
ATOM 2679 N N . TYR B 1 124 ? 0.208 19.469 11.07 1 96.44 124 TYR B N 1
ATOM 2680 C CA . TYR B 1 124 ? 0.944 20.609 10.562 1 96.44 124 TYR B CA 1
ATOM 2681 C C . TYR B 1 124 ? 0.355 21.094 9.242 1 96.44 124 TYR B C 1
ATOM 2683 O O . TYR B 1 124 ? 1.065 21.203 8.234 1 96.44 124 TYR B O 1
ATOM 2691 N N . VAL B 1 125 ? -0.874 21.484 9.289 1 96.88 125 VAL B N 1
ATOM 2692 C CA . VAL B 1 125 ? -1.633 21.797 8.078 1 96.88 125 VAL B CA 1
ATOM 2693 C C . VAL B 1 125 ? -1.037 23.016 7.398 1 96.88 125 VAL B C 1
ATOM 2695 O O . VAL B 1 125 ? -0.996 23.094 6.168 1 96.88 125 VAL B O 1
ATOM 2698 N N . ASP B 1 126 ? -0.606 23.984 8.164 1 97.44 126 ASP B N 1
ATOM 2699 C CA . ASP B 1 126 ? -0.012 25.172 7.562 1 97.44 126 ASP B CA 1
ATOM 2700 C C . ASP B 1 126 ? 1.234 24.812 6.758 1 97.44 126 ASP B C 1
ATOM 2702 O O . ASP B 1 126 ? 1.436 25.328 5.656 1 97.44 126 ASP B O 1
ATOM 2706 N N . ASP B 1 127 ? 2.008 24 7.332 1 97.75 127 ASP B N 1
ATOM 2707 C CA . ASP B 1 127 ? 3.203 23.547 6.629 1 97.75 127 ASP B CA 1
ATOM 2708 C C . ASP B 1 127 ? 2.836 22.797 5.352 1 97.75 127 ASP B C 1
ATOM 2710 O O . ASP B 1 127 ? 3.51 22.938 4.328 1 97.75 127 ASP B O 1
ATOM 2714 N N . VAL B 1 128 ? 1.833 21.953 5.414 1 98.38 128 VAL B N 1
ATOM 2715 C CA . VAL B 1 128 ? 1.354 21.203 4.266 1 98.38 128 VAL B CA 1
ATOM 2716 C C . VAL B 1 128 ? 0.961 22.156 3.141 1 98.38 128 VAL B C 1
ATOM 2718 O O . VAL B 1 128 ? 1.375 21.969 1.993 1 98.38 128 VAL B O 1
ATOM 2721 N N . LEU B 1 129 ? 0.187 23.156 3.469 1 97.81 129 LEU B N 1
ATOM 2722 C CA . LEU B 1 129 ? -0.296 24.109 2.477 1 97.81 129 LEU B CA 1
ATOM 2723 C C . LEU B 1 129 ? 0.858 24.906 1.888 1 97.81 129 LEU B C 1
ATOM 2725 O O . LEU B 1 129 ? 0.856 25.234 0.695 1 97.81 129 LEU B O 1
ATOM 2729 N N . ASP B 1 130 ? 1.8 25.219 2.723 1 97.31 130 ASP B N 1
ATOM 2730 C CA . ASP B 1 130 ? 2.99 25.922 2.242 1 97.31 130 ASP B CA 1
ATOM 2731 C C . ASP B 1 130 ? 3.787 25.047 1.279 1 97.31 130 ASP B C 1
ATOM 2733 O O . ASP B 1 130 ? 4.191 25.5 0.208 1 97.31 130 ASP B O 1
ATOM 2737 N N . LEU B 1 131 ? 4.039 23.828 1.595 1 97.5 131 LEU B N 1
ATOM 2738 C CA . LEU B 1 131 ? 4.844 22.906 0.786 1 97.5 131 LEU B CA 1
ATOM 2739 C C . LEU B 1 131 ? 4.164 22.625 -0.548 1 97.5 131 LEU B C 1
ATOM 2741 O O . LEU B 1 131 ? 4.832 22.469 -1.57 1 97.5 131 LEU B O 1
ATOM 2745 N N . ARG B 1 132 ? 2.865 22.484 -0.493 1 96.75 132 ARG B N 1
ATOM 2746 C CA . ARG B 1 132 ? 2.096 22.188 -1.696 1 96.75 132 ARG B CA 1
ATOM 2747 C C . ARG B 1 132 ? 2.43 23.172 -2.818 1 96.75 132 ARG B C 1
ATOM 2749 O O . ARG B 1 132 ? 2.471 22.781 -3.99 1 96.75 132 ARG B O 1
ATOM 2756 N N . GLU B 1 133 ? 2.723 24.375 -2.477 1 93.88 133 GLU B N 1
ATOM 2757 C CA . GLU B 1 133 ? 2.996 25.422 -3.463 1 93.88 133 GLU B CA 1
ATOM 2758 C C . GLU B 1 133 ? 4.316 25.172 -4.18 1 93.88 133 GLU B C 1
ATOM 2760 O O . GLU B 1 133 ? 4.559 25.719 -5.262 1 93.88 133 GLU B O 1
ATOM 2765 N N . TRP B 1 134 ? 5.109 24.375 -3.652 1 93.75 134 TRP B N 1
ATOM 2766 C CA . TRP B 1 134 ? 6.438 24.141 -4.203 1 93.75 134 TRP B CA 1
ATOM 2767 C C . TRP B 1 134 ? 6.48 22.828 -4.988 1 93.75 134 TRP B C 1
ATOM 2769 O O . TRP B 1 134 ? 7.484 22.5 -5.625 1 93.75 134 TRP B O 1
ATOM 2779 N N . VAL B 1 135 ? 5.434 22.016 -4.875 1 94.12 135 VAL B N 1
ATOM 2780 C CA . VAL B 1 135 ? 5.402 20.766 -5.629 1 94.12 135 VAL B CA 1
ATOM 2781 C C . VAL B 1 135 ? 5.195 21.062 -7.113 1 94.12 135 VAL B C 1
ATOM 2783 O O . VAL B 1 135 ? 4.141 21.578 -7.508 1 94.12 135 VAL B O 1
ATOM 2786 N N . VAL B 1 136 ? 6.148 20.766 -7.848 1 87.94 136 VAL B N 1
ATOM 2787 C CA . VAL B 1 136 ? 6.125 21.141 -9.258 1 87.94 136 VAL B CA 1
ATOM 2788 C C . VAL B 1 136 ? 5.121 20.266 -10.008 1 87.94 136 VAL B C 1
ATOM 2790 O O . VAL B 1 136 ? 4.32 20.781 -10.797 1 87.94 136 VAL B O 1
ATOM 2793 N N . VAL B 1 137 ? 5.125 18.953 -9.812 1 93.31 137 VAL B N 1
ATOM 2794 C CA . VAL B 1 137 ? 4.223 18.031 -10.5 1 93.31 137 VAL B CA 1
ATOM 2795 C C . VAL B 1 137 ? 3.51 17.156 -9.477 1 93.31 137 VAL B C 1
ATOM 2797 O O . VAL B 1 137 ? 3.873 15.992 -9.289 1 93.31 137 VAL B O 1
ATOM 2800 N N . PRO B 1 138 ? 2.482 17.75 -8.898 1 96.12 138 PRO B N 1
ATOM 2801 C CA . PRO B 1 138 ? 1.729 16.953 -7.934 1 96.12 138 PRO B CA 1
ATOM 2802 C C . PRO B 1 138 ? 0.941 15.82 -8.594 1 96.12 138 PRO B C 1
ATOM 2804 O O . PRO B 1 138 ? 0.705 15.852 -9.805 1 96.12 138 PRO B O 1
ATOM 2807 N N . ASN B 1 139 ? 0.671 14.797 -7.902 1 94.75 139 ASN B N 1
ATOM 2808 C CA . ASN B 1 139 ? -0.171 13.703 -8.383 1 94.75 139 ASN B CA 1
ATOM 2809 C C . ASN B 1 139 ? -1.312 13.406 -7.41 1 94.75 139 ASN B C 1
ATOM 2811 O O . ASN B 1 139 ? -1.569 14.188 -6.492 1 94.75 139 ASN B O 1
ATOM 2815 N N . GLY B 1 140 ? -2.068 12.367 -7.684 1 93.5 140 GLY B N 1
ATOM 2816 C CA . GLY B 1 140 ? -3.221 12.039 -6.863 1 93.5 140 GLY B CA 1
ATOM 2817 C C . GLY B 1 140 ? -2.869 11.828 -5.402 1 93.5 140 GLY B C 1
ATOM 2818 O O . GLY B 1 140 ? -3.639 12.195 -4.512 1 93.5 140 GLY B O 1
ATOM 2819 N N . VAL B 1 141 ? -1.759 11.242 -5.156 1 93.62 141 VAL B N 1
ATOM 2820 C CA . VAL B 1 141 ? -1.32 10.961 -3.793 1 93.62 141 VAL B CA 1
ATOM 2821 C C . VAL B 1 141 ? -1.026 12.273 -3.066 1 93.62 141 VAL B C 1
ATOM 2823 O O . VAL B 1 141 ? -1.328 12.414 -1.878 1 93.62 141 VAL B O 1
ATOM 2826 N N . THR B 1 142 ? -0.418 13.203 -3.742 1 97.2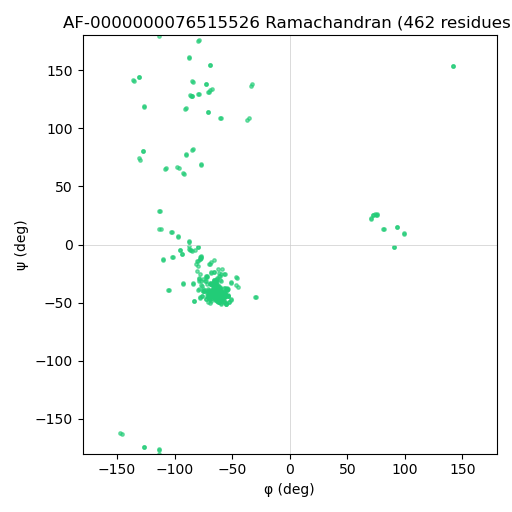5 142 THR B N 1
ATOM 2827 C CA . THR B 1 142 ? -0.169 14.523 -3.18 1 97.25 142 THR B CA 1
ATOM 2828 C C . THR B 1 142 ? -1.453 15.117 -2.611 1 97.25 142 THR B C 1
ATOM 2830 O O . THR B 1 142 ? -1.485 15.555 -1.457 1 97.25 142 THR B O 1
ATOM 2833 N N . PHE B 1 143 ? -2.432 15.023 -3.393 1 96.56 143 PHE B N 1
ATOM 2834 C CA . PHE B 1 143 ? -3.662 15.711 -3.029 1 96.56 143 PHE B CA 1
ATOM 2835 C C . PHE B 1 143 ? -4.434 14.922 -1.974 1 96.56 143 PHE B C 1
ATOM 2837 O O . PHE B 1 143 ? -5.172 15.508 -1.178 1 96.56 143 PHE B O 1
ATOM 2844 N N . VAL B 1 144 ? -4.27 13.664 -1.985 1 92.38 144 VAL B N 1
ATOM 2845 C CA . VAL B 1 144 ? -4.809 12.922 -0.85 1 92.38 144 VAL B CA 1
ATOM 2846 C C . VAL B 1 144 ? -4.195 13.445 0.447 1 92.38 144 VAL B C 1
ATOM 2848 O O . VAL B 1 144 ? -4.898 13.656 1.438 1 92.38 144 VAL B O 1
ATOM 2851 N N . GLY B 1 145 ? -2.893 13.633 0.421 1 95.19 145 GLY B N 1
ATOM 2852 C CA . GLY B 1 145 ? -2.207 14.164 1.591 1 95.19 145 GLY B CA 1
ATOM 2853 C C . GLY B 1 145 ? -2.684 15.547 1.985 1 95.19 145 GLY B C 1
ATOM 2854 O O . GLY B 1 145 ? -2.955 15.805 3.16 1 95.19 145 GLY B O 1
ATOM 2855 N N . VAL B 1 146 ? -2.836 16.359 1.047 1 97.69 146 VAL B N 1
ATOM 2856 C CA . VAL B 1 146 ? -3.229 17.75 1.303 1 97.69 146 VAL B CA 1
ATOM 2857 C C . VAL B 1 146 ? -4.676 17.781 1.792 1 97.69 146 VAL B C 1
ATOM 2859 O O . VAL B 1 146 ? -4.98 18.438 2.789 1 97.69 146 VAL B O 1
ATOM 2862 N N . LEU B 1 147 ? -5.551 17.062 1.146 1 93.5 147 LEU B N 1
ATOM 2863 C CA . LEU B 1 147 ? -6.965 17.062 1.512 1 93.5 147 LEU B CA 1
ATOM 2864 C C . LEU B 1 147 ? -7.164 16.438 2.893 1 93.5 147 LEU B C 1
ATOM 2866 O O . LEU B 1 147 ? -7.996 16.922 3.672 1 93.5 147 LEU B O 1
ATOM 2870 N N . SER B 1 148 ? -6.418 15.461 3.152 1 90.94 148 SER B N 1
ATOM 2871 C CA . SER B 1 148 ? -6.492 14.836 4.473 1 90.94 148 SER B CA 1
ATOM 2872 C C . SER B 1 148 ? -6.09 15.82 5.566 1 90.94 148 SER B C 1
ATOM 2874 O O . SER B 1 148 ? -6.711 15.859 6.633 1 90.94 148 SER B O 1
ATOM 2876 N N . ALA B 1 149 ? -5.043 16.547 5.27 1 94.56 149 ALA B N 1
ATOM 2877 C CA . ALA B 1 149 ? -4.609 17.562 6.227 1 94.56 149 ALA B CA 1
ATOM 2878 C C . ALA B 1 149 ? -5.695 18.609 6.449 1 94.56 149 ALA B C 1
ATOM 2880 O O . ALA B 1 149 ? -5.957 19.016 7.582 1 94.56 149 ALA B O 1
ATOM 2881 N N . CYS B 1 150 ? -6.336 19.047 5.418 1 93.38 150 CYS B N 1
ATOM 2882 C CA . CYS B 1 150 ? -7.426 20.016 5.516 1 93.38 150 CYS B CA 1
ATOM 2883 C C . CYS B 1 150 ? -8.586 19.438 6.32 1 93.38 150 CYS B C 1
ATOM 2885 O O . CYS B 1 150 ? -9.203 20.156 7.117 1 93.38 150 CYS B O 1
ATOM 2887 N N . CYS B 1 151 ? -8.852 18.172 6.094 1 82.75 151 CYS B N 1
ATOM 2888 C CA . CYS B 1 151 ? -9.914 17.484 6.832 1 82.75 151 CYS B CA 1
ATOM 2889 C C . CYS B 1 151 ? -9.625 17.5 8.328 1 82.75 151 CYS B C 1
ATOM 2891 O O . CYS B 1 151 ? -10.492 17.875 9.125 1 82.75 151 CYS B O 1
ATOM 2893 N N . HIS B 1 152 ? -8.492 17.203 8.719 1 84.06 152 HIS B N 1
ATOM 2894 C CA . HIS B 1 152 ? -8.102 17.125 10.117 1 84.06 152 HIS B CA 1
ATOM 2895 C C . HIS B 1 152 ? -8.156 18.484 10.789 1 84.06 152 HIS B C 1
ATOM 2897 O O . HIS B 1 152 ? -8.477 18.594 11.977 1 84.06 152 HIS B O 1
ATOM 2903 N N . ALA B 1 153 ? -7.898 19.453 9.945 1 91.25 153 ALA B N 1
ATOM 2904 C CA . ALA B 1 153 ? -7.832 20.812 10.492 1 91.25 153 ALA B CA 1
ATOM 2905 C C . ALA B 1 153 ? -9.18 21.516 10.383 1 91.25 153 ALA B C 1
ATOM 2907 O O . ALA B 1 153 ? -9.336 22.656 10.836 1 91.25 153 ALA B O 1
ATOM 2908 N N . GLY B 1 154 ? -10.086 20.891 9.703 1 84.69 154 GLY B N 1
ATOM 2909 C CA . GLY B 1 154 ? -11.406 21.484 9.555 1 84.69 154 GLY B CA 1
ATOM 2910 C C . GLY B 1 154 ? -11.438 22.625 8.555 1 84.69 154 GLY B C 1
ATOM 2911 O O . GLY B 1 154 ? -12.234 23.547 8.695 1 84.69 154 GLY B O 1
ATOM 2912 N N . LEU B 1 155 ? -10.547 22.625 7.625 1 93.5 155 LEU B N 1
ATOM 2913 C CA . LEU B 1 155 ? -10.484 23.672 6.605 1 93.5 155 LEU B CA 1
ATOM 2914 C C . LEU B 1 155 ? -11.328 23.281 5.391 1 93.5 155 LEU B C 1
ATOM 2916 O O . LEU B 1 155 ? -10.789 22.984 4.324 1 93.5 155 LEU B O 1
ATOM 2920 N N . ILE B 1 156 ? -12.547 23.391 5.465 1 86.88 156 ILE B N 1
ATOM 2921 C CA . ILE B 1 156 ? -13.5 22.891 4.484 1 86.88 156 ILE B CA 1
ATOM 2922 C C . ILE B 1 156 ? -13.398 23.703 3.195 1 86.88 156 ILE B C 1
ATOM 2924 O O . ILE B 1 156 ? -13.25 23.125 2.109 1 86.88 156 ILE B O 1
ATOM 2928 N N . ASP B 1 157 ? -13.445 25.016 3.311 1 90.56 157 ASP B N 1
ATOM 2929 C CA . ASP B 1 157 ? -13.414 25.875 2.121 1 90.56 157 ASP B CA 1
ATOM 2930 C C . ASP B 1 157 ? -12.117 25.688 1.344 1 90.56 157 ASP B C 1
ATOM 2932 O O . ASP B 1 157 ? -12.141 25.516 0.123 1 90.56 157 ASP B O 1
ATOM 2936 N N . VAL B 1 158 ? -11.094 25.688 2.049 1 95.81 158 VAL B N 1
ATOM 2937 C CA . VAL B 1 158 ? -9.781 25.516 1.436 1 95.81 158 VAL B CA 1
ATOM 2938 C C . VAL B 1 158 ? -9.703 24.141 0.773 1 95.81 158 VAL B C 1
ATOM 2940 O O . VAL B 1 158 ? -9.25 24.031 -0.368 1 95.81 158 VAL B O 1
ATOM 2943 N N . GLY B 1 159 ? -10.086 23.125 1.483 1 95.19 159 GLY B N 1
ATOM 2944 C CA . GLY B 1 159 ? -10.086 21.766 0.957 1 95.19 159 GLY B CA 1
ATOM 2945 C C . GLY B 1 159 ? -10.914 21.625 -0.306 1 95.19 159 GLY B C 1
ATOM 2946 O O . GLY B 1 159 ? -10.5 20.953 -1.25 1 95.19 159 GLY B O 1
ATOM 2947 N N . CYS B 1 160 ? -12.031 22.25 -0.341 1 89 160 CYS B N 1
ATOM 2948 C CA . CYS B 1 160 ? -12.898 22.188 -1.514 1 89 160 CYS B CA 1
ATOM 2949 C C . CYS B 1 160 ? -12.234 22.875 -2.711 1 89 160 CYS B C 1
ATOM 2951 O O . CYS B 1 160 ? -12.328 22.375 -3.836 1 89 160 CYS B O 1
ATOM 2953 N N . GLU B 1 161 ? -11.688 23.906 -2.43 1 94.88 161 GLU B N 1
ATOM 2954 C CA . GLU B 1 161 ? -10.977 24.594 -3.502 1 94.88 161 GLU B CA 1
ATOM 2955 C C . GLU B 1 161 ? -9.844 23.719 -4.051 1 94.88 161 GLU B C 1
ATOM 2957 O O . GLU B 1 161 ? -9.641 23.656 -5.266 1 94.88 161 GLU B O 1
ATOM 2962 N N . ILE B 1 162 ? -9.203 23.156 -3.197 1 96.88 162 ILE B N 1
ATOM 2963 C CA . ILE B 1 162 ? -8.094 22.297 -3.582 1 96.88 162 ILE B CA 1
ATOM 2964 C C . ILE B 1 162 ? -8.609 21.094 -4.375 1 96.88 162 ILE B C 1
ATOM 2966 O O . ILE B 1 162 ? -8.047 20.734 -5.414 1 96.88 162 ILE B O 1
ATOM 2970 N N . PHE B 1 163 ? -9.617 20.5 -3.898 1 94.31 163 PHE B N 1
ATOM 2971 C CA . PHE B 1 163 ? -10.234 19.391 -4.594 1 94.31 163 PHE B CA 1
ATOM 2972 C C . PHE B 1 163 ? -10.586 19.766 -6.027 1 94.31 163 PHE B C 1
ATOM 2974 O O . PHE B 1 163 ? -10.258 19.031 -6.965 1 94.31 163 PHE B O 1
ATOM 2981 N N . ARG B 1 164 ? -11.125 20.906 -6.152 1 91.69 164 ARG B N 1
ATOM 2982 C CA . ARG B 1 164 ? -11.516 21.359 -7.48 1 91.69 164 ARG B CA 1
ATOM 2983 C C . ARG B 1 164 ? -10.289 21.625 -8.352 1 91.69 164 ARG B C 1
ATOM 2985 O O . ARG B 1 164 ? -10.312 21.375 -9.555 1 91.69 164 ARG B O 1
ATOM 2992 N N . SER B 1 165 ? -9.281 22.062 -7.801 1 95.12 165 SER B N 1
ATOM 2993 C CA . SER B 1 165 ? -8.078 22.438 -8.547 1 95.12 165 SER B CA 1
ATOM 2994 C C . SER B 1 165 ? -7.402 21.203 -9.133 1 95.12 165 SER B C 1
ATOM 2996 O O . SER B 1 165 ? -6.602 21.312 -10.062 1 95.12 165 SER B O 1
ATOM 2998 N N . MET B 1 166 ? -7.609 19.984 -8.555 1 95.31 166 MET B N 1
ATOM 2999 C CA . MET B 1 166 ? -6.973 18.766 -9.031 1 95.31 166 MET B CA 1
ATOM 3000 C C . MET B 1 166 ? -7.207 18.578 -10.523 1 95.31 166 MET B C 1
ATOM 3002 O O . MET B 1 166 ? -6.266 18.328 -11.281 1 95.31 166 MET B O 1
ATOM 3006 N N . LYS B 1 167 ? -8.43 18.703 -10.914 1 92.12 167 LYS B N 1
ATOM 3007 C CA . LYS B 1 167 ? -8.773 18.516 -12.32 1 92.12 167 LYS B CA 1
ATOM 3008 C C . LYS B 1 167 ? -8.523 19.812 -13.109 1 92.12 167 LYS B C 1
ATOM 3010 O O . LYS B 1 167 ? -7.863 19.781 -14.156 1 92.12 167 LYS B O 1
ATOM 3015 N N . SER B 1 168 ? -9.016 20.922 -12.586 1 94.06 168 SER B N 1
ATOM 3016 C CA . SER B 1 168 ? -9.055 22.172 -13.359 1 94.06 168 SER B CA 1
ATOM 3017 C C . SER B 1 168 ? -7.648 22.719 -13.586 1 94.06 168 SER B C 1
ATOM 3019 O O . SER B 1 168 ? -7.367 23.297 -14.633 1 94.06 168 SER B O 1
ATOM 3021 N N . VAL B 1 169 ? -6.766 22.547 -12.68 1 94.56 169 VAL B N 1
ATOM 3022 C CA . VAL B 1 169 ? -5.434 23.141 -12.773 1 94.56 169 VAL B CA 1
ATOM 3023 C C . VAL B 1 169 ? -4.414 22.062 -13.148 1 94.56 169 VAL B C 1
ATOM 3025 O O . VAL B 1 169 ? -3.572 22.281 -14.023 1 94.56 169 VAL B O 1
ATOM 3028 N N . TYR B 1 170 ? -4.504 20.875 -12.641 1 95.06 170 TYR B N 1
ATOM 3029 C CA . TYR B 1 170 ? -3.424 19.906 -12.773 1 95.06 170 TYR B CA 1
ATOM 3030 C C . TYR B 1 170 ? -3.828 18.766 -13.703 1 95.06 170 TYR B C 1
ATOM 3032 O O . TYR B 1 170 ? -3.008 17.906 -14.031 1 95.06 170 TYR B O 1
ATOM 3040 N N . GLY B 1 171 ? -5.113 18.703 -14 1 94.75 171 GLY B N 1
ATOM 3041 C CA . GLY B 1 171 ? -5.574 17.656 -14.914 1 94.75 171 GLY B CA 1
ATOM 3042 C C . GLY B 1 171 ? -5.559 16.281 -14.305 1 94.75 171 GLY B C 1
ATOM 3043 O O . GLY B 1 171 ? -5.445 15.273 -15.016 1 94.75 171 GLY B O 1
ATOM 3044 N N . ILE B 1 172 ? -5.645 16.203 -13.047 1 93.25 172 ILE B N 1
ATOM 3045 C CA . ILE B 1 172 ? -5.598 14.938 -12.344 1 93.25 172 ILE B CA 1
ATOM 3046 C C . ILE B 1 172 ? -6.992 14.305 -12.312 1 93.25 172 ILE B C 1
ATOM 3048 O O . ILE B 1 172 ? -7.973 14.977 -11.969 1 93.25 172 ILE B O 1
ATOM 3052 N N . GLU B 1 173 ? -7.004 13.047 -12.758 1 87.31 173 GLU B N 1
ATOM 3053 C CA . GLU B 1 173 ? -8.258 12.312 -12.688 1 87.31 173 GLU B CA 1
ATOM 3054 C C . GLU B 1 173 ? -8.625 11.969 -11.25 1 87.31 173 GLU B C 1
ATOM 3056 O O . GLU B 1 173 ? -7.809 11.422 -10.508 1 87.31 173 GLU B O 1
ATOM 3061 N N . LEU B 1 174 ? -9.844 12.25 -10.883 1 85.19 174 LEU B N 1
ATOM 3062 C CA . LEU B 1 174 ? -10.32 12.008 -9.523 1 85.19 174 LEU B CA 1
ATOM 3063 C C . LEU B 1 174 ? -10.672 10.539 -9.32 1 85.19 174 LEU B C 1
ATOM 3065 O O . LEU B 1 174 ? -11.281 9.914 -10.195 1 85.19 174 LEU B O 1
ATOM 3069 N N . LYS B 1 175 ? -10.164 10.023 -8.305 1 79.19 175 LYS B N 1
ATOM 3070 C CA . LYS B 1 175 ? -10.414 8.633 -7.934 1 79.19 175 LYS B CA 1
ATOM 3071 C C . LYS B 1 175 ? -11.203 8.547 -6.625 1 79.19 175 LYS B C 1
ATOM 3073 O O . LYS B 1 175 ? -11.469 9.57 -5.992 1 79.19 175 LYS B O 1
ATOM 3078 N N . ILE B 1 176 ? -11.484 7.32 -6.195 1 72.81 176 ILE B N 1
ATOM 3079 C CA . ILE B 1 176 ? -12.352 7.078 -5.047 1 72.81 176 ILE B CA 1
ATOM 3080 C C . ILE B 1 176 ? -11.719 7.684 -3.791 1 72.81 176 ILE B C 1
ATOM 3082 O O . ILE B 1 176 ? -12.43 8.211 -2.928 1 72.81 176 ILE B O 1
ATOM 3086 N N . GLN B 1 177 ? -10.438 7.602 -3.738 1 77.88 177 GLN B N 1
ATOM 3087 C CA . GLN B 1 177 ? -9.75 8.109 -2.553 1 77.88 177 GLN B CA 1
ATOM 3088 C C . GLN B 1 177 ? -9.898 9.625 -2.438 1 77.88 177 GLN B C 1
ATOM 3090 O O . GLN B 1 177 ? -9.992 10.164 -1.332 1 77.88 177 GLN B O 1
ATOM 3095 N N . HIS B 1 178 ? -9.945 10.281 -3.551 1 84.62 178 HIS B N 1
ATOM 3096 C CA . HIS B 1 178 ? -10.102 11.734 -3.547 1 84.62 178 HIS B CA 1
ATOM 3097 C C . HIS B 1 178 ? -11.508 12.133 -3.119 1 84.62 178 HIS B C 1
ATOM 3099 O O . HIS B 1 178 ? -11.68 13.039 -2.303 1 84.62 178 HIS B O 1
ATOM 3105 N N . TYR B 1 179 ? -12.422 11.414 -3.611 1 75.5 179 TYR B N 1
ATOM 3106 C CA . TYR B 1 179 ? -13.805 11.648 -3.201 1 75.5 179 TYR B CA 1
ATOM 3107 C C . TYR B 1 179 ? -13.992 11.32 -1.726 1 75.5 179 TYR B C 1
ATOM 3109 O O . TYR B 1 179 ? -14.758 11.992 -1.03 1 75.5 179 TYR B O 1
ATOM 3117 N N . GLY B 1 180 ? -13.375 10.242 -1.28 1 74.44 180 GLY B N 1
ATOM 3118 C CA . GLY B 1 180 ? -13.406 9.922 0.137 1 74.44 180 GLY B CA 1
ATOM 3119 C C . GLY B 1 180 ? -12.922 11.055 1.018 1 74.44 180 GLY B C 1
ATOM 3120 O O . GLY B 1 180 ? -13.523 11.336 2.057 1 74.44 180 GLY B O 1
ATOM 3121 N N . CYS B 1 181 ? -11.914 11.719 0.574 1 81.88 181 CYS B N 1
ATOM 3122 C CA . CYS B 1 181 ? -11.406 12.867 1.315 1 81.88 181 CYS B CA 1
ATOM 3123 C C . CYS B 1 181 ? -12.43 13.992 1.354 1 81.88 181 CYS B C 1
ATOM 3125 O O . CYS B 1 181 ? -12.57 14.672 2.371 1 81.88 181 CYS B O 1
ATOM 3127 N N . LEU B 1 182 ? -13.039 14.18 0.226 1 79.75 182 LEU B N 1
ATOM 3128 C CA . LEU B 1 182 ? -14.055 15.219 0.145 1 79.75 182 LEU B CA 1
ATOM 3129 C C . LEU B 1 182 ? -15.211 14.93 1.093 1 79.75 182 LEU B C 1
ATOM 3131 O O . LEU B 1 182 ? -15.695 15.82 1.784 1 79.75 182 LEU B O 1
ATOM 3135 N N . VAL B 1 183 ? -15.633 13.695 1.139 1 72.38 183 VAL B N 1
ATOM 3136 C CA . VAL B 1 183 ? -16.703 13.281 2.031 1 72.38 183 VAL B CA 1
ATOM 3137 C C . VAL B 1 183 ? -16.297 13.508 3.484 1 72.38 183 VAL B C 1
ATOM 3139 O O . VAL B 1 183 ? -17.062 14.047 4.281 1 72.38 183 VAL B O 1
ATOM 3142 N N . ASP B 1 184 ? -15.102 13.18 3.777 1 73.38 184 ASP B N 1
ATOM 3143 C CA . ASP B 1 184 ? -14.586 13.383 5.125 1 73.38 184 ASP B CA 1
ATOM 3144 C C . ASP B 1 184 ? -14.531 14.867 5.473 1 73.38 184 ASP B C 1
ATOM 3146 O O . ASP B 1 184 ? -14.789 15.258 6.613 1 73.38 184 ASP B O 1
ATOM 3150 N N . LEU B 1 185 ? -14.148 15.602 4.512 1 78.81 185 LEU B N 1
ATOM 3151 C CA . LEU B 1 185 ? -14.023 17.047 4.68 1 78.81 185 LEU B CA 1
ATOM 3152 C C . LEU B 1 185 ? -15.359 17.672 5.07 1 78.81 185 LEU B C 1
ATOM 3154 O O . LEU B 1 185 ? -15.43 18.469 6.008 1 78.81 185 LEU B O 1
ATOM 3158 N N . HIS B 1 186 ? -16.375 17.25 4.496 1 71.56 186 HIS B N 1
ATOM 3159 C CA . HIS B 1 186 ? -17.703 17.812 4.742 1 71.56 186 HIS B CA 1
ATOM 3160 C C . HIS B 1 186 ? -18.344 17.188 5.98 1 71.56 186 HIS B C 1
ATOM 3162 O O . HIS B 1 186 ? -19.172 17.812 6.637 1 71.56 186 HIS B O 1
ATOM 3168 N N . GLY B 1 187 ? -18.062 15.945 6.203 1 62.5 187 GLY B N 1
ATOM 3169 C CA . GLY B 1 187 ? -18.594 15.289 7.379 1 62.5 187 GLY B CA 1
ATOM 3170 C C . GLY B 1 187 ? -18.125 15.906 8.68 1 62.5 187 GLY B C 1
ATOM 3171 O O . GLY B 1 187 ? -18.891 16.016 9.641 1 62.5 187 GLY B O 1
ATOM 3172 N N . ARG B 1 188 ? -17 16.281 8.758 1 61.34 188 ARG B N 1
ATOM 3173 C CA . ARG B 1 188 ? -16.453 16.875 9.961 1 61.34 188 ARG B CA 1
ATOM 3174 C C . ARG B 1 188 ? -16.984 18.297 10.156 1 61.34 188 ARG B C 1
ATOM 3176 O O . ARG B 1 188 ? -17.125 18.766 11.289 1 61.34 188 ARG B O 1
ATOM 3183 N N . GLY B 1 189 ? -17.25 18.953 9.062 1 52.72 189 GLY B N 1
ATOM 3184 C CA . GLY B 1 189 ? -17.859 20.266 9.133 1 52.72 189 GLY B CA 1
ATOM 3185 C C . GLY B 1 189 ? -19.281 20.234 9.656 1 52.72 189 GLY B C 1
ATOM 3186 O O . GLY B 1 189 ? -19.734 21.156 10.328 1 52.72 189 GLY B O 1
ATOM 3187 N N . ALA B 1 190 ? -20.031 19.203 9.234 1 49.06 190 ALA B N 1
ATOM 3188 C CA . ALA B 1 190 ? -21.422 19.078 9.68 1 49.06 190 ALA B CA 1
ATOM 3189 C C . ALA B 1 190 ? -21.5 18.906 11.195 1 49.06 190 ALA B C 1
ATOM 3191 O O . ALA B 1 190 ? -22.469 19.328 11.82 1 49.06 190 ALA B O 1
ATOM 3192 N N . SER B 1 191 ? -20.578 18.172 11.695 1 43.59 191 SER B N 1
ATOM 3193 C CA . SER B 1 191 ? -20.656 18 13.148 1 43.59 191 SER B CA 1
ATOM 3194 C C . SER B 1 191 ? -20.531 19.344 13.867 1 43.59 191 SER B C 1
ATOM 3196 O O . SER B 1 191 ? -21.094 19.516 14.961 1 43.59 191 SER B O 1
ATOM 3198 N N . THR B 1 192 ? -19.922 20.234 13.203 1 44.56 192 THR B N 1
ATOM 3199 C CA . THR B 1 192 ? -19.797 21.484 13.93 1 44.56 192 THR B CA 1
ATOM 3200 C C . THR B 1 192 ? -20.953 22.422 13.602 1 44.56 192 THR B C 1
ATOM 3202 O O . THR B 1 192 ? -21.312 23.281 14.406 1 44.56 192 THR B O 1
ATOM 3205 N N . ASN B 1 193 ? -21.531 22.391 12.227 1 39.06 193 ASN B N 1
ATOM 3206 C CA . ASN B 1 193 ? -22.609 23.312 11.875 1 39.06 193 ASN B CA 1
ATOM 3207 C C . ASN B 1 193 ? -23.812 22.578 11.289 1 39.06 193 ASN B C 1
ATOM 3209 O O . ASN B 1 193 ? -23.641 21.656 10.477 1 39.06 193 ASN B O 1
ATOM 3213 N N . SER B 1 194 ? -25.109 22.531 11.781 1 42.59 194 SER B N 1
ATOM 3214 C CA . SER B 1 194 ? -26.422 21.984 11.43 1 42.59 194 SER B CA 1
ATOM 3215 C C . SER B 1 194 ? -26.594 21.875 9.922 1 42.59 194 SER B C 1
ATOM 3217 O O . SER B 1 194 ? -27.281 21 9.43 1 42.59 194 SER B O 1
ATOM 3219 N N . GLY B 1 195 ? -26.281 22.766 9.086 1 42.09 195 GLY B N 1
ATOM 3220 C CA . GLY B 1 195 ? -26.641 23 7.699 1 42.09 195 GLY B CA 1
ATOM 3221 C C . GLY B 1 195 ? -25.844 22.156 6.727 1 42.09 195 GLY B C 1
ATOM 3222 O O . GLY B 1 195 ? -26.172 22.078 5.543 1 42.09 195 GLY B O 1
ATOM 3223 N N . ASN B 1 196 ? -24.812 21.531 7.023 1 46.25 196 ASN B N 1
ATOM 3224 C CA . ASN B 1 196 ? -23.812 21.016 6.09 1 46.25 196 ASN B CA 1
ATOM 3225 C C . ASN B 1 196 ? -24.047 19.547 5.773 1 46.25 196 ASN B C 1
ATOM 3227 O O . ASN B 1 196 ? -23.25 18.922 5.078 1 46.25 196 ASN B O 1
ATOM 3231 N N . THR B 1 197 ? -25.047 19.078 6.199 1 48.75 197 THR B N 1
ATOM 3232 C CA . THR B 1 197 ? -25.422 17.688 5.961 1 48.75 197 THR B CA 1
ATOM 3233 C C . THR B 1 197 ? -25.922 17.5 4.527 1 48.75 197 THR B C 1
ATOM 3235 O O . THR B 1 197 ? -25.656 16.469 3.906 1 48.75 197 THR B O 1
ATOM 3238 N N . GLU B 1 198 ? -26.641 18.547 4.168 1 49.22 198 GLU B N 1
ATOM 3239 C CA . GLU B 1 198 ? -27.188 18.438 2.818 1 49.22 198 GLU B CA 1
ATOM 3240 C C . GLU B 1 198 ? -26.078 18.328 1.777 1 49.22 198 GLU B C 1
ATOM 3242 O O . GLU B 1 198 ? -26.188 17.562 0.814 1 49.22 198 GLU B O 1
ATOM 3247 N N . VAL B 1 199 ? -25.078 19.047 1.959 1 48.19 199 VAL B N 1
ATOM 3248 C CA . VAL B 1 199 ? -23.984 19.047 0.999 1 48.19 199 VAL B CA 1
ATOM 3249 C C . VAL B 1 199 ? -23.281 17.688 1.025 1 48.19 199 VAL B C 1
ATOM 3251 O O . VAL B 1 199 ? -22.969 17.125 -0.025 1 48.19 199 VAL B O 1
ATOM 3254 N N . ALA B 1 200 ? -23.141 17.297 2.188 1 50.53 200 ALA B N 1
ATOM 3255 C CA . ALA B 1 200 ? -22.516 15.984 2.32 1 50.53 200 ALA B CA 1
ATOM 3256 C C . ALA B 1 200 ? -23.344 14.906 1.629 1 50.53 200 ALA B C 1
ATOM 3258 O O . ALA B 1 200 ? -22.797 14.047 0.941 1 50.53 200 ALA B O 1
ATOM 3259 N N . GLU B 1 201 ? -24.609 15.125 1.783 1 50.28 201 GLU B N 1
ATOM 3260 C CA . GLU B 1 201 ? -25.516 14.18 1.14 1 50.28 201 GLU B CA 1
ATOM 3261 C C . GLU B 1 201 ? -25.406 14.266 -0.381 1 50.28 201 GLU B C 1
ATOM 3263 O O . GLU B 1 201 ? -25.406 13.234 -1.063 1 50.28 201 GLU B O 1
ATOM 3268 N N . ARG B 1 202 ? -25.375 15.398 -0.824 1 50.66 202 ARG B N 1
ATOM 3269 C CA . ARG B 1 202 ? -25.297 15.594 -2.268 1 50.66 202 ARG B CA 1
ATOM 3270 C C . ARG B 1 202 ? -23.969 15.055 -2.807 1 50.66 202 ARG B C 1
ATOM 3272 O O . ARG B 1 202 ? -23.938 14.414 -3.859 1 50.66 202 ARG B O 1
ATOM 3279 N N . VAL B 1 203 ? -22.984 15.336 -2.188 1 50.97 203 VAL B N 1
ATOM 3280 C CA . VAL B 1 203 ? -21.672 14.891 -2.637 1 50.97 203 VAL B CA 1
ATOM 3281 C C . VAL B 1 203 ? -21.625 13.367 -2.664 1 50.97 203 VAL B C 1
ATOM 3283 O O . VAL B 1 203 ? -21.125 12.773 -3.619 1 50.97 203 VAL B O 1
ATOM 3286 N N . VAL B 1 204 ? -22.203 12.867 -1.686 1 52.5 204 VAL B N 1
ATOM 3287 C CA . VAL B 1 204 ? -22.25 11.406 -1.619 1 52.5 204 VAL B CA 1
ATOM 3288 C C . VAL B 1 204 ? -23.047 10.859 -2.793 1 52.5 204 VAL B C 1
ATOM 3290 O O . VAL B 1 204 ? -22.656 9.883 -3.426 1 52.5 204 VAL B O 1
ATOM 3293 N N . LYS B 1 205 ? -24.188 11.539 -2.934 1 50.62 205 LYS B N 1
ATOM 3294 C CA . LYS B 1 205 ? -25.031 11.094 -4.043 1 50.62 205 LYS B CA 1
ATOM 3295 C C . LYS B 1 205 ? -24.266 11.164 -5.367 1 50.62 205 LYS B C 1
ATOM 3297 O O . LYS B 1 205 ? -24.375 10.258 -6.199 1 50.62 205 LYS B O 1
ATOM 3302 N N . GLU B 1 206 ? -23.594 12.18 -5.559 1 48.72 206 GLU B N 1
ATOM 3303 C CA . GLU B 1 206 ? -22.844 12.344 -6.801 1 48.72 206 GLU B CA 1
ATOM 3304 C C . GLU B 1 206 ? -21.688 11.344 -6.895 1 48.72 206 GLU B C 1
ATOM 3306 O O . GLU B 1 206 ? -21.391 10.82 -7.973 1 48.72 206 GLU B O 1
ATOM 3311 N N . ILE B 1 207 ? -21.078 11.219 -5.828 1 49.78 207 ILE B N 1
ATOM 3312 C CA . ILE B 1 207 ? -20 10.242 -5.793 1 49.78 207 ILE B CA 1
ATOM 3313 C C . ILE B 1 207 ? -20.547 8.852 -6.102 1 49.78 207 ILE B C 1
ATOM 3315 O O . ILE B 1 207 ? -19.938 8.094 -6.863 1 49.78 207 ILE B O 1
ATOM 3319 N N . LEU B 1 208 ? -21.703 8.586 -5.438 1 51.28 208 LEU B N 1
ATOM 3320 C CA . LEU B 1 208 ? -22.344 7.293 -5.668 1 51.28 208 LEU B CA 1
ATOM 3321 C C . LEU B 1 208 ? -22.734 7.133 -7.137 1 51.28 208 LEU B C 1
ATOM 3323 O O . LEU B 1 208 ? -22.703 6.023 -7.668 1 51.28 208 LEU B O 1
ATOM 3327 N N . ALA B 1 209 ? -23.156 8.227 -7.641 1 47.59 209 ALA B N 1
ATOM 3328 C CA . ALA B 1 209 ? -23.484 8.172 -9.062 1 47.59 209 ALA B CA 1
ATOM 3329 C C . ALA B 1 209 ? -22.266 7.844 -9.898 1 47.59 209 ALA B C 1
ATOM 3331 O O . ALA B 1 209 ? -22.375 7.227 -10.961 1 47.59 209 ALA B O 1
ATOM 3332 N N . LEU B 1 210 ? -21.219 8.305 -9.516 1 41.72 210 LEU B N 1
ATOM 3333 C CA . LEU B 1 210 ? -20.016 8.109 -10.32 1 41.72 210 LEU B CA 1
ATOM 3334 C C . LEU B 1 210 ? -19.453 6.703 -10.125 1 41.72 210 LEU B C 1
ATOM 3336 O O . LEU B 1 210 ? -18.922 6.109 -11.062 1 41.72 210 LEU B O 1
ATOM 3340 N N . GLU B 1 211 ? -19.344 6.215 -8.953 1 38.59 211 GLU B N 1
ATOM 3341 C CA . GLU B 1 211 ? -18.859 4.859 -8.703 1 38.59 211 GLU B CA 1
ATOM 3342 C C . GLU B 1 211 ? -19.797 4.105 -7.773 1 38.59 211 GLU B C 1
ATOM 3344 O O . GLU B 1 211 ? -19.562 4.035 -6.562 1 38.59 211 GLU B O 1
ATOM 3349 N N . PRO B 1 212 ? -20.906 3.756 -8.352 1 39.72 212 PRO B N 1
ATOM 3350 C CA . PRO B 1 212 ? -21.953 3.092 -7.555 1 39.72 212 PRO B CA 1
ATOM 3351 C C . PRO B 1 212 ? -21.375 2.002 -6.645 1 39.72 212 PRO B C 1
ATOM 3353 O O . PRO B 1 212 ? -21.969 1.698 -5.602 1 39.72 212 PRO B O 1
ATOM 3356 N N . GLN B 1 213 ? -20.469 1.372 -7.082 1 40.03 213 GLN B N 1
ATOM 3357 C CA . GLN B 1 213 ? -20.016 0.206 -6.324 1 40.03 213 GLN B CA 1
ATOM 3358 C C . GLN B 1 213 ? -19.125 0.616 -5.156 1 40.03 213 GLN B C 1
ATOM 3360 O O . GLN B 1 213 ? -18.625 -0.238 -4.422 1 40.03 213 GLN B O 1
ATOM 3365 N N . ASN B 1 214 ? -18.906 1.823 -5.082 1 38.12 214 ASN B N 1
ATOM 3366 C CA . ASN B 1 214 ? -17.891 2.215 -4.109 1 38.12 214 ASN B CA 1
ATOM 3367 C C . ASN B 1 214 ? -18.469 2.357 -2.709 1 38.12 214 ASN B C 1
ATOM 3369 O O . ASN B 1 214 ? -19.203 3.312 -2.432 1 38.12 214 ASN B O 1
ATOM 3373 N N . ASN B 1 215 ? -18.594 1.323 -2.076 1 41.31 215 ASN B N 1
ATOM 3374 C CA . ASN B 1 215 ? -19.078 1.181 -0.708 1 41.31 215 ASN B CA 1
ATOM 3375 C C . ASN B 1 215 ? -18.438 2.197 0.227 1 41.31 215 ASN B C 1
ATOM 3377 O O . ASN B 1 215 ? -19.016 2.57 1.246 1 41.31 215 ASN B O 1
ATOM 3381 N N . VAL B 1 216 ? -17.281 2.604 -0.047 1 41 216 VAL B N 1
ATOM 3382 C CA . VAL B 1 216 ? -16.609 3.545 0.833 1 41 216 VAL B CA 1
ATOM 3383 C C . VAL B 1 216 ? -17.359 4.871 0.859 1 41 216 VAL B C 1
ATOM 3385 O O . VAL B 1 216 ? -17.516 5.48 1.919 1 41 216 VAL B O 1
ATOM 3388 N N . VAL B 1 217 ? -17.828 5.219 -0.329 1 43.44 217 VAL B N 1
ATOM 3389 C CA . VAL B 1 217 ? -18.578 6.461 -0.418 1 43.44 217 VAL B CA 1
ATOM 3390 C C . VAL B 1 217 ? -19.844 6.359 0.447 1 43.44 217 VAL B C 1
ATOM 3392 O O . VAL B 1 217 ? -20.188 7.305 1.157 1 43.44 217 VAL B O 1
ATOM 3395 N N . LEU B 1 218 ? -20.359 5.23 0.316 1 41.5 218 LEU B N 1
ATOM 3396 C CA . LEU B 1 218 ? -21.594 5.047 1.077 1 41.5 218 LEU B CA 1
ATOM 3397 C C . LEU B 1 218 ? -21.312 5.102 2.576 1 41.5 218 LEU B C 1
ATOM 3399 O O . LEU B 1 218 ? -22.078 5.699 3.33 1 41.5 218 LEU B O 1
ATOM 3403 N N . SER B 1 219 ? -20.203 4.543 2.871 1 43.38 219 SER B N 1
ATOM 3404 C CA . SER B 1 219 ? -19.844 4.543 4.285 1 43.38 219 SER B CA 1
ATOM 3405 C C . SER B 1 219 ? -19.484 5.941 4.766 1 43.38 219 SER B C 1
ATOM 3407 O O . SER B 1 219 ? -19.859 6.344 5.867 1 43.38 219 SER B O 1
ATOM 3409 N N . ALA B 1 220 ? -18.797 6.652 3.92 1 42.44 220 ALA B N 1
ATOM 3410 C CA . ALA B 1 220 ? -18.453 8.031 4.258 1 42.44 220 ALA B CA 1
ATOM 3411 C C . ALA B 1 220 ? -19.703 8.906 4.352 1 42.44 220 ALA B C 1
ATOM 3413 O O . ALA B 1 220 ? -19.797 9.766 5.227 1 42.44 220 ALA B O 1
ATOM 3414 N N . PHE B 1 221 ? -20.688 8.656 3.559 1 42.56 221 PHE B N 1
ATOM 3415 C CA . PHE B 1 221 ? -21.938 9.391 3.521 1 42.56 221 PHE B CA 1
ATOM 3416 C C . PHE B 1 221 ? -22.766 9.133 4.781 1 42.56 221 PHE B C 1
ATOM 3418 O O . PHE B 1 221 ? -23.375 10.047 5.332 1 42.56 221 PHE B O 1
ATOM 3425 N N . SER B 1 222 ? -22.766 7.988 5.129 1 40.84 222 SER B N 1
ATOM 3426 C CA . SER B 1 222 ? -23.562 7.641 6.293 1 40.84 222 SER B CA 1
ATOM 3427 C C . SER B 1 222 ? -23.047 8.328 7.551 1 40.84 222 SER B C 1
ATOM 3429 O O . SER B 1 222 ? -23.828 8.672 8.445 1 40.84 222 SER B O 1
ATOM 3431 N N . ASN B 1 223 ? -21.828 8.57 7.617 1 38.88 223 ASN B N 1
ATOM 3432 C CA . ASN B 1 223 ? -21.25 9.344 8.719 1 38.88 223 ASN B CA 1
ATOM 3433 C C . ASN B 1 223 ? -21.75 10.781 8.711 1 38.88 223 ASN B C 1
ATOM 3435 O O . ASN B 1 223 ? -21.953 11.383 9.766 1 38.88 223 ASN B O 1
ATOM 3439 N N . MET B 1 224 ? -22.047 11.367 7.66 1 38.5 224 MET B N 1
ATOM 3440 C CA . MET B 1 224 ? -22.516 12.75 7.527 1 38.5 224 MET B CA 1
ATOM 3441 C C . MET B 1 224 ? -23.922 12.898 8.078 1 38.5 224 MET B C 1
ATOM 3443 O O . MET B 1 224 ? -24.25 13.906 8.711 1 38.5 224 MET B O 1
ATOM 3447 N N . GLN B 1 225 ? -24.781 12.086 7.809 1 38.06 225 GLN B N 1
ATOM 3448 C CA . GLN B 1 225 ? -26.156 12.266 8.219 1 38.06 225 GLN B CA 1
ATOM 3449 C C . GLN B 1 225 ? -26.312 12.141 9.734 1 38.06 225 GLN B C 1
ATOM 3451 O O . GLN B 1 225 ? -27.172 12.773 10.336 1 38.06 225 GLN B O 1
ATOM 3456 N N . ARG B 1 226 ? -25.578 11.336 10.414 1 36.75 226 ARG B N 1
ATOM 3457 C CA . ARG B 1 226 ? -25.734 11.133 11.852 1 36.75 226 ARG B CA 1
ATOM 3458 C C . ARG B 1 226 ? -25.25 12.344 12.633 1 36.75 226 ARG B C 1
ATOM 3460 O O . ARG B 1 226 ? -25.734 12.609 13.742 1 36.75 226 ARG B O 1
ATOM 3467 N N . LEU B 1 227 ? -24.312 13.016 12.25 1 34.53 227 LEU B N 1
ATOM 3468 C CA . LEU B 1 227 ? -23.969 14.25 12.953 1 34.53 227 LEU B CA 1
ATOM 3469 C C . LEU B 1 227 ? -25.141 15.219 12.945 1 34.53 227 LEU B C 1
ATOM 3471 O O . LEU B 1 227 ? -25.312 16 13.891 1 34.53 227 LEU B O 1
ATOM 3475 N N . ASP B 1 228 ? -25.984 15.062 12.102 1 32.5 228 ASP B N 1
ATOM 3476 C CA . ASP B 1 228 ? -27.156 15.945 12.141 1 32.5 228 ASP B CA 1
ATOM 3477 C C . ASP B 1 228 ? -28.156 15.477 13.195 1 32.5 228 ASP B C 1
ATOM 3479 O O . ASP B 1 228 ? -28.75 16.297 13.891 1 32.5 228 ASP B O 1
ATOM 3483 N N . THR B 1 229 ? -28.328 14.148 13.305 1 33.97 229 THR B N 1
ATOM 3484 C CA . THR B 1 229 ? -29.406 13.773 14.211 1 33.97 229 THR B CA 1
ATOM 3485 C C . THR B 1 229 ? -28.969 13.898 15.664 1 33.97 229 THR B C 1
ATOM 3487 O O . THR B 1 229 ? -29.797 13.875 16.578 1 33.97 229 THR B O 1
ATOM 3490 N N . GLY B 1 230 ? -27.766 13.812 15.977 1 29.8 230 GLY B N 1
ATOM 3491 C CA . GLY B 1 230 ? -27.391 13.938 17.375 1 29.8 230 GLY B CA 1
ATOM 3492 C C . GLY B 1 230 ? -27.594 15.344 17.922 1 29.8 230 GLY B C 1
ATOM 3493 O O . GLY B 1 230 ? -27.297 15.609 19.078 1 29.8 230 GLY B O 1
ATOM 3494 N N . ARG B 1 231 ? -27.766 16.344 17.234 1 31.53 231 ARG B N 1
ATOM 3495 C CA . ARG B 1 231 ? -28.062 17.609 17.906 1 31.53 231 ARG B CA 1
ATOM 3496 C C . ARG B 1 231 ? -29.516 17.656 18.375 1 31.53 231 ARG B C 1
ATOM 3498 O O . ARG B 1 231 ? -29.938 18.641 19 1 31.53 231 ARG B O 1
ATOM 3505 N N . LYS B 1 232 ? -30.438 16.797 18.047 1 29.64 232 LYS B N 1
ATOM 3506 C CA . LYS B 1 232 ? -31.766 17.031 18.641 1 29.64 232 LYS B CA 1
ATOM 3507 C C . LYS B 1 232 ? -31.875 16.359 20.016 1 29.64 232 LYS B C 1
ATOM 3509 O O . LYS B 1 232 ? -32.938 16.391 20.641 1 29.64 232 LYS B O 1
ATOM 3514 N N . PHE B 1 233 ? -30.938 15.703 20.484 1 21.7 233 PHE B N 1
ATOM 3515 C CA . PHE B 1 233 ? -31.234 15.555 21.906 1 21.7 233 PHE B CA 1
ATOM 3516 C C . PHE B 1 233 ? -30.547 16.641 22.719 1 21.7 233 PHE B C 1
ATOM 3518 O O . PHE B 1 233 ? -29.453 17.094 22.359 1 21.7 233 PHE B O 1
#

Nearest PDB structures (foldseek):
  5i9h-assembly1_A  TM=7.596E-01  e=2.183E-09  unidentified
  5iww-assembly1_D  TM=6.672E-01  e=4.432E-10  unidentified
  5i9d-assembly1_A  TM=7.118E-01  e=2.775E-08  unidentified
  6q6g-assembly1_Z  TM=5.121E-01  e=2.483E-02  Homo sapiens
  5l9u-assembly1_X  TM=5.142E-01  e=3.024E-01  Homo sapiens

Foldseek 3Di:
DPDDDQVNLLCVLQVCLVVLNLVVSVVSVVVCVVVPHDHDPSSLLSNLSSCLSVLVLVVNVVSQVVCVVVVHDLVNDQSNLLSNLLNCLSNQVLVRSVVSLVPHPDYDQSSLLSNLLSCLVVQNLVVNVVSVVVHPQHAPSSLLSNLSSCLVVLVLVVSVVSLVCCCVPRNYDDDPSSLLSNLSSQQVVCLVPLPSLVVSQVSLVVSCVVPVVPVSSVVSNVSRVVSNPVVVD/DPDDDQVNLLCVLQVCLVVLNLVVSVVSVVVCVVVPHDHDPSSLLSNLSSCLSVLNLVVNVVSQVVCVVVVHDLVVDQSNLLSNLLSCLSNQVLVSSVVSLVPHPDYDQSSLLSNLQSCLVVQNLVVNVVSLVVHPQHAPSSLLSNLSSCLVVLVLVVSVVSLVCCCVPRNYDDDPSSLLSNLSSLQVVCLVPLPSLVVSQVSLVVSCVVPVVPVSSVVSNVSRVVSNVVVVD

Secondary structure (DSSP, 8-state):
-----HHHHHHHHHHHHHTT-HHHHHHHHHHHHHTTPPP-HHHHHHHHHHHHHHT-HHHHHHHHHHHHHTT--GGG-HHHHHHHHHHHHHTT-HHHHHHHHHH-S---HHHHHHHHHHHHHTT-HHHHHHHHTT-SS--HHHHHHHHHHHHHHT-HHHHHHHHHHHHHTT-PPP-HHHHHHHHHHHHHHHHHSGGGHHHHHHHHHHHHHH-TT-HHHHHHHHHHHHHHHTT--/-----HHHHHHHHHHHHHTT-HHHHHHHHHHHHHTTPPP-HHHHHHHHHHHHHHT-HHHHHHHHHHHHHTT--GGG-HHHHHHHHHHHHHTT-HHHHHHHHHH-S---HHHHHHHHHHHHHTT-HHHHHHHHTT-SS--HHHHHHHHHHHHHHT-HHHHHHHHHHHHHTT-PPP-HHHHHHHHHHHHHHHHHSGGGHHHHHHHHHHHHHH-TT-HHHHHHHHHHHHHHHTT--

Solvent-accessible surface area (backbone atoms only — not comparable to full-atom values): 23752 Å² total; per-residue (Å²): 122,78,82,82,41,64,65,52,48,36,23,49,28,37,48,28,26,58,64,77,32,26,68,60,15,48,52,47,45,50,51,40,49,73,72,67,46,75,78,49,71,44,35,50,28,30,46,28,44,18,20,29,77,67,65,32,55,68,61,36,49,51,51,53,49,51,30,51,77,71,70,47,47,54,81,73,29,56,52,49,36,29,22,50,25,29,26,28,14,61,66,65,40,46,69,61,16,50,52,51,56,68,67,40,88,58,80,52,60,65,36,51,32,29,50,31,34,20,33,19,75,71,68,35,39,67,59,30,61,58,50,56,73,68,52,86,69,73,51,71,66,39,48,46,24,49,34,46,14,23,36,77,68,66,35,46,70,61,33,50,51,50,59,54,38,38,42,79,72,69,63,44,79,84,48,71,68,49,51,47,36,52,39,49,26,34,29,60,48,12,56,74,41,80,75,36,31,60,55,29,47,48,51,31,50,52,48,37,69,72,41,67,81,43,58,62,46,53,31,41,34,24,26,18,55,48,43,47,59,62,65,76,106,121,78,82,82,40,65,68,53,48,38,23,49,28,36,48,28,26,59,63,79,32,26,68,61,16,48,51,46,46,51,51,40,50,72,73,69,45,77,76,49,70,42,34,50,28,29,46,28,44,18,20,29,77,66,65,34,57,69,61,36,48,51,51,53,49,51,30,52,76,72,70,47,46,55,82,75,28,57,51,48,36,31,23,50,23,28,25,28,14,63,66,65,40,45,69,60,15,50,51,50,54,68,67,41,90,59,78,53,60,66,36,52,31,28,50,33,34,19,34,19,76,72,67,35,38,67,58,31,60,56,50,56,74,67,51,86,68,73,53,71,66,39,48,44,24,52,34,46,16,24,36,78,68,65,36,46,70,60,33,51,51,50,60,53,38,38,41,77,72,69,63,44,80,86,47,70,68,50,52,46,35,52,38,49,26,34,30,60,48,15,59,76,39,84,76,37,34,59,55,30,48,48,51,31,50,51,48,36,68,71,42,67,81,43,57,61,46,54,31,42,34,22,26,18,54,47,44,52,62,63,66,76,108

Organism: Glycine soja (NCBI:txid3848)